Protein 2F9Y (pdb70)

GO terms:
  GO:0042802 identical protein binding (F, IPI)
  GO:0005515 protein binding (F, IPI)
  GO:0005829 cytosol (C, IDA)
  GO:0009329 acetate CoA-transferase complex (C, IDA)
  GO:0006633 fatty acid biosynthetic process (P, IMP)
  GO:0005737 cytoplasm (C, IC)
  GO:0006633 fatty acid biosynthetic process (P, IGI)
  GO:2001295 malonyl-CoA biosynthetic process (P, IDA)
  GO:0006633 fatty acid biosynthetic process (P, IDA)

B-factor: mean 82.69, std 40.37, range [11.41, 202.98]

Radius of gyration: 24.86 Å; Cα contacts (8 Å, |Δi|>4): 1208; chains: 2; bounding box: 94×62×49 Å

Nearest PDB structures (foldseek):
  2f9y-assembly1_B-2  TM=1.004E+00  e=9.241E-58  Escherichia coli
  8uz2-assembly1_D  TM=9.925E-01  e=9.168E-48  Escherichia coli
  8uz2-assembly1_H  TM=9.855E-01  e=5.551E-48  Escherichia coli
  2f9i-assembly1_D  TM=9.816E-01  e=3.489E-32  Staphylococcus aureus
  5kdr-assembly1_B-2  TM=9.500E-01  e=1.326E-30  Staphylococcus aureus RF122

Structure (mmCIF, N/CA/C/O backbone):
data_2F9Y
#
_entry.id   2F9Y
#
_cell.length_a   156.729
_cell.length_b   156.728
_cell.length_c   192.824
_cell.angle_alpha   90.00
_cell.angle_beta   90.00
_cell.angle_gamma   120.00
#
_symmetry.space_group_name_H-M   'P 65 2 2'
#
loop_
_entity.id
_entity.type
_entity.pdbx_description
1 polymer 'Acetyl-CoA carboxylase, Carboxyltransferase alpha chain'
2 polymer 'Acetyl-coenzyme A carboxylase carboxyl transferase subunit beta'
3 non-polymer 'ZINC ION'
4 water water
#
loop_
_atom_site.group_PDB
_atom_site.id
_atom_site.type_symbol
_atom_site.label_atom_id
_atom_site.label_alt_id
_atom_site.label_comp_id
_atom_site.label_asym_id
_atom_site.label_entity_id
_atom_site.label_seq_id
_atom_site.pdbx_PDB_ins_code
_atom_site.Cartn_x
_atom_site.Cartn_y
_atom_site.Cartn_z
_atom_site.occupancy
_atom_site.B_iso_or_equiv
_atom_site.auth_seq_id
_atom_site.auth_comp_id
_atom_site.auth_asym_id
_atom_site.auth_atom_id
_atom_site.pdbx_PDB_model_num
ATOM 1 N N . ASN A 1 24 ? -70.057 -58.561 -12.763 1.00 72.69 4 ASN A N 1
ATOM 2 C CA . ASN A 1 24 ? -70.388 -57.120 -12.548 1.00 72.67 4 ASN A CA 1
ATOM 3 C C . ASN A 1 24 ? -69.946 -56.680 -11.140 1.00 72.45 4 ASN A C 1
ATOM 4 O O . ASN A 1 24 ? -68.880 -57.081 -10.669 1.00 72.31 4 ASN A O 1
ATOM 9 N N . PHE A 1 25 ? -70.776 -55.870 -10.478 1.00 109.09 5 PHE A N 1
ATOM 10 C CA . PHE A 1 25 ? -70.509 -55.345 -9.131 1.00 109.07 5 PHE A CA 1
ATOM 11 C C . PHE A 1 25 ? -69.562 -56.197 -8.286 1.00 108.85 5 PHE A C 1
ATOM 12 O O . PHE A 1 25 ? -69.661 -57.422 -8.250 1.00 108.71 5 PHE A O 1
ATOM 20 N N . LEU A 1 26 ? -68.637 -55.533 -7.606 1.00 85.51 6 LEU A N 1
ATOM 21 C CA . LEU A 1 26 ? -67.672 -56.223 -6.771 1.00 84.79 6 LEU A CA 1
ATOM 22 C C . LEU A 1 26 ? -68.355 -56.760 -5.526 1.00 84.41 6 LEU A C 1
ATOM 23 O O . LEU A 1 26 ? -69.579 -56.765 -5.424 1.00 84.20 6 LEU A O 1
ATOM 28 N N . ASP A 1 27 ? -67.545 -57.196 -4.572 1.00 80.62 7 ASP A N 1
ATOM 29 C CA . ASP A 1 27 ? -68.029 -57.756 -3.315 1.00 80.49 7 ASP A CA 1
ATOM 30 C C . ASP A 1 27 ? -68.767 -56.722 -2.464 1.00 79.96 7 ASP A C 1
ATOM 31 O O . ASP A 1 27 ? -69.970 -56.519 -2.616 1.00 79.96 7 ASP A O 1
ATOM 36 N N . PHE A 1 28 ? -68.011 -56.079 -1.576 1.00 89.71 8 PHE A N 1
ATOM 37 C CA . PHE A 1 28 ? -68.494 -55.057 -0.643 1.00 89.11 8 PHE A CA 1
ATOM 38 C C . PHE A 1 28 ? -69.200 -53.852 -1.268 1.00 89.61 8 PHE A C 1
ATOM 39 O O . PHE A 1 28 ? -69.465 -52.867 -0.579 1.00 89.70 8 PHE A O 1
ATOM 47 N N . GLU A 1 29 ? -69.466 -53.902 -2.567 1.00 88.20 9 GLU A N 1
ATOM 48 C CA . GLU A 1 29 ? -70.153 -52.802 -3.232 1.00 89.18 9 GLU A CA 1
ATOM 49 C C . GLU A 1 29 ? -71.636 -53.150 -3.237 1.00 90.06 9 GLU A C 1
ATOM 50 O O . GLU A 1 29 ? -72.476 -52.386 -3.716 1.00 89.98 9 GLU A O 1
ATOM 56 N N . GLN A 1 30 ? -71.938 -54.327 -2.699 1.00 66.58 10 GLN A N 1
ATOM 57 C CA . GLN A 1 30 ? -73.293 -54.840 -2.633 1.00 67.93 10 GLN A CA 1
ATOM 58 C C . GLN A 1 30 ? -74.347 -53.773 -2.345 1.00 68.84 10 GLN A C 1
ATOM 59 O O . GLN A 1 30 ? -75.153 -53.462 -3.216 1.00 69.04 10 GLN A O 1
ATOM 65 N N . PRO A 1 31 ? -74.342 -53.178 -1.132 1.00 91.85 11 PRO A N 1
ATOM 66 C CA . PRO A 1 31 ? -75.341 -52.153 -0.799 1.00 92.39 11 PRO A CA 1
ATOM 67 C C . PRO A 1 31 ? -75.498 -51.066 -1.847 1.00 93.00 11 PRO A C 1
ATOM 68 O O . PRO A 1 31 ? -76.555 -50.440 -1.961 1.00 93.12 11 PRO A O 1
ATOM 72 N N . ILE A 1 32 ? -74.444 -50.847 -2.616 1.00 60.70 12 ILE A N 1
ATOM 73 C CA . ILE A 1 32 ? -74.488 -49.841 -3.657 1.00 61.50 12 ILE A CA 1
ATOM 74 C C . ILE A 1 32 ? -75.217 -50.475 -4.829 1.00 62.48 12 ILE A C 1
ATOM 75 O O . ILE A 1 32 ? -75.975 -49.821 -5.549 1.00 62.71 12 ILE A O 1
ATOM 80 N N . ALA A 1 33 ? -74.993 -51.768 -5.009 1.00 75.62 13 ALA A N 1
ATOM 81 C CA . ALA A 1 33 ? -75.642 -52.495 -6.084 1.00 76.42 13 ALA A CA 1
ATOM 82 C C . ALA A 1 33 ? -77.132 -52.566 -5.800 1.00 77.40 13 ALA A C 1
ATOM 83 O O . ALA A 1 33 ? -77.942 -52.322 -6.689 1.00 77.63 13 ALA A O 1
ATOM 85 N N . GLU A 1 34 ? -77.482 -52.900 -4.556 1.00 89.23 14 GLU A N 1
ATOM 86 C CA . GLU A 1 34 ? -78.879 -53.009 -4.133 1.00 90.26 14 GLU A CA 1
ATOM 87 C C . GLU A 1 34 ? -79.571 -51.663 -4.282 1.00 91.11 14 GLU A C 1
ATOM 88 O O . GLU A 1 34 ? -80.740 -51.588 -4.662 0.00 94.25 14 GLU A O 1
ATOM 94 N N . LEU A 1 35 ? -78.835 -50.600 -3.979 1.00 60.09 15 LEU A N 1
ATOM 95 C CA . LEU A 1 35 ? -79.360 -49.254 -4.090 1.00 60.99 15 LEU A CA 1
ATOM 96 C C . LEU A 1 35 ? -79.536 -48.869 -5.557 1.00 61.80 15 LEU A C 1
ATOM 97 O O . LEU A 1 35 ? -80.144 -47.848 -5.873 1.00 62.22 15 LEU A O 1
ATOM 102 N N . GLU A 1 36 ? -78.997 -49.683 -6.458 1.00 162.37 16 GLU A N 1
ATOM 103 C CA . GLU A 1 36 ? -79.131 -49.404 -7.880 1.00 162.70 16 GLU A CA 1
ATOM 104 C C . GLU A 1 36 ? -80.608 -49.504 -8.254 1.00 162.90 16 GLU A C 1
ATOM 105 O O . GLU A 1 36 ? -81.012 -49.085 -9.339 1.00 163.18 16 GLU A O 1
ATOM 107 N N . ALA A 1 37 ? -81.407 -50.066 -7.348 1.00 86.85 17 ALA A N 1
ATOM 108 C CA . ALA A 1 37 ? -82.846 -50.210 -7.558 1.00 86.60 17 ALA A CA 1
ATOM 109 C C . ALA A 1 37 ? -83.513 -48.836 -7.460 1.00 86.54 17 ALA A C 1
ATOM 110 O O . ALA A 1 37 ? -84.271 -48.558 -6.525 1.00 86.53 17 ALA A O 1
ATOM 112 N N . LYS A 1 38 ? -83.196 -47.983 -8.432 1.00 123.67 18 LYS A N 1
ATOM 113 C CA . LYS A 1 38 ? -83.729 -46.626 -8.521 1.00 123.75 18 LYS A CA 1
ATOM 114 C C . LYS A 1 38 ? -84.326 -46.452 -9.907 1.00 123.71 18 LYS A C 1
ATOM 115 O O . LYS A 1 38 ? -85.312 -45.738 -10.091 0.00 124.85 18 LYS A O 1
ATOM 117 N N . ILE A 1 39 ? -83.711 -47.112 -10.882 1.00 174.62 19 ILE A N 1
ATOM 118 C CA . ILE A 1 39 ? -84.171 -47.048 -12.260 1.00 174.57 19 ILE A CA 1
ATOM 119 C C . ILE A 1 39 ? -85.616 -47.531 -12.331 1.00 174.55 19 ILE A C 1
ATOM 120 O O . ILE A 1 39 ? -86.405 -47.050 -13.145 0.00 174.80 19 ILE A O 1
ATOM 122 N N . ASP A 1 40 ? -85.952 -48.486 -11.469 1.00 201.53 20 ASP A N 1
ATOM 123 C CA . ASP A 1 40 ? -87.299 -49.039 -11.419 1.00 201.72 20 ASP A CA 1
ATOM 124 C C . ASP A 1 40 ? -88.270 -47.954 -10.980 0.00 201.72 20 ASP A C 1
ATOM 125 O O . ASP A 1 40 ? -89.452 -47.986 -11.323 0.00 201.79 20 ASP A O 1
ATOM 127 N N . SER A 1 41 ? -87.759 -46.994 -10.217 1.00 138.02 21 SER A N 1
ATOM 128 C CA . SER A 1 41 ? -88.575 -45.893 -9.732 1.00 137.94 21 SER A CA 1
ATOM 129 C C . SER A 1 41 ? -88.712 -44.836 -10.821 1.00 137.71 21 SER A C 1
ATOM 130 O O . SER A 1 41 ? -89.816 -44.546 -11.281 0.00 137.21 21 SER A O 1
ATOM 132 N N . ASP A 1 57 ? -95.046 -39.437 -4.416 1.00 149.17 37 ASP A N 1
ATOM 133 C CA . ASP A 1 57 ? -94.487 -38.391 -5.267 1.00 147.83 37 ASP A CA 1
ATOM 134 C C . ASP A 1 57 ? -93.858 -39.000 -6.517 1.00 147.01 37 ASP A C 1
ATOM 135 O O . ASP A 1 57 ? -94.409 -39.930 -7.105 1.00 146.84 37 ASP A O 1
ATOM 137 N N . GLU A 1 58 ? -92.706 -38.467 -6.920 1.00 145.72 38 GLU A N 1
ATOM 138 C CA . GLU A 1 58 ? -91.984 -38.952 -8.095 1.00 144.66 38 GLU A CA 1
ATOM 139 C C . GLU A 1 58 ? -90.587 -38.338 -8.099 1.00 143.48 38 GLU A C 1
ATOM 140 O O . GLU A 1 58 ? -89.687 -38.793 -8.810 1.00 143.36 38 GLU A O 1
ATOM 142 N N . GLU A 1 59 ? -90.427 -37.297 -7.288 1.00 149.30 39 GLU A N 1
ATOM 143 C CA . GLU A 1 59 ? -89.167 -36.578 -7.154 1.00 147.96 39 GLU A CA 1
ATOM 144 C C . GLU A 1 59 ? -88.164 -37.314 -6.268 1.00 147.14 39 GLU A C 1
ATOM 145 O O . GLU A 1 59 ? -86.971 -37.022 -6.305 1.00 146.97 39 GLU A O 1
ATOM 151 N N . VAL A 1 60 ? -88.647 -38.272 -5.479 1.00 202.59 40 VAL A N 1
ATOM 152 C CA . VAL A 1 60 ? -87.781 -39.041 -4.582 1.00 201.53 40 VAL A CA 1
ATOM 153 C C . VAL A 1 60 ? -86.596 -39.598 -5.369 1.00 200.35 40 VAL A C 1
ATOM 154 O O . VAL A 1 60 ? -85.609 -40.047 -4.786 1.00 200.23 40 VAL A O 1
ATOM 158 N N . HIS A 1 61 ? -86.710 -39.557 -6.696 1.00 111.74 41 HIS A N 1
ATOM 159 C CA . HIS A 1 61 ? -85.673 -40.047 -7.604 1.00 110.30 41 HIS A CA 1
ATOM 160 C C . HIS A 1 61 ? -84.280 -39.560 -7.219 1.00 109.62 41 HIS A C 1
ATOM 161 O O . HIS A 1 61 ? -83.283 -40.041 -7.748 1.00 108.51 41 HIS A O 1
ATOM 163 N N . ARG A 1 62 ? -84.217 -38.599 -6.303 1.00 110.63 42 ARG A N 1
ATOM 164 C CA . ARG A 1 62 ? -82.943 -38.065 -5.846 1.00 108.58 42 ARG A CA 1
ATOM 165 C C . ARG A 1 62 ? -82.565 -38.567 -4.457 1.00 107.08 42 ARG A C 1
ATOM 166 O O . ARG A 1 62 ? -81.962 -37.841 -3.665 1.00 106.75 42 ARG A O 1
ATOM 174 N N . LEU A 1 63 ? -82.937 -39.808 -4.161 1.00 120.03 43 LEU A N 1
ATOM 175 C CA . LEU A 1 63 ? -82.593 -40.421 -2.885 1.00 118.69 43 LEU A CA 1
ATOM 176 C C . LEU A 1 63 ? -81.169 -40.912 -3.111 1.00 117.87 43 LEU A C 1
ATOM 177 O O . LEU A 1 63 ? -80.456 -41.283 -2.179 1.00 117.70 43 LEU A O 1
ATOM 182 N N . ARG A 1 64 ? -80.781 -40.906 -4.384 1.00 103.23 44 ARG A N 1
ATOM 183 C CA . ARG A 1 64 ? -79.461 -41.327 -4.820 1.00 102.17 44 ARG A CA 1
ATOM 184 C C . ARG A 1 64 ? -78.402 -40.388 -4.265 1.00 100.99 44 ARG A C 1
ATOM 185 O O . ARG A 1 64 ? -77.233 -40.451 -4.646 1.00 100.87 44 ARG A O 1
ATOM 193 N N . GLU A 1 65 ? -78.827 -39.494 -3.379 1.00 73.76 45 GLU A N 1
ATOM 194 C CA . GLU A 1 65 ? -77.901 -38.585 -2.745 1.00 72.32 45 GLU A CA 1
ATOM 195 C C . GLU A 1 65 ? -77.259 -39.495 -1.709 1.00 71.64 45 GLU A C 1
ATOM 196 O O . GLU 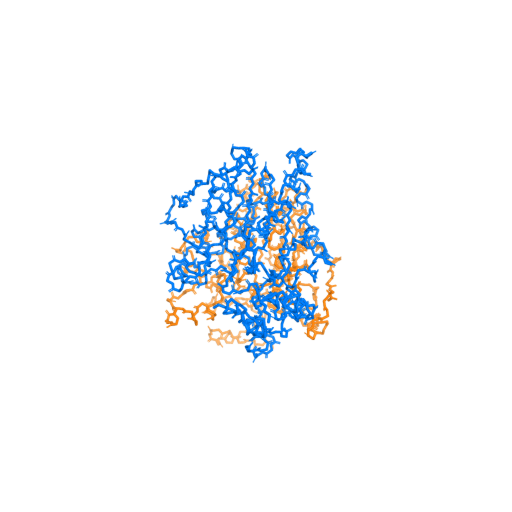A 1 65 ? -76.072 -39.381 -1.416 1.00 70.53 45 GLU A O 1
ATOM 202 N N . LYS A 1 66 ? -78.056 -40.420 -1.173 1.00 133.53 46 LYS A N 1
ATOM 203 C CA . LYS A 1 66 ? -77.571 -41.378 -0.183 1.00 134.06 46 LYS A CA 1
ATOM 204 C C . LYS A 1 66 ? -76.730 -42.425 -0.902 1.00 133.68 46 LYS A C 1
ATOM 205 O O . LYS A 1 66 ? -75.823 -43.013 -0.316 0.00 149.86 46 LYS A O 1
ATOM 207 N N . SER A 1 67 ? -77.048 -42.660 -2.173 1.00 62.17 47 SER A N 1
ATOM 208 C CA . SER A 1 67 ? -76.295 -43.612 -2.986 1.00 62.42 47 SER A CA 1
ATOM 209 C C . SER A 1 67 ? -74.893 -43.064 -3.141 1.00 61.64 47 SER A C 1
ATOM 210 O O . SER A 1 67 ? -73.913 -43.793 -3.034 0.00 77.30 47 SER A O 1
ATOM 213 N N . VAL A 1 68 ? -74.822 -41.764 -3.411 1.00 59.61 48 VAL A N 1
ATOM 214 C CA . VAL A 1 68 ? -73.554 -41.073 -3.565 1.00 60.01 48 VAL A CA 1
ATOM 215 C C . VAL A 1 68 ? -72.808 -41.153 -2.233 1.00 59.22 48 VAL A C 1
ATOM 216 O O . VAL A 1 68 ? -71.581 -41.219 -2.197 1.00 59.07 48 VAL A O 1
ATOM 220 N N . GLU A 1 69 ? -73.538 -41.120 -1.127 1.00 95.81 49 GLU A N 1
ATOM 221 C CA . GLU A 1 69 ? -72.866 -41.306 0.141 1.00 95.11 49 GLU A CA 1
ATOM 222 C C . GLU A 1 69 ? -72.922 -42.831 0.201 1.00 93.60 49 GLU A C 1
ATOM 223 O O . GLU A 1 69 ? -73.473 -43.453 -0.713 1.00 92.62 49 GLU A O 1
ATOM 229 N N . LEU A 1 70 ? -72.385 -43.447 1.245 1.00 96.51 50 LEU A N 1
ATOM 230 C CA . LEU A 1 70 ? -72.383 -44.908 1.296 1.00 97.02 50 LEU A CA 1
ATOM 231 C C . LEU A 1 70 ? -71.282 -45.307 0.319 1.00 96.83 50 LEU A C 1
ATOM 232 O O . LEU A 1 70 ? -70.213 -45.762 0.725 1.00 96.23 50 LEU A O 1
ATOM 237 N N . THR A 1 71 ? -71.543 -45.114 -0.972 1.00 86.62 51 THR A N 1
ATOM 238 C CA . THR A 1 71 ? -70.553 -45.427 -1.990 1.00 87.34 51 THR A CA 1
ATOM 239 C C . THR A 1 71 ? -69.366 -44.508 -1.702 1.00 87.59 51 THR A C 1
ATOM 240 O O . THR A 1 71 ? -68.284 -44.674 -2.256 1.00 87.69 51 THR A O 1
ATOM 244 N N . ARG A 1 72 ? -69.593 -43.549 -0.809 1.00 88.46 52 ARG A N 1
ATOM 245 C CA . ARG A 1 72 ? -68.584 -42.583 -0.393 1.00 89.53 52 ARG A CA 1
ATOM 246 C C . ARG A 1 72 ? -67.918 -43.070 0.894 1.00 89.32 52 ARG A C 1
ATOM 247 O O . ARG A 1 72 ? -66.689 -43.055 1.019 1.00 89.30 52 ARG A O 1
ATOM 255 N N . LYS A 1 73 ? -68.738 -43.502 1.850 1.00 103.27 53 LYS A N 1
ATOM 256 C CA . LYS A 1 73 ? -68.229 -43.980 3.131 1.00 102.76 53 LYS A CA 1
ATOM 257 C C . LYS A 1 73 ? -67.668 -45.392 3.026 1.00 102.03 53 LYS A C 1
ATOM 258 O O . LYS A 1 73 ? -66.743 -45.752 3.752 1.00 102.04 53 LYS A O 1
ATOM 264 N N . ILE A 1 74 ? -68.230 -46.189 2.123 1.00 91.56 54 ILE A N 1
ATOM 265 C CA . ILE A 1 74 ? -67.766 -47.556 1.927 1.00 91.54 54 ILE A CA 1
ATOM 266 C C . ILE A 1 74 ? -66.318 -47.546 1.473 1.00 91.41 54 ILE A C 1
ATOM 267 O O . ILE A 1 74 ? -65.502 -48.330 1.963 1.00 90.85 54 ILE A O 1
ATOM 272 N N . PHE A 1 75 ? -66.018 -46.654 0.527 1.00 81.87 55 PHE A N 1
ATOM 273 C CA . PHE A 1 75 ? -64.676 -46.516 -0.041 1.00 82.68 55 PHE A CA 1
ATOM 274 C C . PHE A 1 75 ? -63.685 -45.743 0.824 1.00 83.78 55 PHE A C 1
ATOM 275 O O . PHE A 1 75 ? -62.472 -45.855 0.636 1.00 84.22 55 PHE A O 1
ATOM 283 N N . ALA A 1 76 ? -64.195 -44.956 1.765 1.00 132.55 56 ALA A N 1
ATOM 284 C CA . ALA A 1 76 ? -63.333 -44.171 2.639 1.00 133.73 56 ALA A CA 1
ATOM 285 C C . ALA A 1 76 ? -62.402 -45.048 3.481 1.00 134.15 56 ALA A C 1
ATOM 286 O O . ALA A 1 76 ? -61.248 -44.689 3.717 1.00 134.71 56 ALA A O 1
ATOM 288 N N . ASP A 1 77 ? -62.904 -46.196 3.929 1.00 156.05 57 ASP A N 1
ATOM 289 C CA . ASP A 1 77 ? -62.102 -47.110 4.739 1.00 156.35 57 ASP A CA 1
ATOM 290 C C . ASP A 1 77 ? -61.938 -48.485 4.089 1.00 155.56 57 ASP A C 1
ATOM 291 O O . ASP A 1 77 ? -62.527 -49.474 4.533 1.00 154.88 57 ASP A O 1
ATOM 296 N N . LEU A 1 78 ? -61.130 -48.534 3.031 1.00 86.17 58 LEU A N 1
ATOM 297 C CA . LEU A 1 78 ? -60.861 -49.775 2.309 1.00 85.44 58 LEU A CA 1
ATOM 298 C C . LEU A 1 78 ? -59.493 -50.298 2.720 1.00 85.15 58 LEU A C 1
ATOM 299 O O . LEU A 1 78 ? -58.524 -49.543 2.791 1.00 84.94 58 LEU A O 1
ATOM 304 N N . GLY A 1 79 ? -59.412 -51.593 2.988 1.00 124.64 59 GLY A N 1
ATOM 305 C CA . GLY A 1 79 ? -58.146 -52.168 3.388 1.00 124.79 59 GLY A CA 1
ATOM 306 C C . GLY A 1 79 ? -57.291 -52.561 2.203 1.00 124.20 59 GLY A C 1
ATOM 307 O O . GLY A 1 79 ? -57.809 -52.884 1.137 1.00 123.33 59 GLY A O 1
ATOM 308 N N . ALA A 1 80 ? -55.977 -52.528 2.397 1.00 87.59 60 ALA A N 1
ATOM 309 C CA . ALA A 1 80 ? -55.024 -52.889 1.358 1.00 86.49 60 ALA A CA 1
ATOM 310 C C . ALA A 1 80 ? -55.571 -53.981 0.453 1.00 85.36 60 ALA A C 1
ATOM 311 O O . ALA A 1 80 ? -55.749 -53.767 -0.744 1.00 84.95 60 ALA A O 1
ATOM 313 N N . TRP A 1 81 ? -55.853 -55.146 1.028 1.00 88.68 61 TRP A N 1
ATOM 314 C CA . TRP A 1 81 ? -56.367 -56.263 0.245 1.00 87.55 61 TRP A CA 1
ATOM 315 C C . TRP A 1 81 ? -57.623 -55.904 -0.539 1.00 86.93 61 TRP A C 1
ATOM 316 O O . TRP A 1 81 ? -57.782 -56.308 -1.694 1.00 86.09 61 TRP A O 1
ATOM 327 N N . GLN A 1 82 ? -58.515 -55.151 0.093 1.00 93.86 62 GLN A N 1
ATOM 328 C CA . GLN A 1 82 ? -59.750 -54.738 -0.560 1.00 93.57 62 GLN A CA 1
ATOM 329 C C . GLN A 1 82 ? -59.457 -53.927 -1.819 1.00 92.82 62 GLN A C 1
ATOM 330 O O . GLN A 1 82 ? -60.154 -54.050 -2.826 1.00 91.24 62 GLN A O 1
ATOM 336 N N . ILE A 1 83 ? -58.414 -53.104 -1.755 1.00 74.98 63 ILE A N 1
ATOM 337 C CA . ILE A 1 83 ? -58.026 -52.264 -2.878 1.00 75.29 63 ILE A CA 1
ATOM 338 C C . ILE A 1 83 ? -57.609 -53.081 -4.084 1.00 74.66 63 ILE A C 1
ATOM 339 O O . ILE A 1 83 ? -58.108 -52.858 -5.185 1.00 73.37 63 ILE A O 1
ATOM 344 N N . ALA A 1 84 ? -56.700 -54.030 -3.878 1.00 69.68 64 ALA A N 1
ATOM 345 C CA . ALA A 1 84 ? -56.216 -54.869 -4.973 1.00 69.59 64 ALA A CA 1
ATOM 346 C C . ALA A 1 84 ? -57.371 -55.518 -5.719 1.00 69.50 64 ALA A C 1
ATOM 347 O O . ALA A 1 84 ? -57.253 -55.839 -6.902 1.00 68.33 64 ALA A O 1
ATOM 349 N N . GLN A 1 85 ? -58.489 -55.705 -5.024 1.00 74.53 65 GLN A N 1
ATOM 350 C CA . GLN A 1 85 ? -59.667 -56.303 -5.634 1.00 74.97 65 GLN A CA 1
ATOM 351 C C . GLN A 1 85 ? -60.287 -55.346 -6.654 1.00 73.87 65 GLN A C 1
ATOM 352 O O . GLN A 1 85 ? -60.803 -55.776 -7.681 1.00 72.72 65 GLN A O 1
ATOM 358 N N . LEU A 1 86 ? -60.233 -54.047 -6.372 1.00 59.62 66 LEU A N 1
ATOM 359 C CA . LEU A 1 86 ? -60.773 -53.046 -7.291 1.00 60.04 66 LEU A CA 1
ATOM 360 C C . LEU A 1 86 ? -59.839 -52.963 -8.472 1.00 59.96 66 LEU A C 1
ATOM 361 O O . LEU A 1 86 ? -60.261 -52.777 -9.607 1.00 59.12 66 LEU A O 1
ATOM 366 N N . ALA A 1 87 ? -58.552 -53.078 -8.191 1.00 48.14 67 ALA A N 1
ATOM 367 C CA . ALA A 1 87 ? -57.570 -53.037 -9.246 1.00 48.79 67 ALA A CA 1
ATOM 368 C C . ALA A 1 87 ? -57.884 -54.183 -10.197 1.00 48.63 67 ALA A C 1
ATOM 369 O O . ALA A 1 87 ? -57.835 -54.019 -11.412 1.00 48.64 67 ALA A O 1
ATOM 371 N N . ARG A 1 88 ? -58.222 -55.343 -9.638 1.00 68.05 68 ARG A N 1
ATOM 372 C CA . ARG A 1 88 ? -58.528 -56.519 -10.448 1.00 68.57 68 ARG A CA 1
ATOM 373 C C . ARG A 1 88 ? -59.995 -56.561 -10.816 1.00 69.05 68 ARG A C 1
ATOM 374 O O . ARG A 1 88 ? -60.467 -57.516 -11.431 1.00 68.68 68 ARG A O 1
ATOM 382 N N . HIS A 1 89 ? -60.710 -55.513 -10.438 1.00 42.02 69 HIS A N 1
ATOM 383 C CA . HIS A 1 89 ? -62.143 -55.420 -10.702 1.00 41.99 69 HIS A CA 1
ATOM 384 C C . HIS A 1 89 ? -62.542 -55.851 -12.117 1.00 42.64 69 HIS A C 1
ATOM 385 O O . HIS A 1 89 ? -61.954 -55.407 -13.105 1.00 40.88 69 HIS A O 1
ATOM 392 N N . PRO A 1 90 ? -63.572 -56.708 -12.234 1.00 53.01 70 PRO A N 1
ATOM 393 C CA . PRO A 1 90 ? -64.039 -57.197 -13.536 1.00 53.88 70 PRO A CA 1
ATOM 394 C C . PRO A 1 90 ? -64.538 -56.140 -14.509 1.00 53.61 70 PRO A C 1
ATOM 395 O O . PRO A 1 90 ? -64.572 -56.373 -15.710 1.00 52.63 70 PRO A O 1
ATOM 399 N N . GLN A 1 91 ? -64.915 -54.976 -14.000 1.00 54.69 71 GLN A N 1
ATOM 400 C CA . GLN A 1 91 ? -65.421 -53.919 -14.869 1.00 55.22 71 GLN A CA 1
ATOM 401 C C . GLN A 1 91 ? -64.438 -52.770 -15.053 1.00 53.40 71 GLN A C 1
ATOM 402 O O . GLN A 1 91 ? -64.803 -51.695 -15.560 1.00 53.43 71 GLN A O 1
ATOM 408 N N . ARG A 1 92 ? -63.190 -53.007 -14.657 1.00 58.02 72 ARG A N 1
ATOM 409 C CA . ARG A 1 92 ? -62.163 -51.982 -14.752 1.00 57.63 72 ARG A CA 1
ATOM 410 C C . ARG A 1 92 ? -61.677 -51.749 -16.170 1.00 56.84 72 ARG A C 1
ATOM 411 O O . ARG A 1 92 ? -61.438 -52.691 -16.916 1.00 55.71 72 ARG A O 1
ATOM 419 N N . PRO A 1 93 ? -61.527 -50.476 -16.560 1.00 57.74 73 PRO A N 1
ATOM 420 C CA . PRO A 1 93 ? -61.062 -50.085 -17.893 1.00 58.09 73 PRO A CA 1
ATOM 421 C C . PRO A 1 93 ? -59.676 -50.631 -18.184 1.00 56.86 73 PRO A C 1
ATOM 422 O O . PRO A 1 93 ? -58.775 -50.569 -17.337 1.00 56.57 73 PRO A O 1
ATOM 426 N N . TYR A 1 94 ? -59.511 -51.156 -19.389 1.00 42.90 74 TYR A N 1
ATOM 427 C CA . TYR A 1 94 ? -58.232 -51.695 -19.820 1.00 41.48 74 TYR A CA 1
ATOM 428 C C . TYR A 1 94 ? -57.579 -50.736 -20.816 1.00 41.50 74 TYR A C 1
ATOM 429 O O . TYR A 1 94 ? -58.152 -49.701 -21.174 1.00 40.51 74 TYR A O 1
ATOM 438 N N . THR A 1 95 ? -56.380 -51.084 -21.269 1.00 50.97 75 THR A N 1
ATOM 439 C CA . THR A 1 95 ? -55.653 -50.251 -22.215 1.00 49.99 75 THR A CA 1
ATOM 440 C C . THR A 1 95 ? -56.527 -49.666 -23.303 1.00 51.25 75 THR A C 1
ATOM 441 O O . THR A 1 95 ? -56.779 -48.464 -23.329 1.00 49.77 75 THR A O 1
ATOM 445 N N . LEU A 1 96 ? -56.996 -50.521 -24.196 1.00 43.90 76 LEU A N 1
ATOM 446 C CA . LEU A 1 96 ? -57.825 -50.066 -25.299 1.00 45.99 76 LEU A CA 1
ATOM 447 C C . LEU A 1 96 ? -58.958 -49.120 -24.918 1.00 46.02 76 LEU A C 1
ATOM 448 O O . LEU A 1 96 ? -59.346 -48.276 -25.728 1.00 45.87 76 LEU A O 1
ATOM 453 N N . ASP A 1 97 ? -59.488 -49.248 -23.702 1.00 37.21 77 ASP A N 1
ATOM 454 C CA . ASP A 1 97 ? -60.570 -48.366 -23.270 1.00 38.06 77 ASP A CA 1
ATOM 455 C C . ASP A 1 97 ? -60.101 -46.933 -23.243 1.00 38.23 77 ASP A C 1
ATOM 456 O O . ASP A 1 97 ? -60.766 -46.043 -23.767 1.00 38.97 77 ASP A O 1
ATOM 461 N N . TYR A 1 98 ? -58.948 -46.701 -22.633 1.00 46.25 78 TYR A N 1
ATOM 462 C CA . TYR A 1 98 ? -58.426 -45.353 -22.586 1.00 48.50 78 TYR A CA 1
ATOM 463 C C . TYR A 1 98 ? -57.991 -44.957 -23.987 1.00 49.36 78 TYR A C 1
ATOM 464 O O . TYR A 1 98 ? -58.095 -43.799 -24.379 1.00 48.97 78 TYR A O 1
ATOM 473 N N . VAL A 1 99 ? -57.516 -45.927 -24.754 1.00 37.22 79 VAL A N 1
ATOM 474 C CA . VAL A 1 99 ? -57.070 -45.616 -26.092 1.00 38.29 79 VAL A CA 1
ATOM 475 C C . VAL A 1 99 ? -58.251 -45.004 -26.796 1.00 38.67 79 VAL A C 1
ATOM 476 O O . VAL A 1 99 ? -58.104 -43.995 -27.463 1.00 38.32 79 VAL A O 1
ATOM 480 N N . ARG A 1 100 ? -59.434 -45.577 -26.622 1.00 61.59 80 ARG A N 1
ATOM 481 C CA . ARG A 1 100 ? -60.601 -45.028 -27.299 1.00 62.70 80 ARG A CA 1
ATOM 482 C C . ARG A 1 100 ? -61.180 -43.832 -26.552 1.00 64.09 80 ARG A C 1
ATOM 483 O O . ARG A 1 100 ? -61.778 -42.943 -27.154 1.00 63.11 80 ARG A O 1
ATOM 491 N N . LEU A 1 101 ? -60.991 -43.783 -25.245 1.00 49.60 81 LEU A N 1
ATOM 492 C CA . LEU A 1 101 ? -61.531 -42.665 -24.497 1.00 50.22 81 LEU A CA 1
ATOM 493 C C . LEU A 1 101 ? -60.715 -41.382 -24.513 1.00 50.64 81 LEU A C 1
ATOM 494 O O . LEU A 1 101 ? -61.291 -40.305 -24.467 1.00 50.05 81 LEU A O 1
ATOM 499 N N . ALA A 1 102 ? -59.390 -41.480 -24.593 1.00 59.78 82 ALA A N 1
ATOM 500 C CA . ALA A 1 102 ? -58.550 -40.280 -24.570 1.00 58.09 82 ALA A CA 1
ATOM 501 C C . ALA A 1 102 ? -57.685 -39.965 -25.786 1.00 58.81 82 ALA A C 1
ATOM 502 O O . ALA A 1 102 ? -57.178 -38.855 -25.896 1.00 58.43 82 ALA A O 1
ATOM 504 N N . PHE A 1 103 ? -57.502 -40.918 -26.691 1.00 59.46 83 PHE A N 1
ATOM 505 C CA . PHE A 1 103 ? -56.663 -40.685 -27.868 1.00 59.92 83 PHE A CA 1
ATOM 506 C C . PHE A 1 103 ? -57.445 -40.802 -29.158 1.00 60.92 83 PHE A C 1
ATOM 507 O O . PHE A 1 103 ? -58.503 -41.434 -29.196 1.00 59.90 83 PHE A O 1
ATOM 515 N N . ASP A 1 104 ? -56.931 -40.197 -30.222 1.00 50.73 84 ASP A N 1
ATOM 516 C CA . ASP A 1 104 ? -57.609 -40.292 -31.515 1.00 52.14 84 ASP A CA 1
ATOM 517 C C . ASP A 1 104 ? -56.636 -40.728 -32.611 1.00 52.30 84 ASP A C 1
ATOM 518 O O . ASP A 1 104 ? -55.415 -40.660 -32.432 1.00 51.89 84 ASP A O 1
ATOM 523 N N . GLU A 1 105 ? -57.177 -41.203 -33.729 1.00 81.09 85 GLU A N 1
ATOM 524 C CA . GLU A 1 105 ? -56.345 -41.634 -34.846 1.00 81.25 85 GLU A CA 1
ATOM 525 C C . GLU A 1 105 ? -55.373 -42.729 -34.388 1.00 80.29 85 GLU A C 1
ATOM 526 O O . GLU A 1 105 ? -54.178 -42.661 -34.689 1.00 79.30 85 GLU A O 1
ATOM 532 N N . PHE A 1 106 ? -55.887 -43.736 -33.673 1.00 59.97 86 PHE A N 1
ATOM 533 C CA . PHE A 1 106 ? -55.056 -44.835 -33.157 1.00 59.69 86 PHE A CA 1
ATOM 534 C C . PHE A 1 106 ? -54.882 -46.013 -34.086 1.00 59.39 86 PHE A C 1
ATOM 535 O O . PHE A 1 106 ? -55.810 -46.786 -34.306 1.00 58.04 86 PHE A O 1
ATOM 543 N N . ASP A 1 107 ? -53.675 -46.162 -34.609 1.00 59.83 87 ASP A N 1
ATOM 544 C CA . ASP A 1 107 ? -53.367 -47.268 -35.496 1.00 58.96 87 ASP A CA 1
ATOM 545 C C 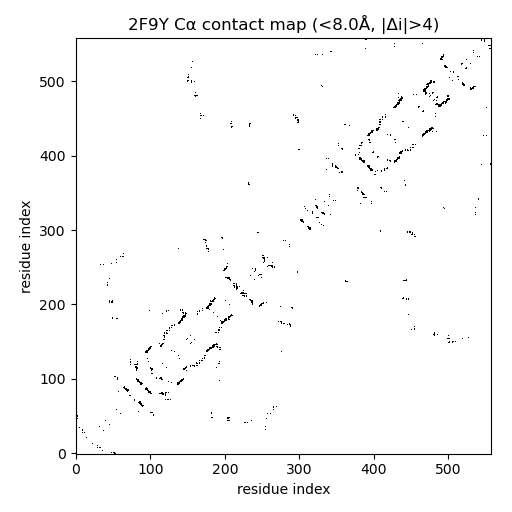. ASP A 1 107 ? -52.530 -48.287 -34.738 1.00 58.45 87 ASP A C 1
ATOM 546 O O . ASP A 1 107 ? -51.396 -48.013 -34.356 1.00 57.18 87 ASP A O 1
ATOM 551 N N . GLU A 1 108 ? -53.111 -49.459 -34.507 1.00 61.17 88 GLU A N 1
ATOM 552 C CA . GLU A 1 108 ? -52.438 -50.521 -33.777 1.00 61.03 88 GLU A CA 1
ATOM 553 C C . GLU A 1 108 ? -51.495 -51.324 -34.640 1.00 59.89 88 GLU A C 1
ATOM 554 O O . GLU A 1 108 ? -51.907 -51.930 -35.624 1.00 59.76 88 GLU A O 1
ATOM 560 N N . LEU A 1 109 ? -50.229 -51.339 -34.238 1.00 43.47 89 LEU A N 1
ATOM 561 C CA . LEU A 1 109 ? -49.172 -52.055 -34.946 1.00 42.59 89 LEU A CA 1
ATOM 562 C C . LEU A 1 109 ? -49.033 -53.471 -34.409 1.00 43.55 89 LEU A C 1
ATOM 563 O O . LEU A 1 109 ? -49.205 -53.706 -33.222 1.00 42.96 89 LEU A O 1
ATOM 568 N N . ALA A 1 110 ? -48.710 -54.417 -35.274 1.00 49.62 90 ALA A N 1
ATOM 569 C CA . ALA A 1 110 ? -48.620 -55.797 -34.829 1.00 49.94 90 ALA A CA 1
ATOM 570 C C . ALA A 1 110 ? -47.286 -56.500 -35.024 1.00 49.48 90 ALA A C 1
ATOM 571 O O . ALA A 1 110 ? -46.484 -56.121 -35.877 1.00 49.35 90 ALA A O 1
ATOM 573 N N . GLY A 1 111 ? -47.053 -57.527 -34.214 1.00 43.06 91 GLY A N 1
ATOM 574 C CA . GLY A 1 111 ? -45.842 -58.324 -34.333 1.00 42.09 91 GLY A CA 1
ATOM 575 C C . GLY A 1 111 ? -44.485 -57.801 -33.896 1.00 42.96 91 GLY A C 1
ATOM 576 O O . GLY A 1 111 ? -44.254 -56.598 -33.756 1.00 41.22 91 GLY A O 1
ATOM 577 N N . ASP A 1 112 ? -43.575 -58.752 -33.713 1.00 44.52 92 ASP A N 1
ATOM 578 C CA . ASP A 1 112 ? -42.209 -58.493 -33.281 1.00 44.41 92 ASP A CA 1
ATOM 579 C C . ASP A 1 112 ? -41.205 -58.712 -34.405 1.00 44.50 92 ASP A C 1
ATOM 580 O O . ASP A 1 112 ? -40.009 -58.590 -34.193 1.00 44.95 92 ASP A O 1
ATOM 585 N N . ARG A 1 113 ? -41.693 -59.071 -35.583 1.00 38.04 93 ARG A N 1
ATOM 586 C CA . ARG A 1 113 ? -40.839 -59.313 -36.738 1.00 38.29 93 ARG A CA 1
ATOM 587 C C . ARG A 1 113 ? -40.085 -60.643 -36.691 1.00 39.59 93 ARG A C 1
ATOM 588 O O . ARG A 1 113 ? -39.233 -60.905 -37.532 1.00 39.79 93 ARG A O 1
ATOM 596 N N . ALA A 1 114 ? -40.407 -61.514 -35.746 1.00 50.20 94 ALA A N 1
ATOM 597 C CA . ALA A 1 114 ? -39.669 -62.765 -35.701 1.00 52.50 94 ALA A CA 1
ATOM 598 C C . ALA A 1 114 ? -40.409 -64.019 -35.262 1.00 52.69 94 ALA A C 1
ATOM 599 O O . ALA A 1 114 ? -39.948 -65.135 -35.539 1.00 51.61 94 ALA A O 1
ATOM 601 N N . TYR A 1 115 ? -41.545 -63.854 -34.589 1.00 52.27 95 TYR A N 1
ATOM 602 C CA . TYR A 1 115 ? -42.276 -65.016 -34.098 1.00 51.98 95 TYR A CA 1
ATOM 603 C C . TYR A 1 115 ? -43.780 -64.939 -34.182 1.00 52.63 95 TYR A C 1
ATOM 604 O O . TYR A 1 115 ? -44.412 -65.812 -34.780 1.00 51.35 95 TYR A O 1
ATOM 613 N N . ALA A 1 116 ? -44.347 -63.902 -33.568 1.00 52.36 96 ALA A N 1
ATOM 614 C CA . ALA A 1 116 ? -45.791 -63.720 -33.554 1.00 53.75 96 ALA A CA 1
ATOM 615 C C . ALA A 1 116 ? -46.225 -62.331 -33.123 1.00 54.36 96 ALA A C 1
ATOM 616 O O . ALA A 1 116 ? -45.401 -61.420 -32.959 1.00 54.98 96 ALA A O 1
ATOM 618 N N . ASP A 1 117 ? -47.540 -62.180 -32.948 1.00 42.81 97 ASP A N 1
ATOM 619 C CA . ASP A 1 117 ? -48.117 -60.925 -32.473 1.00 43.29 97 ASP A CA 1
ATOM 620 C C . ASP A 1 117 ? -48.818 -61.193 -31.154 1.00 43.23 97 ASP A C 1
ATOM 621 O O . ASP A 1 117 ? -49.972 -61.592 -31.132 1.00 40.92 97 ASP A O 1
ATOM 626 N N . ASP A 1 118 ? -48.116 -60.978 -30.051 1.00 33.43 98 ASP A N 1
ATOM 627 C CA . ASP A 1 118 ? -48.705 -61.225 -28.749 1.00 34.04 98 ASP A CA 1
ATOM 628 C C . ASP A 1 118 ? -49.963 -60.392 -28.528 1.00 35.01 98 ASP A C 1
ATOM 629 O O . ASP A 1 118 ? -49.950 -59.164 -28.668 1.00 35.08 98 ASP A O 1
ATOM 634 N N . LYS A 1 119 ? -51.048 -61.072 -28.170 1.00 40.71 99 LYS A N 1
ATOM 635 C CA . LYS A 1 119 ? -52.324 -60.412 -27.939 1.00 40.05 99 LYS A CA 1
ATOM 636 C C . LYS A 1 119 ? -52.456 -59.875 -26.522 1.00 38.78 99 LYS A C 1
ATOM 637 O O . LYS A 1 119 ? -53.435 -59.215 -26.184 1.00 40.62 99 LYS A O 1
ATOM 643 N N . ALA A 1 120 ? -51.472 -60.155 -25.686 1.00 28.50 100 ALA A N 1
ATOM 644 C CA . ALA A 1 120 ? -51.520 -59.638 -24.333 1.00 28.88 100 ALA A CA 1
ATOM 645 C C . ALA A 1 120 ? -50.898 -58.226 -24.321 1.00 28.59 100 ALA A C 1
ATOM 646 O O . ALA A 1 120 ? -50.868 -57.547 -23.298 1.00 27.94 100 ALA A O 1
ATOM 648 N N . ILE A 1 121 ? -50.407 -57.781 -25.470 1.00 41.42 101 ILE A N 1
ATOM 649 C CA . ILE A 1 121 ? -49.813 -56.459 -25.564 1.00 40.90 101 ILE A CA 1
ATOM 650 C C . ILE A 1 121 ? -50.417 -55.666 -26.707 1.00 41.42 101 ILE A C 1
ATOM 651 O O . ILE A 1 121 ? -50.418 -56.098 -27.859 1.00 40.24 101 ILE A O 1
ATOM 656 N N . VAL A 1 122 ? -50.941 -54.498 -26.378 1.00 35.34 102 VAL A N 1
ATOM 657 C CA . VAL A 1 122 ? -51.517 -53.636 -27.383 1.00 36.36 102 VAL A CA 1
ATOM 658 C C . VAL A 1 122 ? -50.601 -52.433 -27.559 1.00 36.76 102 VAL A C 1
ATOM 659 O O . VAL A 1 122 ? -50.099 -51.868 -26.576 1.00 34.51 102 VAL A O 1
ATOM 663 N N . GLY A 1 123 ? -50.370 -52.052 -28.812 1.00 39.03 103 GLY A N 1
ATOM 664 C CA . GLY A 1 123 ? -49.510 -50.913 -29.063 1.00 38.63 103 GLY A CA 1
ATOM 665 C C . GLY A 1 123 ? -49.737 -50.288 -30.415 1.00 38.13 103 GLY A C 1
ATOM 666 O O . GLY A 1 123 ? -50.081 -50.973 -31.364 1.00 37.39 103 GLY A O 1
ATOM 667 N N . GLY A 1 124 ? -49.544 -48.979 -30.508 1.00 53.33 104 GLY A N 1
ATOM 668 C CA . GLY A 1 124 ? -49.742 -48.315 -31.781 1.00 52.34 104 GLY A CA 1
ATOM 669 C C . GLY A 1 124 ? -49.607 -46.808 -31.722 1.00 53.70 104 GLY A C 1
ATOM 670 O O . GLY A 1 124 ? -49.524 -46.218 -30.637 1.00 52.10 104 GLY A O 1
ATOM 671 N N . ILE A 1 125 ? -49.605 -46.197 -32.907 1.00 55.60 105 ILE A N 1
ATOM 672 C CA . ILE A 1 125 ? -49.469 -44.750 -33.057 1.00 56.13 105 ILE A CA 1
ATOM 673 C C . ILE A 1 125 ? -50.798 -44.001 -33.104 1.00 57.62 105 ILE A C 1
ATOM 674 O O . ILE A 1 125 ? -51.657 -44.284 -33.942 1.00 55.93 105 ILE A O 1
ATOM 679 N N . ALA A 1 126 ? -50.944 -43.028 -32.211 1.00 60.32 106 ALA A N 1
ATOM 680 C CA . ALA A 1 126 ? -52.153 -42.219 -32.141 1.00 61.37 106 ALA A CA 1
ATOM 681 C C . ALA A 1 126 ? -51.757 -40.795 -31.799 1.00 62.61 106 ALA A C 1
ATOM 682 O O . ALA A 1 126 ? -50.579 -40.523 -31.572 1.00 61.71 106 ALA A O 1
ATOM 684 N N . ARG A 1 127 ? -52.742 -39.894 -31.771 1.00 49.04 107 ARG A N 1
ATOM 685 C CA . ARG A 1 127 ? -52.509 -38.495 -31.423 1.00 50.03 107 ARG A CA 1
ATOM 686 C C . ARG A 1 127 ? -53.091 -38.236 -30.041 1.00 50.64 107 ARG A C 1
ATOM 687 O O . ARG A 1 127 ? -54.029 -38.908 -29.624 1.00 49.90 107 ARG A O 1
ATOM 695 N N . LEU A 1 128 ? -52.519 -37.273 -29.331 1.00 68.35 108 LEU A N 1
ATOM 696 C CA . LEU A 1 128 ? -52.995 -36.885 -28.007 1.00 69.78 108 LEU A CA 1
ATOM 697 C C . LEU A 1 128 ? -53.144 -35.370 -28.085 1.00 69.61 108 LEU A C 1
ATOM 698 O O . LEU A 1 128 ? -52.255 -34.618 -27.670 1.00 68.74 108 LEU A O 1
ATOM 703 N N . ASP A 1 129 ? -54.279 -34.928 -28.619 1.00 85.77 109 ASP A N 1
ATOM 704 C CA . ASP A 1 129 ? -54.542 -33.506 -28.815 1.00 85.93 109 ASP A CA 1
ATOM 705 C C . ASP A 1 129 ? -53.608 -33.054 -29.916 1.00 86.38 109 ASP A C 1
ATOM 706 O O . ASP A 1 129 ? -52.857 -32.086 -29.763 1.00 85.79 109 ASP A O 1
ATOM 711 N N . GLY A 1 130 ? -53.654 -33.793 -31.020 1.00 57.92 110 GLY A N 1
ATOM 712 C CA . GLY A 1 130 ? -52.823 -33.485 -32.170 1.00 57.35 110 GLY A CA 1
ATOM 713 C C . GLY A 1 130 ? -51.451 -34.137 -32.174 1.00 57.97 110 GLY A C 1
ATOM 714 O O . GLY A 1 130 ? -50.995 -34.635 -33.214 1.00 57.97 110 GLY A O 1
ATOM 715 N N . ARG A 1 131 ? -50.806 -34.128 -31.006 1.00 50.81 111 ARG A N 1
ATOM 716 C CA . ARG A 1 131 ? -49.469 -34.690 -30.807 1.00 50.17 111 ARG A CA 1
ATOM 717 C C . ARG A 1 131 ? -49.432 -36.191 -30.977 1.00 49.37 111 ARG A C 1
ATOM 718 O O . ARG A 1 131 ? -50.068 -36.916 -30.211 1.00 47.21 111 ARG A O 1
ATOM 726 N N . PRO A 1 132 ? -48.686 -36.687 -31.983 1.00 57.14 112 PRO A N 1
ATOM 727 C CA . PRO A 1 132 ? -48.647 -38.135 -32.141 1.00 57.68 112 PRO A CA 1
ATOM 728 C C . PRO A 1 132 ? -47.890 -38.734 -30.964 1.00 56.49 112 PRO A C 1
ATOM 729 O O . PRO A 1 132 ? -46.967 -38.123 -30.424 1.00 55.32 112 PRO A O 1
ATOM 733 N N . VAL A 1 133 ? -48.316 -39.921 -30.560 1.00 56.30 113 VAL A N 1
ATOM 734 C CA . VAL A 1 133 ? -47.707 -40.621 -29.452 1.00 55.79 113 VAL A CA 1
ATOM 735 C C . VAL A 1 133 ? -47.686 -42.111 -29.751 1.00 55.61 113 VAL A C 1
ATOM 736 O O . VAL A 1 133 ? -48.453 -42.596 -30.595 1.00 54.33 113 VAL A O 1
ATOM 740 N N . MET A 1 134 ? -46.791 -42.823 -29.065 1.00 53.07 114 MET A N 1
ATOM 741 C CA . MET A 1 134 ? -46.671 -44.269 -29.192 1.00 53.35 114 MET A CA 1
ATOM 742 C C . MET A 1 134 ? -47.270 -44.814 -27.901 1.00 53.45 114 MET A C 1
ATOM 743 O O . MET A 1 134 ? -46.767 -44.532 -26.810 1.00 52.51 114 MET A O 1
ATOM 748 N N . ILE A 1 135 ? -48.363 -45.566 -28.035 1.00 41.48 115 ILE A N 1
ATOM 749 C CA . ILE A 1 135 ? -49.063 -46.154 -26.894 1.00 42.62 115 ILE A CA 1
ATOM 750 C C . ILE A 1 135 ? -48.837 -47.649 -26.827 1.00 43.82 115 ILE A C 1
ATOM 751 O O . ILE A 1 135 ? -49.022 -48.350 -27.818 1.00 43.11 115 ILE A O 1
ATOM 756 N N . ILE A 1 136 ? -48.450 -48.125 -25.648 1.00 34.93 116 ILE A N 1
ATOM 757 C CA . ILE A 1 136 ? -48.185 -49.547 -25.417 1.00 34.93 116 ILE A CA 1
ATOM 758 C C . ILE A 1 136 ? -48.787 -50.002 -24.085 1.00 35.27 116 ILE A C 1
ATOM 759 O O . ILE A 1 136 ? -48.594 -49.346 -23.069 1.00 34.34 116 ILE A O 1
ATOM 764 N N . GLY A 1 137 ? -49.513 -51.114 -24.073 1.00 57.75 117 GLY A N 1
ATOM 765 C CA . GLY A 1 137 ? -50.087 -51.557 -22.812 1.00 57.24 117 GLY A CA 1
ATOM 766 C C . GLY A 1 137 ? -50.606 -52.981 -22.732 1.00 56.83 117 GLY A C 1
ATOM 767 O O . GLY A 1 137 ? -50.772 -53.657 -23.745 1.00 54.62 117 GLY A O 1
ATOM 768 N N . HIS A 1 138 ? -50.859 -53.438 -21.509 1.00 64.92 118 HIS A N 1
ATOM 769 C CA . HIS A 1 138 ? -51.381 -54.782 -21.285 1.00 66.00 118 HIS A CA 1
ATOM 770 C C . HIS A 1 138 ? -52.882 -54.785 -21.577 1.00 66.36 118 HIS A C 1
ATOM 771 O O . HIS A 1 138 ? -53.641 -53.986 -21.013 1.00 66.15 118 HIS A O 1
ATOM 778 N N . GLN A 1 139 ? -53.323 -55.682 -22.447 1.00 55.80 119 GLN A N 1
ATOM 779 C CA . GLN A 1 139 ? -54.740 -55.751 -22.756 1.00 55.97 119 GLN A CA 1
ATOM 780 C C . GLN A 1 139 ? -55.301 -57.053 -22.257 1.00 57.05 119 GLN A C 1
ATOM 781 O O . GLN A 1 139 ? -55.055 -58.094 -22.862 1.00 55.45 119 GLN A O 1
ATOM 787 N N . LYS A 1 140 ? -56.049 -56.998 -21.156 1.00 47.39 120 LYS A N 1
ATOM 788 C CA . LYS A 1 140 ? -56.656 -58.195 -20.592 1.00 49.50 120 LYS A CA 1
ATOM 789 C C . LYS A 1 140 ? -57.859 -58.608 -21.419 1.00 52.00 120 LYS A C 1
ATOM 790 O O . LYS A 1 140 ? -57.772 -59.469 -22.283 1.00 55.15 120 LYS A O 1
ATOM 796 N N . GLY A 1 141 ? -58.990 -57.985 -21.157 1.00 56.66 121 GLY A N 1
ATOM 797 C CA . GLY A 1 141 ? -60.179 -58.333 -21.900 1.00 60.78 121 GLY A CA 1
ATOM 798 C C . GLY A 1 141 ? -61.335 -58.582 -20.954 1.00 63.06 121 GLY A C 1
ATOM 799 O O . GLY A 1 141 ? -61.219 -59.369 -20.006 1.00 61.93 121 GLY A O 1
ATOM 800 N N . ARG A 1 142 ? -62.447 -57.899 -21.214 1.00 88.13 122 ARG A N 1
ATOM 801 C CA . ARG A 1 142 ? -63.642 -58.027 -20.401 1.00 90.87 122 ARG A CA 1
ATOM 802 C C . ARG A 1 142 ? -64.043 -59.476 -20.232 1.00 92.02 122 ARG A C 1
ATOM 803 O O . ARG A 1 142 ? -63.886 -60.057 -19.155 1.00 93.46 122 ARG A O 1
ATOM 811 N N . GLU A 1 143 ? -64.536 -60.058 -21.321 1.00 55.16 123 GLU A N 1
ATOM 812 C CA . GLU A 1 143 ? -65.032 -61.422 -21.302 1.00 55.88 123 GLU A CA 1
ATOM 813 C C . GLU A 1 143 ? -64.082 -62.613 -21.357 1.00 55.95 123 GLU A C 1
ATOM 814 O O . GLU A 1 143 ? -62.999 -62.567 -21.942 0.00 60.84 123 GLU A O 1
ATOM 820 N N . THR A 1 144 ? -64.546 -63.680 -20.714 1.00 111.46 124 THR A N 1
ATOM 821 C CA . THR A 1 144 ? -63.848 -64.947 -20.631 1.00 111.32 124 THR A CA 1
ATOM 822 C C . THR A 1 144 ? -63.962 -65.556 -21.999 1.00 110.23 124 THR A C 1
ATOM 823 O O . THR A 1 144 ? -64.899 -66.294 -22.282 1.00 111.07 124 THR A O 1
ATOM 827 N N . LYS A 1 145 ? -63.005 -65.230 -22.847 1.00 77.15 125 LYS A N 1
ATOM 828 C CA . LYS A 1 145 ? -62.970 -65.713 -24.220 1.00 74.75 125 LYS A CA 1
ATOM 829 C C . LYS A 1 145 ? -61.953 -64.806 -24.869 1.00 73.66 125 LYS A C 1
ATOM 830 O O . LYS A 1 145 ? -61.139 -65.238 -25.682 1.00 73.23 125 LYS A O 1
ATOM 836 N N . GLU A 1 146 ? -62.028 -63.534 -24.481 1.00 75.26 126 GLU A N 1
ATOM 837 C CA . GLU A 1 146 ? -61.124 -62.503 -24.950 1.00 74.42 126 GLU A CA 1
ATOM 838 C C . GLU A 1 146 ? -59.951 -62.714 -24.017 1.00 72.29 126 GLU A C 1
ATOM 839 O O . GLU A 1 146 ? -58.796 -62.727 -24.434 1.00 71.40 126 GLU A O 1
ATOM 845 N N . LYS A 1 147 ? -60.268 -62.916 -22.742 1.00 87.64 127 LYS A N 1
ATOM 846 C CA . LYS A 1 147 ? -59.243 -63.151 -21.742 1.00 86.33 127 LYS A CA 1
ATOM 847 C C . LYS A 1 147 ? -58.356 -64.307 -22.192 1.00 85.33 127 LYS A C 1
ATOM 848 O O . LYS A 1 147 ? -57.142 -64.298 -21.993 1.00 83.37 127 LYS A O 1
ATOM 854 N N . ILE A 1 148 ? -58.975 -65.299 -22.815 1.00 76.93 128 ILE A N 1
ATOM 855 C CA . ILE A 1 148 ? -58.258 -66.470 -23.292 1.00 76.91 128 ILE A CA 1
ATOM 856 C C . ILE A 1 148 ? -57.418 -66.133 -24.513 1.00 75.36 128 ILE A C 1
ATOM 857 O O . ILE A 1 148 ? -56.268 -66.557 -24.635 1.00 74.03 128 ILE A O 1
ATOM 862 N N . ARG A 1 149 ? -58.010 -65.359 -25.410 1.00 66.93 129 ARG A N 1
ATOM 863 C CA . ARG A 1 149 ? -57.353 -64.952 -26.636 1.00 65.61 129 ARG A CA 1
ATOM 864 C C . ARG A 1 149 ? -56.145 -64.073 -26.354 1.00 65.25 129 ARG A C 1
ATOM 865 O O . ARG A 1 149 ? -55.272 -63.933 -27.208 1.00 61.80 129 ARG A O 1
ATOM 873 N N . ARG A 1 150 ? -56.093 -63.507 -25.147 1.00 56.33 130 ARG A N 1
ATOM 874 C CA . ARG A 1 150 ? -55.009 -62.614 -24.734 1.00 56.16 130 ARG A CA 1
ATOM 875 C C . ARG A 1 150 ? -54.366 -63.009 -23.417 1.00 56.04 130 ARG A C 1
ATOM 876 O O . ARG A 1 150 ? -54.018 -62.131 -22.635 1.00 55.79 130 ARG A O 1
ATOM 884 N N . ASN A 1 151 ? -54.197 -64.298 -23.161 1.00 43.96 131 ASN A N 1
ATOM 885 C CA . ASN A 1 151 ? -53.619 -64.752 -21.891 1.00 45.09 131 ASN A CA 1
ATOM 886 C C . ASN A 1 151 ? -53.836 -63.860 -20.653 1.00 44.32 131 ASN A C 1
ATOM 887 O O . ASN A 1 151 ? -52.935 -63.693 -19.822 1.00 42.25 131 ASN A O 1
ATOM 892 N N . PHE A 1 152 ? -55.036 -63.307 -20.522 1.00 60.08 132 PHE A N 1
ATOM 893 C CA . PHE A 1 152 ? -55.342 -62.472 -19.376 1.00 60.93 132 PHE A CA 1
ATOM 894 C C . PHE A 1 152 ? -54.256 -61.427 -19.221 1.00 60.53 132 PHE A C 1
ATOM 895 O O . PHE A 1 152 ? -53.824 -61.122 -18.109 1.00 61.91 132 PHE A O 1
ATOM 903 N N . GLY A 1 153 ? -53.804 -60.903 -20.354 1.00 56.99 133 GLY A N 1
ATOM 904 C CA . GLY A 1 153 ? -52.779 -59.879 -20.355 1.00 56.42 133 GLY A CA 1
ATOM 905 C C . GLY A 1 153 ? -51.402 -60.274 -19.862 1.00 56.04 133 GLY A C 1
ATOM 906 O O . GLY A 1 153 ? -50.618 -59.417 -19.463 1.00 56.17 133 GLY A O 1
ATOM 907 N N . MET A 1 154 ? -51.094 -61.557 -19.863 1.00 40.10 134 MET A N 1
ATOM 908 C CA . MET A 1 154 ? -49.774 -61.969 -19.424 1.00 40.90 134 MET A CA 1
ATOM 909 C C . MET A 1 154 ? -49.044 -62.167 -20.717 1.00 39.99 134 MET A C 1
ATOM 910 O O . MET A 1 154 ? -49.416 -63.027 -21.506 1.00 38.88 134 MET A O 1
ATOM 915 N N . PRO A 1 155 ? -47.994 -61.374 -20.969 1.00 30.35 135 PRO A N 1
ATOM 916 C CA . PRO A 1 155 ? -47.337 -61.611 -22.260 1.00 28.90 135 PRO A CA 1
ATOM 917 C C . PRO A 1 155 ? -46.221 -62.631 -22.312 1.00 28.79 135 PRO A C 1
ATOM 918 O O . PRO A 1 155 ? -45.623 -62.975 -21.300 1.00 27.75 135 PRO A O 1
ATOM 922 N N . ALA A 1 156 ? -45.976 -63.129 -23.518 1.00 37.36 136 ALA A N 1
ATOM 923 C CA . ALA A 1 156 ? -44.912 -64.089 -23.791 1.00 38.21 136 ALA A CA 1
ATOM 924 C C . ALA A 1 156 ? -43.709 -63.277 -24.229 1.00 38.62 136 ALA A C 1
ATOM 925 O O . ALA A 1 156 ? -43.844 -62.129 -24.643 1.00 37.50 136 ALA A O 1
ATOM 927 N N . PRO A 1 157 ? -42.507 -63.859 -24.158 1.00 27.29 137 PRO A N 1
ATOM 928 C CA . PRO A 1 157 ? -41.368 -63.044 -24.585 1.00 26.90 137 PRO A CA 1
ATOM 929 C C . PRO A 1 157 ? -41.596 -62.319 -25.903 1.00 26.46 137 PRO A C 1
ATOM 930 O O . PRO A 1 157 ? -41.121 -61.216 -26.084 1.00 25.45 137 PRO A O 1
ATOM 934 N N . GLU A 1 158 ? -42.341 -62.922 -26.817 1.00 42.61 138 GLU A N 1
ATOM 935 C CA . GLU A 1 158 ? -42.579 -62.264 -28.093 1.00 42.42 138 GLU A CA 1
ATOM 936 C C . GLU A 1 158 ? -43.425 -60.984 -27.963 1.00 42.87 138 GLU A C 1
ATOM 937 O O . GLU A 1 158 ? -43.561 -60.210 -28.915 1.00 42.72 138 GLU A O 1
ATOM 943 N N . GLY A 1 159 ? -43.983 -60.761 -26.778 1.00 36.18 139 GLY A N 1
ATOM 944 C CA . GLY A 1 159 ? -44.796 -59.582 -26.557 1.00 34.62 139 GLY A CA 1
ATOM 945 C C . GLY A 1 159 ? -43.947 -58.394 -26.147 1.00 37.77 139 GLY A C 1
ATOM 946 O O . GLY A 1 159 ? -44.213 -57.255 -26.512 1.00 35.79 139 GLY A O 1
ATOM 947 N N . TYR A 1 160 ? -42.914 -58.651 -25.366 1.00 39.59 140 TYR A N 1
ATOM 948 C CA . TYR A 1 160 ? -42.034 -57.586 -24.939 1.00 39.29 140 TYR A CA 1
ATOM 949 C C . TYR A 1 160 ? -41.167 -57.202 -26.124 1.00 39.35 140 TYR A C 1
ATOM 950 O O . TYR A 1 160 ? -40.801 -56.045 -26.296 1.00 40.31 140 TYR A O 1
ATOM 959 N N . ARG A 1 161 ? -40.862 -58.182 -26.961 1.00 44.89 141 ARG A N 1
ATOM 960 C CA . ARG A 1 161 ? -40.054 -57.915 -28.126 1.00 46.51 141 ARG A CA 1
ATOM 961 C C . ARG A 1 161 ? -40.834 -56.981 -29.031 1.00 46.34 141 ARG A C 1
ATOM 962 O O . ARG A 1 161 ? -40.245 -56.135 -29.700 1.00 46.15 141 ARG A O 1
ATOM 970 N N . LYS A 1 162 ? -42.159 -57.120 -29.042 1.00 36.55 142 LYS A N 1
ATOM 971 C CA . LYS A 1 162 ? -42.996 -56.234 -29.852 1.00 36.98 142 LYS A CA 1
ATOM 972 C C . LYS A 1 162 ? -43.081 -54.892 -29.160 1.00 38.07 142 LYS A C 1
ATOM 973 O O . LYS A 1 162 ? -42.945 -53.846 -29.793 1.00 37.87 142 LYS A O 1
ATOM 979 N N . ALA A 1 163 ? -43.301 -54.937 -27.852 1.00 42.54 143 ALA A N 1
ATOM 980 C CA . ALA A 1 163 ? -43.400 -53.727 -27.057 1.00 43.16 143 ALA A CA 1
ATOM 981 C C . ALA A 1 163 ? -42.187 -52.845 -27.292 1.00 43.78 143 ALA A C 1
ATOM 982 O O . ALA A 1 163 ? -42.321 -51.635 -27.483 1.00 43.79 143 ALA A O 1
ATOM 984 N N . LEU A 1 164 ? -41.003 -53.447 -27.289 1.00 25.75 144 LEU A N 1
ATOM 985 C CA . LEU A 1 164 ? -39.779 -52.681 -27.496 1.00 27.97 144 LEU A CA 1
ATOM 986 C C . LEU A 1 164 ? -39.652 -52.201 -28.921 1.00 27.71 144 LEU A C 1
ATOM 987 O O . LEU A 1 164 ? -39.239 -51.069 -29.153 1.00 27.25 144 LEU A O 1
ATOM 992 N N . ARG A 1 165 ? -40.021 -53.041 -29.883 1.00 42.00 145 ARG A N 1
ATOM 993 C CA . ARG A 1 165 ? -39.905 -52.612 -31.263 1.00 42.93 145 ARG A CA 1
ATOM 994 C C . ARG A 1 165 ? -40.641 -51.316 -31.444 1.00 43.32 145 ARG A C 1
ATOM 995 O O . ARG A 1 165 ? -40.187 -50.441 -32.173 1.00 42.01 145 ARG A O 1
ATOM 1003 N N . LEU A 1 166 ? -41.782 -51.192 -30.777 1.00 38.51 146 LEU A N 1
ATOM 1004 C CA . LEU A 1 166 ? -42.574 -49.979 -30.886 1.00 40.33 146 LEU A CA 1
ATOM 1005 C C . LEU A 1 166 ? -41.967 -48.784 -30.154 1.00 39.46 146 LEU A C 1
ATOM 1006 O O . LEU A 1 166 ? -42.013 -47.670 -30.670 1.00 39.98 146 LEU A O 1
ATOM 1011 N N . MET A 1 167 ? -41.410 -48.995 -28.962 1.00 45.06 147 MET A N 1
ATOM 1012 C CA . MET A 1 167 ? -40.793 -47.887 -28.234 1.00 46.91 147 MET A CA 1
ATOM 1013 C C . MET A 1 167 ? -39.637 -47.375 -29.092 1.00 47.14 147 MET A C 1
ATOM 1014 O O . MET A 1 167 ? -39.291 -46.187 -29.082 1.00 47.71 147 MET A O 1
ATOM 1019 N N . GLN A 1 168 ? -39.048 -48.297 -29.843 1.00 56.15 148 GLN A N 1
ATOM 1020 C CA . GLN A 1 168 ? -37.931 -47.982 -30.706 1.00 57.21 148 GLN A CA 1
ATOM 1021 C C . GLN A 1 168 ? -38.349 -47.161 -31.919 1.00 56.80 148 GLN A C 1
ATOM 1022 O O . GLN A 1 168 ? -37.614 -46.275 -32.361 1.00 56.53 148 GLN A O 1
ATOM 1028 N N . MET A 1 169 ? -39.529 -47.466 -32.457 1.00 40.96 149 MET A N 1
ATOM 1029 C CA . MET A 1 169 ? -40.070 -46.758 -33.615 1.00 41.41 149 MET A CA 1
ATOM 1030 C C . MET A 1 169 ? -40.462 -45.357 -33.157 1.00 43.01 149 MET A C 1
ATOM 1031 O O . MET A 1 169 ? -40.401 -44.393 -33.913 1.00 42.17 149 MET A O 1
ATOM 1036 N N . ALA A 1 170 ? -40.873 -45.263 -31.901 1.00 44.64 150 ALA A N 1
ATOM 1037 C CA . ALA A 1 170 ? -41.249 -43.990 -31.317 1.00 46.31 150 ALA A CA 1
ATOM 1038 C C . ALA A 1 170 ? -40.014 -43.110 -31.396 1.00 47.40 150 ALA A C 1
ATOM 1039 O O . ALA A 1 170 ? -39.986 -42.112 -32.111 1.00 46.79 150 ALA A O 1
ATOM 1041 N N . GLU A 1 171 ? -38.987 -43.505 -30.656 1.00 47.53 151 GLU A N 1
ATOM 1042 C CA . GLU A 1 171 ? -37.733 -42.776 -30.634 1.00 48.40 151 GLU A CA 1
ATOM 1043 C C . GLU A 1 171 ? -37.330 -42.376 -32.054 1.00 49.29 151 GLU A C 1
ATOM 1044 O O . GLU A 1 171 ? -37.142 -41.196 -32.343 1.00 47.41 151 GLU A O 1
ATOM 1050 N N . ARG A 1 172 ? -37.220 -43.357 -32.947 1.00 77.18 152 ARG A N 1
ATOM 1051 C CA . ARG A 1 172 ? -36.826 -43.083 -34.328 1.00 77.92 152 ARG A CA 1
ATOM 1052 C C . ARG A 1 172 ? -37.517 -41.859 -34.900 1.00 78.29 152 ARG A C 1
ATOM 1053 O O . ARG A 1 172 ? -36.913 -41.072 -35.628 1.00 78.68 152 ARG A O 1
ATOM 1061 N N . PHE A 1 173 ? -38.787 -41.696 -34.568 1.00 51.46 153 PHE A N 1
ATOM 1062 C CA . PHE A 1 173 ? -39.536 -40.565 -35.076 1.00 52.55 153 PHE A CA 1
ATOM 1063 C C . PHE A 1 173 ? -39.862 -39.561 -33.967 1.00 53.07 153 PHE A C 1
ATOM 1064 O O . PHE A 1 173 ? -41.013 -39.183 -33.766 1.00 52.32 153 PHE A O 1
ATOM 1072 N N . LYS A 1 174 ? -38.812 -39.136 -33.264 1.00 81.67 154 LYS A N 1
ATOM 1073 C CA . LYS A 1 174 ? -38.893 -38.165 -32.172 1.00 84.90 154 LYS A CA 1
ATOM 1074 C C . LYS A 1 174 ? -40.298 -38.125 -31.590 1.00 84.36 154 LYS A C 1
ATOM 1075 O O . LYS A 1 174 ? -40.920 -37.067 -31.506 1.00 83.16 154 LYS A O 1
ATOM 1081 N N . MET A 1 175 ? -40.783 -39.290 -31.175 1.00 68.95 155 MET A N 1
ATOM 1082 C CA . MET A 1 175 ? -42.133 -39.432 -30.640 1.00 67.45 155 MET A CA 1
ATOM 1083 C C . MET A 1 175 ? -42.161 -39.848 -29.182 1.00 68.04 155 MET A C 1
ATOM 1084 O O . MET A 1 175 ? -41.269 -40.559 -28.721 1.00 67.70 155 MET A O 1
ATOM 1089 N N . PRO A 1 176 ? -43.182 -39.400 -28.431 1.00 53.33 156 PRO A N 1
ATOM 1090 C CA . PRO A 1 176 ? -43.304 -39.747 -27.007 1.00 54.45 156 PRO A CA 1
ATOM 1091 C C . PRO A 1 176 ? -43.883 -41.151 -26.855 1.00 53.61 156 PRO A C 1
ATOM 1092 O O . PRO A 1 176 ? -44.595 -41.647 -27.737 1.00 52.42 156 PRO A O 1
ATOM 1096 N N . ILE A 1 177 ? -43.575 -41.791 -25.736 1.00 35.33 157 ILE A N 1
ATOM 1097 C CA . ILE A 1 177 ? -44.062 -43.135 -25.488 1.00 34.69 157 ILE A CA 1
ATOM 1098 C C . ILE A 1 177 ? -44.900 -43.132 -24.229 1.00 35.27 157 ILE A C 1
ATOM 1099 O O . ILE A 1 177 ? -44.448 -42.699 -23.165 1.00 33.60 157 ILE A O 1
ATOM 1104 N N . ILE A 1 178 ? -46.135 -43.600 -24.360 1.00 55.33 158 ILE A N 1
ATOM 1105 C CA . ILE A 1 178 ? -47.049 -43.668 -23.234 1.00 56.14 158 ILE A CA 1
ATOM 1106 C C . ILE A 1 178 ? -47.490 -45.111 -23.054 1.00 56.55 158 ILE A C 1
ATOM 1107 O O . ILE A 1 178 ? -48.105 -45.694 -23.953 1.00 55.79 158 ILE A O 1
ATOM 1112 N N . THR A 1 179 ? -47.162 -45.685 -21.899 1.00 42.74 159 THR A N 1
ATOM 1113 C CA . THR A 1 179 ? -47.522 -47.064 -21.600 1.00 43.57 159 THR A CA 1
ATOM 1114 C C . THR A 1 179 ? -48.545 -47.160 -20.472 1.00 44.06 159 THR A C 1
ATOM 1115 O O . THR A 1 179 ? -48.572 -46.312 -19.576 1.00 43.73 159 THR A O 1
ATOM 1119 N N . PHE A 1 180 ? -49.390 -48.192 -20.540 1.00 45.84 160 PHE A N 1
ATOM 1120 C CA . PHE A 1 180 ? -50.427 -48.468 -19.536 1.00 45.80 160 PHE A CA 1
ATOM 1121 C C . PHE A 1 180 ? -50.183 -49.854 -18.966 1.00 44.97 160 PHE A C 1
ATOM 1122 O O . PHE A 1 180 ? -50.381 -50.858 -19.648 1.00 44.92 160 PHE A O 1
ATOM 1130 N N . ILE A 1 181 ? -49.756 -49.896 -17.711 1.00 44.70 161 ILE A N 1
ATOM 1131 C CA . ILE A 1 181 ? -49.458 -51.145 -17.033 1.00 44.13 161 ILE A CA 1
ATOM 1132 C C . ILE A 1 181 ? -50.654 -51.743 -16.309 1.00 46.02 161 ILE A C 1
ATOM 1133 O O . ILE A 1 181 ? -51.305 -51.078 -15.507 1.00 44.62 161 ILE A O 1
ATOM 1138 N N . ASP A 1 182 ? -50.925 -53.011 -16.602 1.00 38.98 162 ASP A N 1
ATOM 1139 C CA . ASP A 1 182 ? -52.038 -53.731 -16.009 1.00 39.34 162 ASP A CA 1
ATOM 1140 C C . ASP A 1 182 ? -51.929 -55.213 -16.370 1.00 39.55 162 ASP A C 1
ATOM 1141 O O . ASP A 1 182 ? -52.565 -55.698 -17.303 1.00 38.33 162 ASP A O 1
ATOM 1146 N N . THR A 1 183 ? -51.102 -55.936 -15.629 1.00 51.67 163 THR A N 1
ATOM 1147 C CA . THR A 1 183 ? -50.920 -57.354 -15.892 1.00 52.21 163 THR A CA 1
ATOM 1148 C C . THR A 1 183 ? -50.580 -58.172 -14.654 1.00 53.01 163 THR A C 1
ATOM 1149 O O . THR A 1 183 ? -49.830 -57.732 -13.775 1.00 51.61 163 THR A O 1
ATOM 1153 N N . PRO A 1 184 ? -51.131 -59.388 -14.575 1.00 43.39 164 PRO A N 1
ATOM 1154 C CA . PRO A 1 184 ? -50.868 -60.260 -13.435 1.00 45.31 164 PRO A CA 1
ATOM 1155 C C . PRO A 1 184 ? -49.395 -60.615 -13.416 1.00 44.54 164 PRO A C 1
ATOM 1156 O O . PRO A 1 184 ? -48.881 -61.101 -12.417 1.00 44.08 164 PRO A O 1
ATOM 1160 N N . GLY A 1 185 ? -48.722 -60.356 -14.532 1.00 53.08 165 GLY A N 1
ATOM 1161 C CA . GLY A 1 185 ? -47.303 -60.636 -14.630 1.00 51.26 165 GLY A CA 1
ATOM 1162 C C . GLY A 1 185 ? -46.960 -61.311 -15.940 1.00 50.38 165 GLY A C 1
ATOM 1163 O O . GLY A 1 185 ? -47.858 -61.632 -16.719 1.00 52.07 165 GLY A O 1
ATOM 1164 N N . ALA A 1 186 ? -45.667 -61.524 -16.181 1.00 43.92 166 ALA A N 1
ATOM 1165 C CA . ALA A 1 186 ? -45.193 -62.171 -17.404 1.00 43.29 166 ALA A CA 1
ATOM 1166 C C . ALA A 1 186 ? -45.630 -63.634 -17.460 1.00 43.61 166 ALA A C 1
ATOM 1167 O O . ALA A 1 186 ? -45.415 -64.385 -16.517 1.00 42.30 166 ALA A O 1
ATOM 1169 N N . TYR A 1 187 ? -46.229 -64.044 -18.572 1.00 53.36 167 TYR A N 1
ATOM 1170 C CA . TYR A 1 187 ? -46.701 -65.419 -18.714 1.00 57.07 167 TYR A CA 1
ATOM 1171 C C . TYR A 1 187 ? -45.622 -66.437 -18.410 1.00 57.28 167 TYR A C 1
ATOM 1172 O O . TYR A 1 187 ? -44.584 -66.478 -19.063 1.00 55.72 167 TYR A O 1
ATOM 1181 N N . PRO A 1 188 ? -45.856 -67.281 -17.406 1.00 50.21 168 PRO A N 1
ATOM 1182 C CA . PRO A 1 188 ? -44.911 -68.321 -17.002 1.00 51.57 168 PRO A CA 1
ATOM 1183 C C . PRO A 1 188 ? -45.283 -69.571 -17.776 1.00 53.37 168 PRO A C 1
ATOM 1184 O O . PRO A 1 188 ? -46.400 -70.062 -17.653 1.00 54.64 168 PRO A O 1
ATOM 1188 N N . GLY A 1 189 ? -44.376 -70.079 -18.595 1.00 87.30 169 GLY A N 1
ATOM 1189 C CA . GLY A 1 189 ? -44.715 -71.263 -19.359 1.00 87.41 169 GLY A CA 1
ATOM 1190 C C . GLY A 1 189 ? -43.492 -71.947 -19.902 1.00 87.22 169 GLY A C 1
ATOM 1191 O O . GLY A 1 189 ? -42.376 -71.595 -19.538 1.00 85.44 169 GLY A O 1
ATOM 1192 N N . VAL A 1 190 ? -43.694 -72.929 -20.767 1.00 64.39 170 VAL A N 1
ATOM 1193 C CA . VAL A 1 190 ? -42.572 -73.645 -21.348 1.00 64.43 170 VAL A CA 1
ATOM 1194 C C . VAL A 1 190 ? -42.041 -72.875 -22.543 1.00 63.55 170 VAL A C 1
ATOM 1195 O O . VAL A 1 190 ? -40.848 -72.584 -22.625 1.00 63.07 170 VAL A O 1
ATOM 1199 N N . GLY A 1 191 ? -42.937 -72.541 -23.466 1.00 66.28 171 GLY A N 1
ATOM 1200 C CA . GLY A 1 191 ? -42.532 -71.804 -24.650 1.00 65.72 171 GLY A CA 1
ATOM 1201 C C . GLY A 1 191 ? -41.979 -70.453 -24.262 1.00 66.40 171 GLY A C 1
ATOM 1202 O O . GLY A 1 191 ? -41.069 -69.928 -24.900 1.00 65.81 171 GLY A O 1
ATOM 1203 N N . ALA A 1 192 ? -42.546 -69.894 -23.199 1.00 48.73 172 ALA A N 1
ATOM 1204 C CA . ALA A 1 192 ? -42.122 -68.603 -22.693 1.00 51.09 172 ALA A CA 1
ATOM 1205 C C . ALA A 1 192 ? -40.647 -68.699 -22.323 1.00 51.30 172 ALA A C 1
ATOM 1206 O O . ALA A 1 192 ? -39.830 -67.877 -22.746 1.00 50.86 172 ALA A O 1
ATOM 1208 N N . GLU A 1 193 ? -40.312 -69.713 -21.533 1.00 44.19 173 GLU A N 1
ATOM 1209 C CA . GLU A 1 193 ? -38.940 -69.918 -21.126 1.00 44.36 173 GLU A CA 1
ATOM 1210 C C . GLU A 1 193 ? -38.131 -70.295 -22.357 1.00 44.98 173 GLU A C 1
ATOM 1211 O O . GLU A 1 193 ? -37.149 -69.630 -22.681 1.00 45.25 173 GLU A O 1
ATOM 1217 N N . GLU A 1 194 ? -38.550 -71.355 -23.048 1.00 45.66 174 GLU A N 1
ATOM 1218 C CA . GLU A 1 194 ? -37.851 -71.815 -24.247 1.00 46.31 174 GLU A CA 1
ATOM 1219 C C . GLU A 1 194 ? -37.633 -70.681 -25.233 1.00 44.92 174 GLU A C 1
ATOM 1220 O O . GLU A 1 194 ? -36.769 -70.769 -26.113 1.00 45.31 174 GLU A O 1
ATOM 1226 N N . ARG A 1 195 ? -38.430 -69.624 -25.100 1.00 39.41 175 ARG A N 1
ATOM 1227 C CA . ARG A 1 195 ? -38.312 -68.492 -26.000 1.00 40.04 175 ARG A CA 1
ATOM 1228 C C . ARG A 1 195 ? -37.699 -67.247 -25.390 1.00 38.47 175 ARG A C 1
ATOM 1229 O O . ARG A 1 195 ? -37.746 -66.178 -25.988 1.00 38.20 175 ARG A O 1
ATOM 1237 N N . GLY A 1 196 ? -37.134 -67.380 -24.198 1.00 46.73 176 GLY A N 1
ATOM 1238 C CA . GLY A 1 196 ? -36.461 -66.254 -23.570 1.00 46.12 176 GLY A CA 1
ATOM 1239 C C . GLY A 1 196 ? -37.240 -65.231 -22.769 1.00 46.47 176 GLY A C 1
ATOM 1240 O O . GLY A 1 196 ? -36.928 -64.039 -22.834 1.00 46.80 176 GLY A O 1
ATOM 1241 N N . GLN A 1 197 ? -38.227 -65.678 -21.998 1.00 50.05 177 GLN A N 1
ATOM 1242 C CA . GLN A 1 197 ? -39.018 -64.759 -21.194 1.00 50.17 177 GLN A CA 1
ATOM 1243 C C . GLN A 1 197 ? -38.092 -63.902 -20.334 1.00 49.79 177 GLN A C 1
ATOM 1244 O O . GLN A 1 197 ? -38.359 -62.724 -20.105 1.00 50.26 177 GLN A O 1
ATOM 1250 N N . SER A 1 198 ? -36.992 -64.482 -19.869 1.00 35.32 178 SER A N 1
ATOM 1251 C CA . SER A 1 198 ? -36.053 -63.710 -19.061 1.00 36.72 178 SER A CA 1
ATOM 1252 C C . SER A 1 198 ? -35.379 -62.638 -19.912 1.00 36.05 178 SER A C 1
ATOM 1253 O O . SER A 1 198 ? -35.596 -61.442 -19.698 1.00 35.34 178 SER A O 1
ATOM 1256 N N . GLU A 1 199 ? -34.571 -63.069 -20.882 1.00 32.60 179 GLU A N 1
ATOM 1257 C CA . GLU A 1 199 ? -33.857 -62.134 -21.749 1.00 32.75 179 GLU A CA 1
ATOM 1258 C C . GLU A 1 199 ? -34.754 -61.058 -22.303 1.00 32.12 179 GLU A C 1
ATOM 1259 O O . GLU A 1 199 ? -34.363 -59.899 -22.334 1.00 31.12 179 GLU A O 1
ATOM 1265 N N . ALA A 1 200 ? -35.952 -61.444 -22.739 1.00 40.31 180 ALA A N 1
ATOM 1266 C CA . ALA A 1 200 ? -36.919 -60.506 -23.317 1.00 41.40 180 ALA A CA 1
ATOM 1267 C C . ALA A 1 200 ? -37.198 -59.331 -22.389 1.00 42.88 180 ALA A C 1
ATOM 1268 O O . ALA A 1 200 ? -37.130 -58.169 -22.802 1.00 43.16 180 ALA A O 1
ATOM 1270 N N . ILE A 1 201 ? -37.518 -59.657 -21.138 1.00 41.25 181 ILE A N 1
ATOM 1271 C CA . ILE A 1 201 ? -37.804 -58.674 -20.107 1.00 40.48 181 ILE A CA 1
ATOM 1272 C C . ILE A 1 201 ? -36.587 -57.831 -19.825 1.00 41.61 181 ILE A C 1
ATOM 1273 O O . ILE A 1 201 ? -36.654 -56.609 -19.854 1.00 40.11 181 ILE A O 1
ATOM 1278 N N . ALA A 1 202 ? -35.475 -58.494 -19.529 1.00 39.70 182 ALA A N 1
ATOM 1279 C CA . ALA A 1 202 ? -34.221 -57.806 -19.245 1.00 39.76 182 ALA A CA 1
ATOM 1280 C C . ALA A 1 202 ? -33.860 -56.834 -20.366 1.00 39.73 182 ALA A C 1
ATOM 1281 O O . ALA A 1 202 ? -33.673 -55.647 -20.133 1.00 39.36 182 ALA A O 1
ATOM 1283 N N . ARG A 1 203 ? -33.772 -57.344 -21.589 1.00 46.09 183 ARG A N 1
ATOM 1284 C CA . ARG A 1 203 ? -33.408 -56.506 -22.720 1.00 46.44 183 ARG A CA 1
ATOM 1285 C C . ARG A 1 203 ? -34.259 -55.251 -22.797 1.00 46.16 183 ARG A C 1
ATOM 1286 O O . ARG A 1 203 ? -33.826 -54.233 -23.331 1.00 47.04 183 ARG A O 1
ATOM 1294 N N . ASN A 1 204 ? -35.466 -55.307 -22.259 1.00 38.45 184 ASN A N 1
ATOM 1295 C CA . ASN A 1 204 ? -36.323 -54.133 -22.297 1.00 39.06 184 ASN A CA 1
ATOM 1296 C C . ASN A 1 204 ? -35.913 -53.139 -21.210 1.00 39.45 184 ASN A C 1
ATOM 1297 O O . ASN A 1 204 ? -35.795 -51.937 -21.467 1.00 39.67 184 ASN A O 1
ATOM 1302 N N . LEU A 1 205 ? -35.682 -53.638 -19.998 1.00 55.21 185 LEU A N 1
ATOM 1303 C CA . LEU A 1 205 ? -35.259 -52.776 -18.903 1.00 55.67 185 LEU A CA 1
ATOM 1304 C C . LEU A 1 205 ? -34.012 -52.017 -19.321 1.00 55.43 185 LEU A C 1
ATOM 1305 O O . LEU A 1 205 ? -33.825 -50.866 -18.949 1.00 53.19 185 LEU A O 1
ATOM 1310 N N . ARG A 1 206 ? -33.148 -52.662 -20.093 1.00 47.82 186 ARG A N 1
ATOM 1311 C CA . ARG A 1 206 ? -31.936 -52.001 -20.533 1.00 48.84 186 ARG A CA 1
ATOM 1312 C C . ARG A 1 206 ? -32.276 -50.967 -21.593 1.00 48.47 186 ARG A C 1
ATOM 1313 O O . ARG A 1 206 ? -32.081 -49.777 -21.392 1.00 47.73 186 ARG A O 1
ATOM 1321 N N . GLU A 1 207 ? -32.800 -51.420 -22.721 1.00 29.40 187 GLU A N 1
ATOM 1322 C CA . GLU A 1 207 ? -33.153 -50.520 -23.799 1.00 30.37 187 GLU A CA 1
ATOM 1323 C C . GLU A 1 207 ? -34.090 -49.362 -23.446 1.00 31.07 187 GLU A C 1
ATOM 1324 O O . GLU A 1 207 ? -33.965 -48.269 -24.003 1.00 31.23 187 GLU A O 1
ATOM 1330 N N . MET A 1 208 ? -35.029 -49.585 -22.534 1.00 53.31 188 MET A N 1
ATOM 1331 C CA . MET A 1 208 ? -35.957 -48.528 -22.171 1.00 53.44 188 MET A CA 1
ATOM 1332 C C . MET A 1 208 ? -35.259 -47.361 -21.481 1.00 55.66 188 MET A C 1
ATOM 1333 O O . MET A 1 208 ? -35.565 -46.198 -21.750 1.00 54.82 188 MET A O 1
ATOM 1338 N N . SER A 1 209 ? -34.311 -47.662 -20.603 1.00 59.59 189 SER A N 1
ATOM 1339 C CA . SER A 1 209 ? -33.591 -46.610 -19.901 1.00 61.01 189 SER A CA 1
ATOM 1340 C C . SER A 1 209 ? -32.851 -45.683 -20.876 1.00 61.54 189 SER A C 1
ATOM 1341 O O . SER A 1 209 ? -32.776 -44.476 -20.665 1.00 60.20 189 SER A O 1
ATOM 1344 N N . ARG A 1 210 ? -32.313 -46.245 -21.948 1.00 54.15 190 ARG A N 1
ATOM 1345 C CA . ARG A 1 210 ? -31.581 -45.452 -22.924 1.00 54.11 190 ARG A CA 1
ATOM 1346 C C . ARG A 1 210 ? -32.494 -44.741 -23.931 1.00 53.84 190 ARG A C 1
ATOM 1347 O O . ARG A 1 210 ? -32.021 -44.032 -24.831 1.00 53.49 190 ARG A O 1
ATOM 1355 N N . LEU A 1 211 ? -33.802 -44.918 -23.789 1.00 55.40 191 LEU A N 1
ATOM 1356 C CA . LEU A 1 211 ? -34.717 -44.303 -24.740 1.00 57.76 191 LEU A CA 1
ATOM 1357 C C . LEU A 1 211 ? -34.547 -42.794 -24.780 1.00 58.41 191 LEU A C 1
ATOM 1358 O O . LEU A 1 211 ? -34.501 -42.130 -23.748 1.00 57.80 191 LEU A O 1
ATOM 1363 N N . GLY A 1 212 ? -34.452 -42.264 -25.993 1.00 50.45 192 GLY A N 1
ATOM 1364 C CA . GLY A 1 212 ? -34.254 -40.836 -26.171 1.00 52.68 192 GLY A CA 1
ATOM 1365 C C . GLY A 1 212 ? -35.450 -39.926 -26.375 1.00 53.31 192 GLY A C 1
ATOM 1366 O O . GLY A 1 212 ? -35.369 -38.968 -27.142 1.00 54.20 192 GLY A O 1
ATOM 1367 N N . VAL A 1 213 ? -36.560 -40.2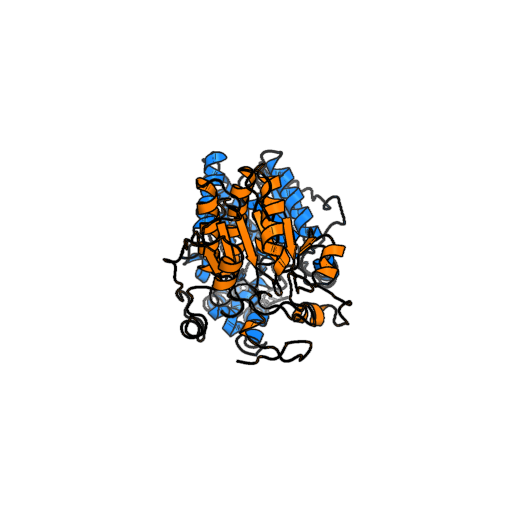34 -25.713 1.00 38.46 193 VAL A N 1
ATOM 1368 C CA . VAL A 1 213 ? -37.765 -39.407 -25.782 1.00 37.95 193 VAL A CA 1
ATOM 1369 C C . VAL A 1 213 ? -38.419 -39.531 -24.424 1.00 38.33 193 VAL A C 1
ATOM 1370 O O . VAL A 1 213 ? -37.967 -40.320 -23.580 1.00 37.51 193 VAL A O 1
ATOM 1374 N N . PRO A 1 214 ? -39.485 -38.755 -24.184 1.00 53.95 194 PRO A N 1
ATOM 1375 C CA . PRO A 1 214 ? -40.147 -38.835 -22.882 1.00 53.54 194 PRO A CA 1
ATOM 1376 C C . PRO A 1 214 ? -40.994 -40.101 -22.799 1.00 53.62 194 PRO A C 1
ATOM 1377 O O . PRO A 1 214 ? -41.602 -40.535 -23.790 1.00 52.64 194 PRO A O 1
ATOM 1381 N N . VAL A 1 215 ? -41.032 -40.685 -21.611 1.00 40.06 195 VAL A N 1
ATOM 1382 C CA . VAL A 1 215 ? -41.786 -41.907 -21.387 1.00 39.19 195 VAL A CA 1
ATOM 1383 C C . VAL A 1 215 ? -42.611 -41.819 -20.104 1.00 38.92 195 VAL A C 1
ATOM 1384 O O . VAL A 1 215 ? -42.067 -41.837 -18.998 1.00 39.50 195 VAL A O 1
ATOM 1388 N N . VAL A 1 216 ? -43.927 -41.718 -20.258 1.00 40.78 196 VAL A N 1
ATOM 1389 C CA . VAL A 1 216 ? -44.808 -41.625 -19.103 1.00 41.72 196 VAL A CA 1
ATOM 1390 C C . VAL A 1 216 ? -45.460 -42.986 -18.887 1.00 41.64 196 VAL A C 1
ATOM 1391 O O . VAL A 1 216 ? -46.104 -43.521 -19.789 1.00 41.35 196 VAL A O 1
ATOM 1395 N N . CYS A 1 217 ? -45.285 -43.548 -17.693 1.00 58.27 197 CYS A N 1
ATOM 1396 C CA . CYS A 1 217 ? -45.846 -44.859 -17.379 1.00 59.12 197 CYS A CA 1
ATOM 1397 C C . CYS A 1 217 ? -46.914 -44.793 -16.312 1.00 59.73 197 CYS A C 1
ATOM 1398 O O . CYS A 1 217 ? -46.679 -44.285 -15.214 1.00 59.98 197 CYS A O 1
ATOM 1401 N N . THR A 1 218 ? -48.079 -45.348 -16.623 1.00 59.62 198 THR A N 1
ATOM 1402 C CA . THR A 1 218 ? -49.189 -45.329 -15.688 1.00 60.27 198 THR A CA 1
ATOM 1403 C C . THR A 1 218 ? -49.722 -46.721 -15.397 1.00 59.75 198 THR A C 1
ATOM 1404 O O . THR A 1 218 ? -50.033 -47.480 -16.313 1.00 59.25 198 THR A O 1
ATOM 1408 N N . VAL A 1 219 ? -49.818 -47.064 -14.121 1.00 39.39 199 VAL A N 1
ATOM 1409 C CA . VAL A 1 219 ? -50.361 -48.363 -13.758 1.00 40.09 199 VAL A CA 1
ATOM 1410 C C . VAL A 1 219 ? -51.872 -48.187 -13.642 1.00 40.32 199 VAL A C 1
ATOM 1411 O O . VAL A 1 219 ? -52.381 -47.737 -12.620 1.00 39.96 199 VAL A O 1
ATOM 1415 N N . ILE A 1 220 ? -52.589 -48.539 -14.700 1.00 40.12 200 ILE A N 1
ATOM 1416 C CA . ILE A 1 220 ? -54.025 -48.394 -14.706 1.00 40.63 200 ILE A CA 1
ATOM 1417 C C . ILE A 1 220 ? -54.733 -49.549 -14.032 1.00 41.88 200 ILE A C 1
ATOM 1418 O O . ILE A 1 220 ? -55.929 -49.482 -13.773 1.00 41.69 200 ILE A O 1
ATOM 1423 N N . GLY A 1 221 ? -54.009 -50.616 -13.744 1.00 53.66 201 GLY A N 1
ATOM 1424 C CA . GLY A 1 221 ? -54.652 -51.742 -13.104 1.00 53.79 201 GLY A CA 1
ATOM 1425 C C . GLY A 1 221 ? -53.778 -52.447 -12.093 1.00 54.52 201 GLY A C 1
ATOM 1426 O O . GLY A 1 221 ? -53.526 -51.941 -11.001 1.00 53.59 201 GLY A O 1
ATOM 1427 N N . GLU A 1 222 ? -53.299 -53.621 -12.489 1.00 47.53 202 GLU A N 1
ATOM 1428 C CA . GLU A 1 222 ? -52.469 -54.486 -11.658 1.00 47.70 202 GLU A CA 1
ATOM 1429 C C . GLU A 1 222 ? -51.019 -54.403 -12.106 1.00 48.05 202 GLU A C 1
ATOM 1430 O O . GLU A 1 222 ? -50.684 -54.893 -13.173 1.00 46.87 202 GLU A O 1
ATOM 1436 N N . GLY A 1 223 ? -50.153 -53.785 -11.312 1.00 55.06 203 GLY A N 1
ATOM 1437 C CA . GLY A 1 223 ? -48.757 -53.707 -11.716 1.00 55.59 203 GLY A CA 1
ATOM 1438 C C . GLY A 1 223 ? -48.035 -54.964 -11.276 1.00 54.13 203 GLY A C 1
ATOM 1439 O O . GLY A 1 223 ? -47.451 -54.975 -10.199 1.00 53.23 203 GLY A O 1
ATOM 1440 N N . GLY A 1 224 ? -48.052 -56.010 -12.104 1.00 57.06 204 GLY A N 1
ATOM 1441 C CA . GLY A 1 224 ? -47.432 -57.273 -11.721 1.00 56.74 204 GLY A CA 1
ATOM 1442 C C . GLY A 1 224 ? -45.991 -57.607 -12.078 1.00 56.43 204 GLY A C 1
ATOM 1443 O O . GLY A 1 224 ? -45.626 -57.654 -13.247 1.00 56.17 204 GLY A O 1
ATOM 1444 N N . SER A 1 225 ? -45.172 -57.861 -11.061 1.00 59.86 205 SER A N 1
ATOM 1445 C CA . SER A 1 225 ? -43.773 -58.221 -11.261 1.00 59.60 205 SER A CA 1
ATOM 1446 C C . SER A 1 225 ? -43.035 -57.415 -12.348 1.00 58.23 205 SER A C 1
ATOM 1447 O O . SER A 1 225 ? -43.418 -56.290 -12.702 1.00 57.57 205 SER A O 1
ATOM 1450 N N . GLY A 1 226 ? -41.965 -58.019 -12.869 1.00 58.86 206 GLY A N 1
ATOM 1451 C CA . GLY A 1 226 ? -41.154 -57.394 -13.899 1.00 57.35 206 GLY A CA 1
ATOM 1452 C C . GLY A 1 226 ? -41.772 -57.531 -15.265 1.00 57.30 206 GLY A C 1
ATOM 1453 O O . GLY A 1 226 ? -41.263 -56.979 -16.235 1.00 57.12 206 GLY A O 1
ATOM 1454 N N . GLY A 1 227 ? -42.858 -58.296 -15.338 1.00 35.91 207 GLY A N 1
ATOM 1455 C CA . GLY A 1 227 ? -43.568 -58.473 -16.591 1.00 36.41 207 GLY A CA 1
ATOM 1456 C C . GLY A 1 227 ? -44.333 -57.188 -16.861 1.00 37.06 207 GLY A C 1
ATOM 1457 O O . GLY A 1 227 ? -44.774 -56.919 -17.980 1.00 37.81 207 GLY A O 1
ATOM 1458 N N . ALA A 1 228 ? -44.488 -56.395 -15.801 1.00 47.29 208 ALA A N 1
ATOM 1459 C CA . ALA A 1 228 ? -45.169 -55.110 -15.858 1.00 47.36 208 ALA A CA 1
ATOM 1460 C C . ALA A 1 228 ? -44.050 -54.088 -15.922 1.00 47.14 208 ALA A C 1
ATOM 1461 O O . ALA A 1 228 ? -44.136 -53.075 -16.621 1.00 47.28 208 ALA A O 1
ATOM 1463 N N . LEU A 1 229 ? -42.983 -54.382 -15.189 1.00 45.57 209 LEU A N 1
ATOM 1464 C CA . LEU A 1 229 ? -41.819 -53.513 -15.166 1.00 46.15 209 LEU A CA 1
ATOM 1465 C C . LEU A 1 229 ? -41.140 -53.447 -16.544 1.00 46.00 209 LEU A C 1
ATOM 1466 O O . LEU A 1 229 ? -40.426 -52.487 -16.839 1.00 45.31 209 LEU A O 1
ATOM 1471 N N . ALA A 1 230 ? -41.376 -54.471 -17.371 1.00 38.14 210 ALA A N 1
ATOM 1472 C CA . ALA A 1 230 ? -40.809 -54.579 -18.716 1.00 37.96 210 ALA A CA 1
ATOM 1473 C C . ALA A 1 230 ? -41.230 -53.433 -19.636 1.00 38.74 210 ALA A C 1
ATOM 1474 O O . ALA A 1 230 ? -40.728 -53.297 -20.754 1.00 38.29 210 ALA A O 1
ATOM 1476 N N . ILE A 1 231 ? -42.163 -52.618 -19.162 1.00 42.75 211 ILE A N 1
ATOM 1477 C CA . ILE A 1 231 ? -42.634 -51.470 -19.918 1.00 42.14 211 ILE A CA 1
ATOM 1478 C C . ILE A 1 231 ? -43.025 -50.369 -18.948 1.00 41.78 211 ILE A C 1
ATOM 1479 O O . ILE A 1 231 ? -43.874 -49.531 -19.257 1.00 41.99 211 ILE A O 1
ATOM 1484 N N . GLY A 1 232 ? -42.394 -50.384 -17.775 1.00 55.24 212 GLY A N 1
ATOM 1485 C CA . GLY A 1 232 ? -42.675 -49.388 -16.761 1.00 56.35 212 GLY A CA 1
ATOM 1486 C C . GLY A 1 232 ? -41.504 -48.480 -16.417 1.00 57.23 212 GLY A C 1
ATOM 1487 O O . GLY A 1 232 ? -41.608 -47.666 -15.496 1.00 57.42 212 GLY A O 1
ATOM 1488 N N . VAL A 1 233 ? -40.392 -48.608 -17.142 1.00 35.46 213 VAL A N 1
ATOM 1489 C CA . VAL A 1 233 ? -39.216 -47.780 -16.881 1.00 36.79 213 VAL A CA 1
ATOM 1490 C C . VAL A 1 233 ? -39.444 -46.454 -17.562 1.00 36.80 213 VAL A C 1
ATOM 1491 O O . VAL A 1 233 ? -39.035 -46.254 -18.703 1.00 37.09 213 VAL A O 1
ATOM 1495 N N . GLY A 1 234 ? -40.105 -45.535 -16.873 1.00 82.93 214 GLY A N 1
ATOM 1496 C CA . GLY A 1 234 ? -40.371 -44.257 -17.497 1.00 83.79 214 GLY A CA 1
ATOM 1497 C C . GLY A 1 234 ? -39.827 -43.059 -16.760 1.00 84.86 214 GLY A C 1
ATOM 1498 O O . GLY A 1 234 ? -39.259 -43.181 -15.670 1.00 84.07 214 GLY A O 1
ATOM 1499 N N . ASP A 1 235 ? -39.993 -41.895 -17.379 1.00 46.44 215 ASP A N 1
ATOM 1500 C CA . ASP A 1 235 ? -39.556 -40.646 -16.797 1.00 49.24 215 ASP A CA 1
ATOM 1501 C C . ASP A 1 235 ? -40.570 -40.320 -15.718 1.00 4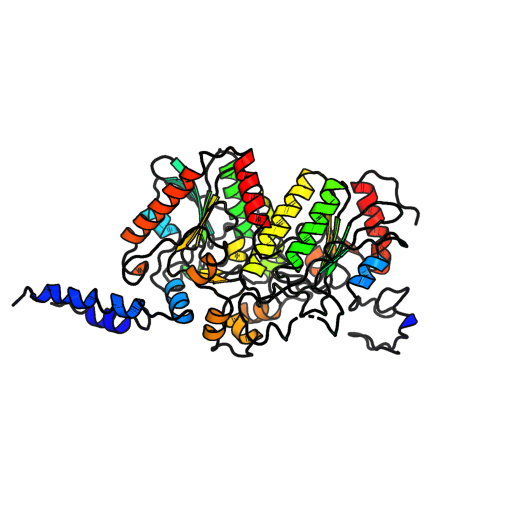9.13 215 ASP A C 1
ATOM 1502 O O . ASP A 1 235 ? -40.215 -40.104 -14.561 1.00 50.37 215 ASP A O 1
ATOM 1507 N N . LYS A 1 236 ? -41.843 -40.321 -16.088 1.00 54.84 216 LYS A N 1
ATOM 1508 C CA . LYS A 1 236 ? -42.906 -40.072 -15.119 1.00 55.13 216 LYS A CA 1
ATOM 1509 C C . LYS A 1 236 ? -43.620 -41.393 -14.901 1.00 55.68 216 LYS A C 1
ATOM 1510 O O . LYS A 1 236 ? -43.959 -42.085 -15.862 1.00 52.74 216 LYS A O 1
ATOM 1516 N N . VAL A 1 237 ? -43.837 -41.754 -13.643 1.00 50.60 217 VAL A N 1
ATOM 1517 C CA . VAL A 1 237 ? -44.527 -43.001 -13.351 1.00 51.31 217 VAL A CA 1
ATOM 1518 C C . VAL A 1 237 ? -45.698 -42.834 -12.399 1.00 51.58 217 VAL A C 1
ATOM 1519 O O . VAL A 1 237 ? -45.568 -43.022 -11.183 1.00 51.58 217 VAL A O 1
ATOM 1523 N N . ASN A 1 238 ? -46.845 -42.494 -12.977 1.00 51.24 218 ASN A N 1
ATOM 1524 C CA . ASN A 1 238 ? -48.072 -42.294 -12.240 1.00 51.37 218 ASN A CA 1
ATOM 1525 C C . ASN A 1 238 ? -48.743 -43.633 -11.974 1.00 52.15 218 ASN A C 1
ATOM 1526 O O . ASN A 1 238 ? -48.459 -44.650 -12.629 1.00 50.63 218 ASN A O 1
ATOM 1531 N N . MET A 1 239 ? -49.641 -43.618 -11.000 1.00 63.04 219 MET A N 1
ATOM 1532 C CA . MET A 1 239 ? -50.374 -44.803 -10.624 1.00 64.42 219 MET A CA 1
ATOM 1533 C C . MET A 1 239 ? -51.790 -44.410 -10.186 1.00 65.76 219 MET A C 1
ATOM 1534 O O . MET A 1 239 ? -51.955 -43.606 -9.280 1.00 65.13 219 MET A O 1
ATOM 1539 N N . LEU A 1 240 ? -52.807 -44.961 -10.843 1.00 41.24 220 LEU A N 1
ATOM 1540 C CA . LEU A 1 240 ? -54.185 -44.665 -10.483 1.00 41.44 220 LEU A CA 1
ATOM 1541 C C . LEU A 1 240 ? -54.454 -45.012 -9.024 1.00 42.74 220 LEU A C 1
ATOM 1542 O O . LEU A 1 240 ? -53.836 -45.919 -8.456 1.00 40.93 220 LEU A O 1
ATOM 1547 N N . GLN A 1 241 ? -55.405 -44.288 -8.442 1.00 61.48 221 GLN A N 1
ATOM 1548 C CA . GLN A 1 241 ? -55.793 -44.422 -7.046 1.00 62.14 221 GLN A CA 1
ATOM 1549 C C . GLN A 1 241 ? -56.005 -45.835 -6.501 1.00 61.20 221 GLN A C 1
ATOM 1550 O O . GLN A 1 241 ? -55.635 -46.114 -5.367 1.00 63.04 221 GLN A O 1
ATOM 1556 N N . TYR A 1 242 ? -56.592 -46.724 -7.291 1.00 59.18 222 TYR A N 1
ATOM 1557 C CA . TYR A 1 242 ? -56.865 -48.081 -6.828 1.00 59.47 222 TYR A CA 1
ATOM 1558 C C . TYR A 1 242 ? -56.026 -49.189 -7.453 1.00 59.87 222 TYR A C 1
ATOM 1559 O O . TYR A 1 242 ? -56.239 -50.377 -7.193 1.00 59.86 222 TYR A O 1
ATOM 1568 N N . SER A 1 243 ? -55.069 -48.805 -8.280 1.00 66.25 223 SER A N 1
ATOM 1569 C CA . SER A 1 243 ? -54.214 -49.784 -8.915 1.00 66.04 223 SER A CA 1
ATOM 1570 C C . SER A 1 243 ? -53.167 -50.179 -7.886 1.00 66.65 223 SER A C 1
ATOM 1571 O O . SER A 1 243 ? -53.001 -49.491 -6.880 1.00 66.26 223 SER A O 1
ATOM 1574 N N . THR A 1 244 ? -52.480 -51.291 -8.131 1.00 57.35 224 THR A N 1
ATOM 1575 C CA . THR A 1 244 ? -51.441 -51.769 -7.229 1.00 59.71 224 THR A CA 1
ATOM 1576 C C . THR A 1 244 ? -50.136 -51.978 -7.986 1.00 59.38 224 THR A C 1
ATOM 1577 O O . THR A 1 244 ? -50.043 -51.657 -9.170 1.00 58.31 224 THR A O 1
ATOM 1581 N N . TYR A 1 245 ? -49.135 -52.535 -7.310 1.00 68.79 225 TYR A N 1
ATOM 1582 C CA . TYR A 1 245 ? -47.825 -52.747 -7.926 1.00 69.06 225 TYR A CA 1
ATOM 1583 C C . TYR A 1 245 ? -46.969 -53.570 -6.962 1.00 68.52 225 TYR A C 1
ATOM 1584 O O . TYR A 1 245 ? -46.837 -53.212 -5.795 1.00 68.17 225 TYR A O 1
ATOM 1593 N N . SER A 1 246 ? -46.386 -54.667 -7.432 1.00 85.73 226 SER A N 1
ATOM 1594 C CA . SER A 1 246 ? -45.561 -55.486 -6.549 1.00 84.73 226 SER A CA 1
ATOM 1595 C C . SER A 1 246 ? -44.526 -56.369 -7.245 1.00 83.61 226 SER A C 1
ATOM 1596 O O . SER A 1 246 ? -44.665 -56.723 -8.418 1.00 80.25 226 SER A O 1
ATOM 1599 N N . VAL A 1 247 ? -43.489 -56.727 -6.494 1.00 71.96 227 VAL A N 1
ATOM 1600 C CA . VAL A 1 247 ? -42.404 -57.560 -6.995 1.00 73.11 227 VAL A CA 1
ATOM 1601 C C . VAL A 1 247 ? -42.834 -59.031 -7.064 1.00 74.28 227 VAL A C 1
ATOM 1602 O O . VAL A 1 247 ? -42.061 -59.896 -7.458 1.00 74.10 227 VAL A O 1
ATOM 1606 N N . ILE A 1 248 ? -44.076 -59.296 -6.676 1.00 50.31 228 ILE A N 1
ATOM 1607 C CA . ILE A 1 248 ? -44.649 -60.639 -6.690 1.00 50.50 228 ILE A CA 1
ATOM 1608 C C . ILE A 1 248 ? -46.108 -60.539 -6.243 1.00 50.99 228 ILE A C 1
ATOM 1609 O O . ILE A 1 248 ? -46.455 -59.682 -5.428 1.00 49.40 228 ILE A O 1
ATOM 1614 N N . SER A 1 249 ? -46.965 -61.408 -6.769 1.00 59.08 229 SER A N 1
ATOM 1615 C CA . SER A 1 249 ? -48.373 -61.353 -6.407 1.00 61.24 229 SER A CA 1
ATOM 1616 C C . SER A 1 249 ? -48.536 -61.725 -4.950 1.00 62.60 229 SER A C 1
ATOM 1617 O O . SER A 1 249 ? -47.767 -62.524 -4.424 1.00 62.41 229 SER A O 1
ATOM 1620 N N . PRO A 1 250 ? -49.539 -61.143 -4.272 1.00 73.54 230 PRO A N 1
ATOM 1621 C CA . PRO A 1 250 ? -49.837 -61.392 -2.858 1.00 74.38 230 PRO A CA 1
ATOM 1622 C C . PRO A 1 250 ? -50.025 -62.868 -2.538 1.00 74.73 230 PRO A C 1
ATOM 1623 O O . PRO A 1 250 ? -49.418 -63.386 -1.599 1.00 74.21 230 PRO A O 1
ATOM 1627 N N . GLU A 1 251 ? -50.871 -63.534 -3.320 1.00 73.92 231 GLU A N 1
ATOM 1628 C CA . GLU A 1 251 ? -51.144 -64.950 -3.130 1.00 75.76 231 GLU A CA 1
ATOM 1629 C C . GLU A 1 251 ? -49.836 -65.724 -3.044 1.00 76.52 231 GLU A C 1
ATOM 1630 O O . GLU A 1 251 ? -49.615 -66.495 -2.107 1.00 76.77 231 GLU A O 1
ATOM 1636 N N . GLY A 1 252 ? -48.965 -65.515 -4.023 1.00 75.29 232 GLY A N 1
ATOM 1637 C CA . GLY A 1 252 ? -47.682 -66.191 -4.016 1.00 74.90 232 GLY A CA 1
ATOM 1638 C C . GLY A 1 252 ? -46.961 -65.845 -2.733 1.00 74.59 232 GLY A C 1
ATOM 1639 O O . GLY A 1 252 ? -46.898 -66.663 -1.820 1.00 74.11 232 GLY A O 1
ATOM 1640 N N . CYS A 1 253 ? -46.431 -64.628 -2.665 1.00 66.84 233 CYS A N 1
ATOM 1641 C CA . CYS A 1 253 ? -45.723 -64.150 -1.483 1.00 67.32 233 CYS A CA 1
ATOM 1642 C C . CYS A 1 253 ? -46.374 -64.711 -0.224 1.00 68.40 233 CYS A C 1
ATOM 1643 O O . CYS A 1 253 ? -45.694 -65.073 0.737 1.00 66.85 233 CYS A O 1
ATOM 1646 N N . ALA A 1 254 ? -47.702 -64.785 -0.235 1.00 75.28 234 ALA A N 1
ATOM 1647 C CA . ALA A 1 254 ? -48.442 -65.319 0.897 1.00 77.50 234 ALA A CA 1
ATOM 1648 C C . ALA A 1 254 ? -48.018 -66.757 1.139 1.00 78.79 234 ALA A C 1
ATOM 1649 O O . ALA A 1 254 ? -47.372 -67.062 2.140 1.00 78.69 234 ALA A O 1
ATOM 1651 N N . SER A 1 255 ? -48.371 -67.634 0.205 1.00 90.58 235 SER A N 1
ATOM 1652 C CA . SER A 1 255 ? -48.047 -69.054 0.314 1.00 92.37 235 SER A CA 1
ATOM 1653 C C . SER A 1 255 ? -46.553 -69.395 0.296 1.00 94.45 235 SER A C 1
ATOM 1654 O O . SER A 1 255 ? -46.180 -70.557 0.144 1.00 94.72 235 SER A O 1
ATOM 1657 N N . ILE A 1 256 ? -45.700 -68.390 0.453 1.00 105.21 236 ILE A N 1
ATOM 1658 C CA . ILE A 1 256 ? -44.261 -68.625 0.472 1.00 107.14 236 ILE A CA 1
ATOM 1659 C C . ILE A 1 256 ? -43.691 -68.212 1.825 1.00 109.37 236 ILE A C 1
ATOM 1660 O O . ILE A 1 256 ? -42.826 -68.891 2.378 1.00 109.96 236 ILE A O 1
ATOM 1665 N N . LEU A 1 257 ? -44.189 -67.102 2.360 1.00 97.98 237 LEU A N 1
ATOM 1666 C CA . LEU A 1 257 ? -43.716 -66.610 3.646 1.00 100.23 237 LEU A CA 1
ATOM 1667 C C . LEU A 1 257 ? -44.790 -66.688 4.718 1.00 101.72 237 LEU A C 1
ATOM 1668 O O . LEU A 1 257 ? -44.711 -66.009 5.744 1.00 102.05 237 LEU A O 1
ATOM 1673 N N . TRP A 1 258 ? -45.791 -67.526 4.470 1.00 98.58 238 TRP A N 1
ATOM 1674 C CA . TRP A 1 258 ? -46.890 -67.732 5.402 1.00 100.11 238 TRP A CA 1
ATOM 1675 C C . TRP A 1 258 ? -47.491 -69.102 5.158 1.00 100.61 238 TRP A C 1
ATOM 1676 O O . TRP A 1 258 ? -48.537 -69.432 5.712 1.00 101.18 238 TRP A O 1
ATOM 1687 N N . LYS A 1 259 ? -46.821 -69.896 4.327 1.00 111.44 239 LYS A N 1
ATOM 1688 C CA . LYS A 1 259 ? -47.287 -71.239 3.993 1.00 111.57 239 LYS A CA 1
ATOM 1689 C C . LYS A 1 259 ? -48.810 -71.273 3.892 1.00 111.68 239 LYS A C 1
ATOM 1690 O O . LYS A 1 259 ? -49.446 -72.271 4.227 1.00 111.69 239 LYS A O 1
ATOM 1696 N N . SER A 1 260 ? -49.386 -70.169 3.431 1.00 120.30 240 SER A N 1
ATOM 1697 C CA . SER A 1 260 ? -50.829 -70.063 3.290 1.00 119.85 240 SER A CA 1
ATOM 1698 C C . SER A 1 260 ? -51.211 -69.210 2.084 1.00 119.52 240 SER A C 1
ATOM 1699 O O . SER A 1 260 ? -50.716 -68.094 1.902 1.00 118.43 240 SER A O 1
ATOM 1702 N N . ALA A 1 261 ? -52.099 -69.749 1.260 1.00 128.28 241 ALA A N 1
ATOM 1703 C CA . ALA A 1 261 ? -52.554 -69.047 0.076 1.00 128.10 241 ALA A CA 1
ATOM 1704 C C . ALA A 1 261 ? -53.479 -67.913 0.486 1.00 127.15 241 ALA A C 1
ATOM 1705 O O . ALA A 1 261 ? -53.131 -66.741 0.359 1.00 126.82 241 ALA A O 1
ATOM 1707 N N . ASP A 1 262 ? -54.652 -68.276 0.995 1.00 145.51 242 ASP A N 1
ATOM 1708 C CA . ASP A 1 262 ? -55.658 -67.307 1.413 1.00 143.51 242 ASP A CA 1
ATOM 1709 C C . ASP A 1 262 ? -55.151 -66.126 2.238 1.00 141.15 242 ASP A C 1
ATOM 1710 O O . ASP A 1 262 ? -55.741 -65.046 2.195 1.00 140.70 242 ASP A O 1
ATOM 1715 N N . LYS A 1 263 ? -54.071 -66.314 2.987 1.00 89.25 243 LYS A N 1
ATOM 1716 C CA . LYS A 1 263 ? -53.544 -65.221 3.797 1.00 86.91 243 LYS A CA 1
ATOM 1717 C C . LYS A 1 263 ? -52.764 -64.199 2.970 1.00 84.99 243 LYS A C 1
ATOM 1718 O O . LYS A 1 263 ? -51.844 -63.543 3.463 1.00 83.33 243 LYS A O 1
ATOM 1724 N N . ALA A 1 264 ? -53.154 -64.063 1.706 1.00 92.53 244 ALA A N 1
ATOM 1725 C CA . ALA A 1 264 ? -52.521 -63.120 0.791 1.00 92.00 244 ALA A CA 1
ATOM 1726 C C . ALA A 1 264 ? -52.722 -61.678 1.253 1.00 91.08 244 ALA A C 1
ATOM 1727 O O . ALA A 1 264 ? -51.791 -60.871 1.224 1.00 89.03 244 ALA A O 1
ATOM 1729 N N . PRO A 1 265 ? -53.949 -61.332 1.678 1.00 81.95 245 PRO A N 1
ATOM 1730 C CA . PRO A 1 265 ? -54.215 -59.968 2.139 1.00 81.66 245 PRO A CA 1
ATOM 1731 C C . PRO A 1 265 ? -53.167 -59.519 3.136 1.00 80.65 245 PRO A C 1
ATOM 1732 O O . PRO A 1 265 ? -52.783 -58.349 3.166 1.00 80.11 245 PRO A O 1
ATOM 1736 N N . LEU A 1 266 ? -52.701 -60.460 3.948 1.00 75.17 246 LEU A N 1
ATOM 1737 C CA . LEU A 1 266 ? -51.683 -60.158 4.939 1.00 74.47 246 LEU A CA 1
ATOM 1738 C C . LEU A 1 266 ? -50.422 -59.691 4.220 1.00 73.57 246 LEU A C 1
ATOM 1739 O O . LEU A 1 266 ? -49.788 -58.706 4.617 1.00 71.78 246 LEU A O 1
ATOM 1744 N N . ALA A 1 267 ? -50.069 -60.396 3.147 1.00 81.62 247 ALA A N 1
ATOM 1745 C CA . ALA A 1 267 ? -48.885 -60.054 2.366 1.00 81.92 247 ALA A CA 1
ATOM 1746 C C . ALA A 1 267 ? -49.058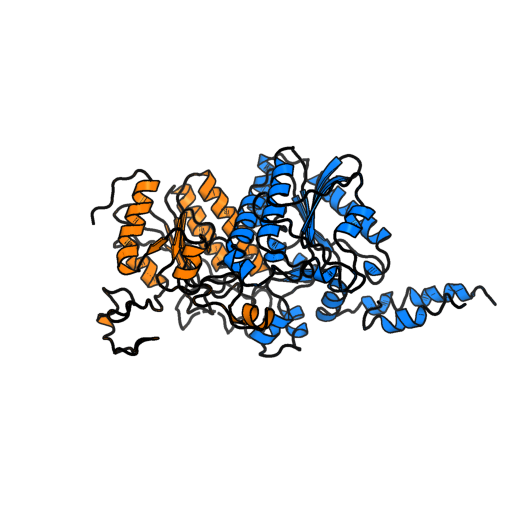 -58.682 1.737 1.00 80.34 247 ALA A C 1
ATOM 1747 O O . ALA A 1 267 ? -48.149 -57.853 1.774 1.00 79.33 247 ALA A O 1
ATOM 1749 N N . ALA A 1 268 ? -50.239 -58.454 1.173 1.00 84.69 248 ALA A N 1
ATOM 1750 C CA . ALA A 1 268 ? -50.562 -57.197 0.512 1.00 84.98 248 ALA A CA 1
ATOM 1751 C C . ALA A 1 268 ? -50.258 -55.979 1.369 1.00 85.60 248 ALA A C 1
ATOM 1752 O O . ALA A 1 268 ? -49.716 -54.988 0.874 1.00 84.29 248 ALA A O 1
ATOM 1754 N N . GLU A 1 269 ? -50.607 -56.056 2.651 1.00 92.86 249 GLU A N 1
ATOM 1755 C CA . GLU A 1 269 ? -50.387 -54.951 3.587 1.00 93.69 249 GLU A CA 1
ATOM 1756 C C . GLU A 1 269 ? -48.938 -54.916 4.077 1.00 92.52 249 GLU A C 1
ATOM 1757 O O . GLU A 1 269 ? -48.430 -53.876 4.512 1.00 92.04 249 GLU A O 1
ATOM 1763 N N . ALA A 1 270 ? -48.278 -56.066 3.989 1.00 94.93 250 ALA A N 1
ATOM 1764 C CA . ALA A 1 270 ? -46.895 -56.202 4.417 1.00 94.63 250 ALA A CA 1
ATOM 1765 C C . ALA A 1 270 ? -45.931 -55.529 3.448 1.00 94.47 250 ALA A C 1
ATOM 1766 O O . ALA A 1 270 ? -45.136 -54.668 3.841 1.00 93.01 250 ALA A O 1
ATOM 1768 N N . MET A 1 271 ? -46.017 -55.930 2.181 1.00 77.89 251 MET A N 1
ATOM 1769 C CA . MET A 1 271 ? -45.155 -55.412 1.120 1.00 78.38 251 MET A CA 1
ATOM 1770 C C . MET A 1 271 ? -45.343 -53.939 0.788 1.00 78.23 251 MET A C 1
ATOM 1771 O O . MET A 1 271 ? -44.365 -53.214 0.594 1.00 78.84 251 MET A O 1
ATOM 1776 N N . GLY A 1 272 ? -46.597 -53.505 0.703 1.00 95.82 252 GLY A N 1
ATOM 1777 C CA . GLY A 1 272 ? -46.872 -52.122 0.358 1.00 95.59 252 GLY A CA 1
ATOM 1778 C C . GLY A 1 272 ? -47.134 -52.053 -1.134 1.00 94.70 252 GLY A C 1
ATOM 1779 O O . GLY A 1 272 ? -46.348 -51.495 -1.905 1.00 92.76 252 GLY A O 1
ATOM 1780 N N . ILE A 1 273 ? -48.260 -52.630 -1.531 1.00 68.81 253 ILE A N 1
ATOM 1781 C CA . ILE A 1 273 ? -48.652 -52.690 -2.929 1.00 69.18 253 ILE A CA 1
ATOM 1782 C C . ILE A 1 273 ? -49.625 -51.586 -3.330 1.00 69.66 253 ILE A C 1
ATOM 1783 O O . ILE A 1 273 ? -49.974 -51.457 -4.503 1.00 67.56 253 ILE A O 1
ATOM 1788 N N . ILE A 1 274 ? -50.047 -50.789 -2.353 1.00 63.20 254 ILE A N 1
ATOM 1789 C CA . ILE A 1 274 ? -51.013 -49.712 -2.569 1.00 63.32 254 ILE A CA 1
ATOM 1790 C C . ILE A 1 274 ? -50.397 -48.417 -3.107 1.00 63.32 254 ILE A C 1
ATOM 1791 O O . ILE A 1 274 ? -49.209 -48.169 -2.944 1.00 62.97 254 ILE A O 1
ATOM 1796 N N . ARG A 1 275 ? -51.222 -47.597 -3.749 1.00 62.03 255 ARG A N 1
ATOM 1797 C CA . ARG A 1 275 ? -50.768 -46.341 -4.340 1.00 63.00 255 ARG A CA 1
ATOM 1798 C C . ARG A 1 275 ? -49.929 -45.440 -3.439 1.00 63.59 255 ARG A C 1
ATOM 1799 O O . ARG A 1 275 ? -48.763 -45.200 -3.728 1.00 63.95 255 ARG A O 1
ATOM 1801 N N . PRO A 1 276 ? -50.501 -44.926 -2.337 1.00 85.46 256 PRO A N 1
ATOM 1802 C CA . PRO A 1 276 ? -49.710 -44.055 -1.468 1.00 86.89 256 PRO A CA 1
ATOM 1803 C C . PRO A 1 276 ? -48.524 -44.775 -0.844 1.00 86.02 256 PRO A C 1
ATOM 1804 O O . PRO A 1 276 ? -47.390 -44.299 -0.933 1.00 84.84 256 PRO A O 1
ATOM 1808 N N . ARG A 1 277 ? -48.795 -45.918 -0.213 1.00 85.53 257 ARG A N 1
ATOM 1809 C CA . ARG A 1 277 ? -47.757 -46.717 0.432 1.00 86.13 257 ARG A CA 1
ATOM 1810 C C . ARG A 1 277 ? -46.461 -46.634 -0.356 1.00 86.14 257 ARG A C 1
ATOM 1811 O O . ARG A 1 277 ? -45.379 -46.685 0.223 1.00 85.08 257 ARG A O 1
ATOM 1819 N N . LEU A 1 278 ? -46.583 -46.498 -1.678 1.00 79.59 258 LEU A N 1
ATOM 1820 C CA . LEU A 1 278 ? -45.431 -46.389 -2.563 1.00 79.39 258 LEU A CA 1
ATOM 1821 C C . LEU A 1 278 ? -44.951 -44.952 -2.642 1.00 79.53 258 LEU A C 1
ATOM 1822 O O . LEU A 1 278 ? -43.793 -44.670 -2.368 1.00 78.14 258 LEU A O 1
ATOM 1827 N N . LYS A 1 279 ? -45.840 -44.040 -3.010 1.00 93.47 259 LYS A N 1
ATOM 1828 C CA . LYS A 1 279 ? -45.467 -42.636 -3.121 1.00 94.73 259 LYS A CA 1
ATOM 1829 C C . LYS A 1 279 ? -44.631 -42.138 -1.940 1.00 94.57 259 LYS A C 1
ATOM 1830 O O . LYS A 1 279 ? -43.745 -41.298 -2.110 1.00 93.19 259 LYS A O 1
ATOM 1836 N N . GLU A 1 280 ? -44.915 -42.658 -0.747 1.00 113.03 260 GLU A N 1
ATOM 1837 C CA . GLU A 1 280 ? -44.192 -42.268 0.460 1.00 114.09 260 GLU A CA 1
ATOM 1838 C C . GLU A 1 280 ? -42.731 -42.710 0.383 1.00 114.54 260 GLU A C 1
ATOM 1839 O O . GLU A 1 280 ? -41.990 -42.614 1.357 1.00 114.52 260 GLU A O 1
ATOM 1845 N N . LEU A 1 281 ? -42.318 -43.196 -0.783 1.00 81.69 261 LEU A N 1
ATOM 1846 C CA . LEU A 1 281 ? -40.951 -43.662 -0.973 1.00 81.06 261 LEU A CA 1
ATOM 1847 C C . LEU A 1 281 ? -40.354 -43.256 -2.313 1.00 81.00 261 LEU A C 1
ATOM 1848 O O . LEU A 1 281 ? -39.631 -44.047 -2.913 1.00 82.07 261 LEU A O 1
ATOM 1853 N N . LYS A 1 282 ? -40.649 -42.054 -2.797 1.00 96.47 262 LYS A N 1
ATOM 1854 C CA . LYS A 1 282 ? -40.106 -41.609 -4.082 1.00 96.19 262 LYS A CA 1
ATOM 1855 C C . LYS A 1 282 ? -40.261 -42.656 -5.210 1.00 95.47 262 LYS A C 1
ATOM 1856 O O . LYS A 1 282 ? -39.688 -42.488 -6.295 1.00 94.43 262 LYS A O 1
ATOM 1862 N N . LEU A 1 283 ? -41.033 -43.718 -4.966 1.00 76.35 263 LEU A N 1
ATOM 1863 C CA . LEU A 1 283 ? -41.220 -44.780 -5.957 1.00 76.36 263 LEU A CA 1
ATOM 1864 C C . LEU A 1 283 ? -42.067 -44.403 -7.157 1.00 76.87 263 LEU A C 1
ATOM 1865 O O . LEU A 1 283 ? -41.758 -44.797 -8.283 1.00 76.67 263 LEU A O 1
ATOM 1870 N N . ILE A 1 284 ? -43.143 -43.659 -6.924 1.00 88.48 264 ILE A N 1
ATOM 1871 C CA . ILE A 1 284 ? -43.993 -43.220 -8.024 1.00 89.22 264 ILE A CA 1
ATOM 1872 C C . ILE A 1 284 ? -44.049 -41.708 -8.006 1.00 90.32 264 ILE A C 1
ATOM 1873 O O . ILE A 1 284 ? -43.950 -41.097 -6.949 1.00 88.53 264 ILE A O 1
ATOM 1878 N N . ASP A 1 285 ? -44.206 -41.107 -9.175 1.00 88.36 265 ASP A N 1
ATOM 1879 C CA . ASP A 1 285 ? -44.258 -39.657 -9.271 1.00 89.84 265 ASP A CA 1
ATOM 1880 C C . ASP A 1 285 ? -45.579 -39.052 -8.796 1.00 90.52 265 ASP A C 1
ATOM 1881 O O . ASP A 1 285 ? -45.586 -38.177 -7.924 1.00 89.48 265 ASP A O 1
ATOM 1886 N N . SER A 1 286 ? -46.691 -39.511 -9.365 1.00 81.63 266 SER A N 1
ATOM 1887 C CA . SER A 1 286 ? -48.000 -38.988 -8.988 1.00 82.49 266 SER A CA 1
ATOM 1888 C C . SER A 1 286 ? -49.112 -40.033 -8.977 1.00 81.10 266 SER A C 1
ATOM 1889 O O . SER A 1 286 ? -49.060 -41.015 -9.714 1.00 79.93 266 SER A O 1
ATOM 1892 N N . ILE A 1 287 ? -50.115 -39.803 -8.129 1.00 56.58 267 ILE A N 1
ATOM 1893 C CA . ILE A 1 287 ? -51.268 -40.693 -7.990 1.00 56.32 267 ILE A CA 1
ATOM 1894 C C . ILE A 1 287 ? -52.525 -40.116 -8.639 1.00 57.91 267 ILE A C 1
ATOM 1895 O O . ILE A 1 287 ? -53.189 -39.260 -8.059 1.00 58.39 267 ILE A O 1
ATOM 1900 N N . ILE A 1 288 ? -52.857 -40.586 -9.835 1.00 52.79 268 ILE A N 1
ATOM 1901 C CA . ILE A 1 288 ? -54.044 -40.104 -10.517 1.00 52.50 268 ILE A CA 1
ATOM 1902 C C . ILE A 1 288 ? -55.266 -40.681 -9.816 1.00 52.36 268 ILE A C 1
ATOM 1903 O O . ILE A 1 288 ? -55.342 -41.885 -9.580 1.00 51.01 268 ILE A O 1
ATOM 1908 N N . PRO A 1 289 ? -56.242 -39.828 -9.471 1.00 86.16 269 PRO A N 1
ATOM 1909 C CA . PRO A 1 289 ? -57.464 -40.259 -8.788 1.00 86.77 269 PRO A CA 1
ATOM 1910 C C . PRO A 1 289 ? -58.580 -40.773 -9.696 1.00 85.96 269 PRO A C 1
ATOM 1911 O O . PRO A 1 289 ? -58.731 -40.338 -10.839 1.00 86.00 269 PRO A O 1
ATOM 1915 N N . GLU A 1 290 ? -59.376 -41.690 -9.160 1.00 72.41 270 GLU A N 1
ATOM 1916 C CA . GLU A 1 290 ? -60.478 -42.282 -9.900 1.00 73.41 270 GLU A CA 1
ATOM 1917 C C . GLU A 1 290 ? -61.817 -41.677 -9.483 1.00 75.17 270 GLU A C 1
ATOM 1918 O O . GLU A 1 290 ? -61.912 -40.990 -8.462 1.00 74.55 270 GLU A O 1
ATOM 1924 N N . PRO A 1 291 ? -62.870 -41.917 -10.281 1.00 46.58 271 PRO A N 1
ATOM 1925 C CA . PRO A 1 291 ? -64.208 -41.401 -9.994 1.00 47.16 271 PRO A CA 1
ATOM 1926 C C . PRO A 1 291 ? -64.666 -41.825 -8.608 1.00 47.73 271 PRO A C 1
ATOM 1927 O O . PRO A 1 291 ? -63.924 -42.484 -7.879 1.00 46.42 271 PRO A O 1
ATOM 1931 N N . LEU A 1 292 ? -65.885 -41.442 -8.237 1.00 55.37 272 LEU A N 1
ATOM 1932 C CA . LEU A 1 292 ? -66.423 -41.799 -6.924 1.00 55.01 272 LEU A CA 1
ATOM 1933 C C . LEU A 1 292 ? -66.725 -43.288 -6.894 1.00 54.10 272 LEU A C 1
ATOM 1934 O O . LEU A 1 292 ? -67.559 -43.774 -7.652 1.00 54.54 272 LEU A O 1
ATOM 1939 N N . GLY A 1 293 ? -66.022 -44.012 -6.032 1.00 54.77 273 GLY A N 1
ATOM 1940 C CA . GLY A 1 293 ? -66.251 -45.440 -5.924 1.00 54.55 273 GLY A CA 1
ATOM 1941 C C . GLY A 1 293 ? -65.599 -46.327 -6.974 1.00 55.66 273 GLY A C 1
ATOM 1942 O O . GLY A 1 293 ? -66.059 -47.453 -7.205 1.00 55.16 273 GLY A O 1
ATOM 1943 N N . GLY A 1 294 ? -64.545 -45.824 -7.618 1.00 51.81 274 GLY A N 1
ATOM 1944 C CA . GLY A 1 294 ? -63.837 -46.611 -8.613 1.00 51.31 274 GLY A CA 1
ATOM 1945 C C . GLY A 1 294 ? -63.907 -46.180 -10.067 1.00 51.26 274 GLY A C 1
ATOM 1946 O O . GLY A 1 294 ? -64.906 -45.629 -10.524 1.00 50.58 274 GLY A O 1
ATOM 1947 N N . ALA A 1 295 ? -62.838 -46.464 -10.805 1.00 34.91 275 ALA A N 1
ATOM 1948 C CA . ALA A 1 295 ? -62.757 -46.117 -12.219 1.00 34.24 275 ALA A CA 1
ATOM 1949 C C . ALA A 1 295 ? -63.841 -46.793 -13.045 1.00 33.85 275 ALA A C 1
ATOM 1950 O O . ALA A 1 295 ? -64.251 -46.280 -14.085 1.00 33.59 275 ALA A O 1
ATOM 1952 N N . HIS A 1 296 ? -64.297 -47.953 -12.594 1.00 50.65 276 HIS A N 1
ATOM 1953 C CA . HIS A 1 296 ? -65.334 -48.655 -13.327 1.00 53.20 276 HIS A CA 1
ATOM 1954 C C . HIS A 1 296 ? -66.651 -47.902 -13.237 1.00 54.99 276 HIS A C 1
ATOM 1955 O O . HIS A 1 296 ? -67.450 -47.926 -14.173 1.00 55.21 276 HIS A O 1
ATOM 1962 N N . ARG A 1 297 ? -66.865 -47.215 -12.121 1.00 64.91 277 ARG A N 1
ATOM 1963 C CA . ARG A 1 297 ? -68.094 -46.465 -11.913 1.00 66.53 277 ARG A CA 1
ATOM 1964 C C . ARG A 1 297 ? -68.295 -45.332 -12.939 1.00 67.14 277 ARG A C 1
ATOM 1965 O O . ARG A 1 297 ? -69.409 -44.827 -13.098 1.00 67.73 277 ARG A O 1
ATOM 1973 N N . ASN A 1 298 ? -67.227 -44.951 -13.644 1.00 42.50 278 ASN A N 1
ATOM 1974 C CA . ASN A 1 298 ? -67.286 -43.871 -14.644 1.00 42.33 278 ASN A CA 1
ATOM 1975 C C . ASN A 1 298 ? -65.997 -43.709 -15.465 1.00 40.66 278 ASN A C 1
ATOM 1976 O O . ASN A 1 298 ? -65.184 -42.807 -15.233 1.00 39.43 278 ASN A O 1
ATOM 1981 N N . PRO A 1 299 ? -65.802 -44.583 -16.450 1.00 44.45 279 PRO A N 1
ATOM 1982 C CA . PRO A 1 299 ? -64.606 -44.489 -17.279 1.00 43.88 279 PRO A CA 1
ATOM 1983 C C . PRO A 1 299 ? -64.429 -43.176 -18.038 1.00 44.18 279 PRO A C 1
ATOM 1984 O O . PRO A 1 299 ? -63.308 -42.802 -18.335 1.00 42.25 279 PRO A O 1
ATOM 1988 N N . GLU A 1 300 ? -65.506 -42.465 -18.354 1.00 55.16 280 GLU A N 1
ATOM 1989 C CA . GLU A 1 300 ? -65.334 -41.222 -19.101 1.00 56.13 280 GLU A CA 1
ATOM 1990 C C . GLU A 1 300 ? -64.666 -40.134 -18.262 1.00 55.86 280 GLU A C 1
ATOM 1991 O O . GLU A 1 300 ? -63.927 -39.296 -18.785 1.00 55.21 280 GLU A O 1
ATOM 1997 N N . ALA A 1 301 ? -64.923 -40.154 -16.961 1.00 50.71 281 ALA A N 1
ATOM 1998 C CA . ALA A 1 301 ? -64.324 -39.182 -16.063 1.00 51.51 281 ALA A CA 1
ATOM 1999 C C . ALA A 1 301 ? -62.877 -39.572 -15.786 1.00 49.51 281 ALA A C 1
ATOM 2000 O O . ALA A 1 301 ? -62.007 -38.703 -15.746 1.00 48.57 281 ALA A O 1
ATOM 2002 N N . MET A 1 302 ? -62.633 -40.876 -15.590 1.00 37.42 282 MET A N 1
ATOM 2003 C CA . MET A 1 302 ? -61.292 -41.418 -15.336 1.00 36.10 282 MET A CA 1
ATOM 2004 C C . MET A 1 302 ? -60.396 -41.039 -16.492 1.00 35.35 282 MET A C 1
ATOM 2005 O O . MET A 1 302 ? -59.263 -40.622 -16.300 1.00 33.98 282 MET A O 1
ATOM 2010 N N . ALA A 1 303 ? -60.906 -41.202 -17.703 1.00 48.52 283 ALA A N 1
ATOM 2011 C CA . ALA A 1 303 ? -60.147 -40.834 -18.882 1.00 48.66 283 ALA A CA 1
ATOM 2012 C C . ALA A 1 303 ? -59.755 -39.363 -18.706 1.00 49.30 283 ALA A C 1
ATOM 2013 O O . ALA A 1 303 ? -58.584 -39.004 -18.789 1.00 48.64 283 ALA A O 1
ATOM 2015 N N . ALA A 1 304 ? -60.741 -38.514 -18.448 1.00 52.42 284 ALA A N 1
ATOM 2016 C CA . ALA A 1 304 ? -60.474 -37.104 -18.240 1.00 51.96 284 ALA A CA 1
ATOM 2017 C C . ALA A 1 304 ? -59.280 -36.929 -17.300 1.00 49.85 284 ALA A C 1
ATOM 2018 O O . ALA A 1 304 ? -58.246 -36.403 -17.699 1.00 48.22 284 ALA A O 1
ATOM 2020 N N . SER A 1 305 ? -59.425 -37.371 -16.054 1.00 53.36 285 SER A N 1
ATOM 2021 C CA . SER A 1 305 ? -58.356 -37.255 -15.068 1.00 53.32 285 SER A CA 1
ATOM 2022 C C . SER A 1 305 ? -57.006 -37.711 -15.624 1.00 52.37 285 SER A C 1
ATOM 2023 O O . SER A 1 305 ? -56.015 -36.971 -15.572 1.00 52.09 285 SER A O 1
ATOM 2026 N N . LEU A 1 306 ? -56.971 -38.936 -16.140 1.00 52.64 286 LEU A N 1
ATOM 2027 C CA . LEU A 1 306 ? -55.746 -39.509 -16.685 1.00 51.28 286 LEU A CA 1
ATOM 2028 C C . LEU A 1 306 ? -55.201 -38.706 -17.851 1.00 52.09 286 LEU A C 1
ATOM 2029 O O . LEU A 1 306 ? -54.060 -38.245 -17.820 1.00 49.49 286 LEU A O 1
ATOM 2034 N N . LYS A 1 307 ? -56.021 -38.563 -18.886 1.00 53.35 287 LYS A N 1
ATOM 2035 C CA . LYS A 1 307 ? -55.641 -37.822 -20.077 1.00 55.64 287 LYS A CA 1
ATOM 2036 C C . LYS A 1 307 ? -55.032 -36.500 -19.684 1.00 56.29 287 LYS A C 1
ATOM 2037 O O . LYS A 1 307 ? -54.123 -36.011 -20.338 1.00 57.03 287 LYS A O 1
ATOM 2043 N N . ALA A 1 308 ? -55.543 -35.921 -18.608 1.00 46.63 288 ALA A N 1
ATOM 2044 C CA . ALA A 1 308 ? -55.028 -34.657 -18.100 1.00 48.36 288 ALA A CA 1
ATOM 2045 C C . ALA A 1 308 ? -53.616 -34.874 -17.580 1.00 47.91 288 ALA A C 1
ATOM 2046 O O . ALA A 1 308 ? -52.656 -34.322 -18.105 1.00 46.26 288 ALA A O 1
ATOM 2048 N N . GLN A 1 309 ? -53.513 -35.685 -16.536 1.00 56.74 289 GLN A N 1
ATOM 2049 C CA . GLN A 1 309 ? -52.237 -36.013 -15.917 1.00 56.66 289 GLN A CA 1
ATOM 2050 C C . GLN A 1 309 ? -51.124 -36.270 -16.931 1.00 56.01 289 GLN A C 1
ATOM 2051 O O . GLN A 1 309 ? -50.014 -35.768 -16.776 1.00 54.39 289 GLN A O 1
ATOM 2057 N N . LEU A 1 310 ? -51.413 -37.067 -17.956 1.00 57.41 290 LEU A N 1
ATOM 2058 C CA . LEU A 1 310 ? -50.419 -37.360 -18.988 1.00 56.42 290 LEU A CA 1
ATOM 2059 C C . LEU A 1 310 ? -49.908 -36.061 -19.577 1.00 56.62 290 LEU A C 1
ATOM 2060 O O . LEU A 1 310 ? -48.703 -35.821 -19.608 1.00 55.78 290 LEU A O 1
ATOM 2065 N N . LEU A 1 311 ? -50.856 -35.247 -20.052 1.00 58.33 291 LEU A N 1
ATOM 2066 C CA . LEU A 1 311 ? -50.614 -33.932 -20.646 1.00 59.22 291 LEU A CA 1
ATOM 2067 C C . LEU A 1 311 ? -49.713 -33.094 -19.775 1.00 58.85 291 LEU A C 1
ATOM 2068 O O . LEU A 1 311 ? -48.850 -32.380 -20.278 1.00 59.20 291 LEU A O 1
ATOM 2073 N N . ALA A 1 312 ? -49.944 -33.172 -18.469 1.00 44.94 292 ALA A N 1
ATOM 2074 C CA . ALA A 1 312 ? -49.152 -32.444 -17.502 1.00 46.47 292 ALA A CA 1
ATOM 2075 C C . ALA A 1 312 ? -47.713 -32.897 -17.645 1.00 47.60 292 ALA A C 1
ATOM 2076 O O . ALA A 1 312 ? -46.873 -32.150 -18.148 1.00 47.55 292 ALA A O 1
ATOM 2078 N N . ASP A 1 313 ? -47.435 -34.127 -17.208 1.00 58.53 293 ASP A N 1
ATOM 2079 C CA . ASP A 1 313 ? -46.092 -34.707 -17.282 1.00 57.81 293 ASP A CA 1
ATOM 2080 C C . ASP A 1 313 ? -45.491 -34.579 -18.676 1.00 57.32 293 ASP A C 1
ATOM 2081 O O . ASP A 1 313 ? -44.414 -34.019 -18.857 1.00 57.42 293 ASP A O 1
ATOM 2086 N N . LEU A 1 314 ? -46.200 -35.104 -19.665 1.00 66.74 294 LEU A N 1
ATOM 2087 C CA . LEU A 1 314 ? -45.736 -35.059 -21.040 1.00 67.39 294 LEU A CA 1
ATOM 2088 C C . LEU A 1 314 ? -45.491 -33.645 -21.566 1.00 68.41 294 LEU A C 1
ATOM 2089 O O . LEU A 1 314 ? -45.346 -33.447 -22.769 1.00 67.07 294 LEU A O 1
ATOM 2094 N N . ALA A 1 315 ? -45.454 -32.658 -20.682 1.00 79.15 295 ALA A N 1
ATOM 2095 C CA . ALA A 1 315 ? -45.217 -31.288 -21.117 1.00 81.96 295 ALA A CA 1
ATOM 2096 C C . ALA A 1 315 ? -44.220 -30.602 -20.208 1.00 81.81 295 ALA A C 1
ATOM 2097 O O . ALA A 1 315 ? -43.440 -29.779 -20.667 1.00 81.14 295 ALA A O 1
ATOM 2099 N N . ASP A 1 316 ? -44.243 -30.916 -18.917 1.00 56.46 296 ASP A N 1
ATOM 2100 C CA . ASP A 1 316 ? -43.268 -30.310 -18.029 1.00 57.01 296 ASP A CA 1
ATOM 2101 C C . ASP A 1 316 ? -42.010 -31.174 -18.154 1.00 57.52 296 ASP A C 1
ATOM 2102 O O . ASP A 1 316 ? -41.148 -31.207 -17.262 1.00 58.80 296 ASP A O 1
ATOM 2107 N N . LEU A 1 317 ? -41.926 -31.872 -19.289 1.00 73.44 297 LEU A N 1
ATOM 2108 C CA . LEU A 1 317 ? -40.805 -32.751 -19.609 1.00 74.33 297 LEU A CA 1
ATOM 2109 C C . LEU A 1 317 ? -40.155 -32.306 -20.904 1.00 75.00 297 LEU A C 1
ATOM 2110 O O . LEU A 1 317 ? -39.058 -32.747 -21.228 1.00 74.28 297 LEU A O 1
ATOM 2115 N N . ASP A 1 318 ? -40.835 -31.443 -21.651 1.00 92.11 298 ASP A N 1
ATOM 2116 C CA . ASP A 1 318 ? -40.296 -30.959 -22.918 1.00 93.13 298 ASP A CA 1
ATOM 2117 C C . ASP A 1 318 ? -39.422 -29.724 -22.716 1.00 93.50 298 ASP A C 1
ATOM 2118 O O . ASP A 1 318 ? -38.886 -29.164 -23.675 1.00 94.43 298 ASP A O 1
ATOM 2123 N N . VAL A 1 319 ? -39.289 -29.295 -21.466 1.00 122.43 299 VAL A N 1
ATOM 2124 C CA . VAL A 1 319 ? -38.450 -28.149 -21.155 1.00 122.84 299 VAL A CA 1
ATOM 2125 C C . VAL A 1 319 ? -37.060 -28.739 -20.962 1.00 121.93 299 VAL A C 1
ATOM 2126 O O . VAL A 1 319 ? -36.096 -28.041 -20.640 1.00 122.88 299 VAL A O 1
ATOM 2130 N N . LEU A 1 320 ? -36.978 -30.049 -21.167 1.00 71.36 300 LEU A N 1
ATOM 2131 C CA . LEU A 1 320 ? -35.730 -30.779 -21.029 1.00 69.22 300 LEU A CA 1
ATOM 2132 C C . LEU A 1 320 ? -35.098 -31.164 -22.357 1.00 68.34 300 LEU A C 1
ATOM 2133 O O . LEU A 1 320 ? -35.786 -31.478 -23.335 1.00 68.20 300 LEU A O 1
ATOM 2138 N N . SER A 1 321 ? -33.768 -31.134 -22.374 1.00 120.30 301 SER A N 1
ATOM 2139 C CA . SER A 1 321 ? -32.994 -31.491 -23.551 1.00 120.23 301 SER A CA 1
ATOM 2140 C C . SER A 1 321 ? -32.774 -32.987 -23.464 1.00 119.89 301 SER A C 1
ATOM 2141 O O . SER A 1 321 ? -32.608 -33.532 -22.369 1.00 118.77 301 SER A O 1
ATOM 2144 N N . THR A 1 322 ? -32.776 -33.647 -24.615 1.00 59.07 302 THR A N 1
ATOM 2145 C CA . THR A 1 322 ? -32.581 -35.085 -24.660 1.00 59.52 302 THR A CA 1
ATOM 2146 C C . THR A 1 322 ? -31.508 -35.502 -23.679 1.00 59.62 302 THR A C 1
ATOM 2147 O O . THR A 1 322 ? -31.710 -36.407 -22.867 1.00 58.11 302 THR A O 1
ATOM 2151 N N . GLU A 1 323 ? -30.365 -34.825 -23.777 1.00 74.06 303 GLU A N 1
ATOM 2152 C CA . GLU A 1 323 ? -29.212 -35.064 -22.914 1.00 74.42 303 GLU A CA 1
ATOM 2153 C C . GLU A 1 323 ? -29.653 -35.040 -21.451 1.00 73.03 303 GLU A C 1
ATOM 2154 O O . GLU A 1 323 ? -29.401 -35.984 -20.700 1.00 72.25 303 GLU A O 1
ATOM 2160 N N . ASP A 1 324 ? -30.325 -33.956 -21.064 1.00 89.00 304 ASP A N 1
ATOM 2161 C CA . ASP A 1 324 ? -30.810 -33.791 -19.696 1.00 87.75 304 ASP A CA 1
ATOM 2162 C C . ASP A 1 324 ? -31.852 -34.842 -19.341 1.00 85.71 304 ASP A C 1
ATOM 2163 O O . ASP A 1 324 ? -31.775 -35.481 -18.283 1.00 83.52 304 ASP A O 1
ATOM 2168 N N . LEU A 1 325 ? -32.821 -35.009 -20.239 1.00 60.41 305 LEU A N 1
ATOM 2169 C CA . LEU A 1 325 ? -33.900 -35.967 -20.045 1.00 61.12 305 LEU A CA 1
ATOM 2170 C C . LEU A 1 325 ? -33.363 -37.306 -19.564 1.00 58.87 305 LEU A C 1
ATOM 2171 O O . LEU A 1 325 ? -33.719 -37.783 -18.478 1.00 60.62 305 LEU A O 1
ATOM 2176 N N . LYS A 1 326 ? -32.504 -37.901 -20.392 1.00 57.49 306 LYS A N 1
ATOM 2177 C CA . LYS A 1 326 ? -31.910 -39.198 -20.103 1.00 57.65 306 LYS A CA 1
ATOM 2178 C C . LYS A 1 326 ? -31.123 -39.185 -18.812 1.00 58.13 306 LYS A C 1
ATOM 2179 O O . LYS A 1 326 ? -31.181 -40.141 -18.029 1.00 57.94 306 LYS A O 1
ATOM 2185 N N . ASN A 1 327 ? -30.390 -38.097 -18.591 1.00 81.55 307 ASN A N 1
ATOM 2186 C CA . ASN A 1 327 ? -29.593 -37.968 -17.384 1.00 82.34 307 ASN A CA 1
ATOM 2187 C C . ASN A 1 327 ? -30.525 -37.962 -16.194 1.00 81.38 307 ASN A C 1
ATOM 2188 O O . ASN A 1 327 ? -30.260 -38.634 -15.189 1.00 81.23 307 ASN A O 1
ATOM 2193 N N . ARG A 1 328 ? -31.625 -37.216 -16.328 1.00 62.19 308 ARG A N 1
ATOM 2194 C CA . ARG A 1 328 ? -32.642 -37.116 -15.274 1.00 61.71 308 ARG A CA 1
ATOM 2195 C C . ARG A 1 328 ? -33.129 -38.511 -14.911 1.00 61.86 308 ARG A C 1
ATOM 2196 O O . ARG A 1 328 ? -33.175 -38.896 -13.736 1.00 59.85 308 ARG A O 1
ATOM 2204 N N . ARG A 1 329 ? -33.480 -39.254 -15.959 1.00 55.66 309 ARG A N 1
ATOM 2205 C CA . ARG A 1 329 ? -33.979 -40.618 -15.853 1.00 55.45 309 ARG A CA 1
ATOM 2206 C C . ARG A 1 329 ? -32.961 -41.552 -15.186 1.00 55.19 309 ARG A C 1
ATOM 2207 O O . ARG A 1 329 ? -33.266 -42.237 -14.202 1.00 54.37 309 ARG A O 1
ATOM 2215 N N . TYR A 1 330 ? -31.752 -41.576 -15.738 1.00 54.59 310 TYR A N 1
ATOM 2216 C CA . TYR A 1 330 ? -30.695 -42.423 -15.207 1.00 57.01 310 TYR A CA 1
ATOM 2217 C C . TYR A 1 330 ? -30.543 -42.119 -13.724 1.00 58.42 310 TYR A C 1
ATOM 2218 O O . TYR A 1 330 ? -30.410 -43.028 -12.897 1.00 57.76 310 TYR A O 1
ATOM 2227 N N . GLN A 1 331 ? -30.577 -40.828 -13.402 1.00 61.27 311 GLN A N 1
ATOM 2228 C CA . GLN A 1 331 ? -30.436 -40.381 -12.027 1.00 61.75 311 GLN A CA 1
ATOM 2229 C C . GLN A 1 331 ? -31.571 -40.886 -11.156 1.00 61.41 311 GLN A C 1
ATOM 2230 O O . GLN A 1 331 ? -31.344 -41.436 -10.064 1.00 61.01 311 GLN A O 1
ATOM 2236 N N . ARG A 1 332 ? -32.795 -40.692 -11.644 1.00 67.63 312 ARG A N 1
ATOM 2237 C CA . ARG A 1 332 ? -33.975 -41.126 -10.917 1.00 68.27 312 ARG A CA 1
ATOM 2238 C C . ARG A 1 332 ? -33.921 -42.636 -10.778 1.00 67.74 312 ARG A C 1
ATOM 2239 O O . ARG A 1 332 ? -34.443 -43.203 -9.823 1.00 68.13 312 ARG A O 1
ATOM 2247 N N . LEU A 1 333 ? -33.255 -43.281 -11.730 1.00 73.30 313 LEU A N 1
ATOM 2248 C CA . LEU A 1 333 ? -33.127 -44.731 -11.727 1.00 72.82 313 LEU A CA 1
ATOM 2249 C C . LEU A 1 333 ? -32.165 -45.280 -10.688 1.00 72.68 313 LEU A C 1
ATOM 2250 O O . LEU A 1 333 ? -32.437 -46.311 -10.083 1.00 71.60 313 LEU A O 1
ATOM 2255 N N . MET A 1 334 ? -31.046 -44.594 -10.476 1.00 79.89 314 MET A N 1
ATOM 2256 C CA . MET A 1 334 ? -30.050 -45.041 -9.502 1.00 82.02 314 MET A CA 1
ATOM 2257 C C . MET A 1 334 ? -30.540 -44.805 -8.077 1.00 83.14 314 MET A C 1
ATOM 2258 O O . MET A 1 334 ? -30.163 -45.525 -7.148 1.00 83.75 314 MET A O 1
ATOM 2263 N N . SER A 1 335 ? -31.384 -43.790 -7.919 1.00 89.51 315 SER A N 1
ATOM 2264 C CA . SER A 1 335 ? -31.926 -43.433 -6.616 1.00 90.76 315 SER A CA 1
ATOM 2265 C C . SER A 1 335 ? -32.912 -44.461 -6.062 1.00 90.99 315 SER A C 1
ATOM 2266 O O . SER A 1 335 ? -33.034 -44.611 -4.846 1.00 92.01 315 SER A O 1
ATOM 2269 N N . TYR A 1 336 ? -33.622 -45.165 -6.937 1.00 66.94 316 TYR A N 1
ATOM 2270 C CA . TYR A 1 336 ? -34.575 -46.165 -6.467 1.00 65.46 316 TYR A CA 1
ATOM 2271 C C . TYR A 1 336 ? -33.941 -47.013 -5.384 1.00 66.43 316 TYR A C 1
ATOM 2272 O O . TYR A 1 336 ? -32.892 -47.617 -5.593 1.00 64.62 316 TYR A O 1
ATOM 2281 N N . GLY A 1 337 ? -34.587 -47.044 -4.224 1.00 145.00 317 GLY A N 1
ATOM 2282 C CA . GLY A 1 337 ? -34.080 -47.814 -3.107 1.00 145.74 317 GLY A CA 1
ATOM 2283 C C . GLY A 1 337 ? -33.545 -46.907 -2.017 1.00 147.60 317 GLY A C 1
ATOM 2284 O O . GLY A 1 337 ? -33.934 -45.737 -1.915 1.00 148.11 317 GLY A O 1
ATOM 2285 N N . TYR A 1 338 ? -32.649 -47.449 -1.198 1.00 130.01 318 TYR A N 1
ATOM 2286 C CA . TYR A 1 338 ? -32.049 -46.684 -0.114 1.00 132.71 318 TYR A CA 1
ATOM 2287 C C . TYR A 1 338 ? -30.532 -46.838 -0.051 1.00 132.71 318 TYR A C 1
ATOM 2288 O O . TYR A 1 338 ? -29.935 -46.750 1.020 1.00 132.88 318 TYR A O 1
ATOM 2297 N N . ALA A 1 339 ? -29.912 -47.068 -1.202 1.00 202.23 319 ALA A N 1
ATOM 2298 C CA . ALA A 1 339 ? -28.466 -47.229 -1.260 1.00 202.48 319 ALA A CA 1
ATOM 2299 C C . ALA A 1 339 ? -27.945 -46.951 -2.676 1.00 202.86 319 ALA A C 1
ATOM 2300 O O . ALA A 1 339 ? -28.688 -47.244 -3.640 1.00 202.19 319 ALA A O 1
ATOM 2303 N N . VAL B 2 23 ? -14.632 -83.502 8.708 1.00 126.94 23 VAL B N 1
ATOM 2304 C CA . VAL B 2 23 ? -14.292 -82.710 7.489 1.00 136.75 23 VAL B CA 1
ATOM 2305 C C . VAL B 2 23 ? -14.433 -83.519 6.199 1.00 134.80 23 VAL B C 1
ATOM 2306 O O . VAL B 2 23 ? -13.947 -83.111 5.144 1.00 134.73 23 VAL B O 1
ATOM 2310 N N . TRP B 2 24 ? -15.097 -84.667 6.286 1.00 181.92 24 TRP B N 1
ATOM 2311 C CA . TRP B 2 24 ? -15.315 -85.505 5.113 1.00 180.64 24 TRP B CA 1
ATOM 2312 C C . TRP B 2 24 ? -16.765 -85.378 4.661 1.00 179.59 24 TRP B C 1
ATOM 2313 O O . TRP B 2 24 ? -17.649 -86.076 5.161 1.00 180.34 24 TRP B O 1
ATOM 2324 N N . THR B 2 25 ? -16.994 -84.474 3.710 1.00 108.23 25 THR B N 1
ATOM 2325 C CA . THR B 2 25 ? -18.332 -84.209 3.189 1.00 107.32 25 THR B CA 1
ATOM 2326 C C . THR B 2 25 ? -18.791 -85.204 2.133 1.00 107.07 25 THR B C 1
ATOM 2327 O O . THR B 2 25 ? -17.983 -85.876 1.491 1.00 106.96 25 THR B O 1
ATOM 2331 N N . LYS B 2 26 ? -20.106 -85.287 1.969 1.00 153.32 26 LYS B N 1
ATOM 2332 C CA . LYS B 2 26 ? -20.718 -86.182 1.001 1.00 154.04 26 LYS B CA 1
ATOM 2333 C C . LYS B 2 26 ? -21.221 -85.335 -0.169 1.00 154.07 26 LYS B C 1
ATOM 2334 O O . LYS B 2 26 ? -21.497 -84.144 -0.008 1.00 155.14 26 LYS B O 1
ATOM 2340 N N . CYS B 2 27 ? -21.340 -85.946 -1.344 1.00 168.75 27 CYS B N 1
ATOM 2341 C CA . CYS B 2 27 ? -21.791 -85.234 -2.536 1.00 169.53 27 CYS B CA 1
ATOM 2342 C C . CYS B 2 27 ? -23.306 -85.186 -2.696 1.00 169.77 27 CYS B C 1
ATOM 2343 O O . CYS B 2 27 ? -24.004 -86.159 -2.416 1.00 169.00 27 CYS B O 1
ATOM 2346 N N . ASP B 2 28 ? -23.801 -84.043 -3.163 1.00 142.88 28 ASP B N 1
ATOM 2347 C CA . ASP B 2 28 ? -25.230 -83.838 -3.377 1.00 143.93 28 ASP B CA 1
ATOM 2348 C C . ASP B 2 28 ? -25.837 -85.011 -4.144 1.00 145.04 28 ASP B C 1
ATOM 2349 O O . ASP B 2 28 ? -26.479 -85.882 -3.554 1.00 146.02 28 ASP B O 1
ATOM 2354 N N . SER B 2 29 ? -25.622 -85.031 -5.458 1.00 202.77 29 SER B N 1
ATOM 2355 C CA . SER B 2 29 ? -26.153 -86.088 -6.315 1.00 202.98 29 SER B CA 1
ATOM 2356 C C . SER B 2 29 ? -25.088 -87.074 -6.775 1.00 202.90 29 SER B C 1
ATOM 2357 O O . SER B 2 29 ? -24.646 -87.035 -7.924 1.00 202.98 29 SER B O 1
ATOM 2360 N N . CYS B 2 30 ? -24.685 -87.962 -5.873 1.00 133.18 30 CYS B N 1
ATOM 2361 C CA . CYS B 2 30 ? -23.681 -88.967 -6.187 1.00 132.20 30 CYS B CA 1
ATOM 2362 C C . CYS B 2 30 ? -23.297 -89.754 -4.932 1.00 131.31 30 CYS B C 1
ATOM 2363 O O . CYS B 2 30 ? -23.150 -90.977 -4.977 1.00 131.38 30 CYS B O 1
ATOM 2366 N N . GLY B 2 31 ? -23.130 -89.047 -3.817 1.00 160.19 31 GLY B N 1
ATOM 2367 C CA . GLY B 2 31 ? -22.792 -89.702 -2.564 1.00 160.79 31 GLY B CA 1
ATOM 2368 C C . GLY B 2 31 ? -21.326 -90.018 -2.332 1.00 160.25 31 GLY B C 1
ATOM 2369 O O . GLY B 2 31 ? -20.922 -90.311 -1.207 1.00 160.58 31 GLY B O 1
ATOM 2370 N N . GLN B 2 32 ? -20.528 -89.965 -3.391 1.00 127.46 32 GLN B N 1
ATOM 2371 C CA . GLN B 2 32 ? -19.098 -90.250 -3.297 1.00 125.83 32 GLN B CA 1
ATOM 2372 C C . GLN B 2 32 ? -18.427 -89.419 -2.199 1.00 125.15 32 GLN B C 1
ATOM 2373 O O . GLN B 2 32 ? -18.193 -88.226 -2.377 1.00 124.18 32 GLN B O 1
ATOM 2379 N N . VAL B 2 33 ? -18.118 -90.048 -1.067 1.00 104.33 33 VAL B N 1
ATOM 2380 C CA . VAL B 2 33 ? -17.472 -89.346 0.041 1.00 104.06 33 VAL B CA 1
ATOM 2381 C C . VAL B 2 33 ? -16.235 -88.609 -0.468 1.00 103.53 33 VAL B C 1
ATOM 2382 O O . VAL B 2 33 ? -15.530 -89.107 -1.346 1.00 104.40 33 VAL B O 1
ATOM 2386 N N . LEU B 2 34 ? -15.967 -87.429 0.084 1.00 72.55 34 LEU B N 1
ATOM 2387 C CA . LEU B 2 34 ? -14.819 -86.633 -0.358 1.00 72.15 34 LEU B CA 1
ATOM 2388 C C . LEU B 2 34 ? -14.137 -85.826 0.741 1.00 71.45 34 LEU B C 1
ATOM 2389 O O . LEU B 2 34 ? -14.798 -85.219 1.591 1.00 72.30 34 LEU B O 1
ATOM 2394 N N . TYR B 2 35 ? -12.809 -85.802 0.695 1.00 106.32 35 TYR B N 1
ATOM 2395 C CA . TYR B 2 35 ? -12.022 -85.061 1.671 1.00 106.61 35 TYR B CA 1
ATOM 2396 C C . TYR B 2 35 ? -12.132 -83.575 1.342 1.00 107.00 35 TYR B C 1
ATOM 2397 O O . TYR B 2 35 ? -11.884 -83.166 0.211 1.00 106.72 35 TYR B O 1
ATOM 2406 N N . ARG B 2 36 ? -12.514 -82.772 2.330 1.00 76.34 36 ARG B N 1
ATOM 2407 C CA . ARG B 2 36 ? -12.680 -81.341 2.121 1.00 76.88 36 ARG B CA 1
ATOM 2408 C C . ARG B 2 36 ? -11.495 -80.706 1.403 1.00 76.50 36 ARG B C 1
ATOM 2409 O O . ARG B 2 36 ? -11.666 -80.010 0.406 1.00 77.64 36 ARG B O 1
ATOM 2417 N N . ALA B 2 37 ? -10.292 -80.940 1.907 1.00 118.63 37 ALA B N 1
ATOM 2418 C CA . ALA B 2 37 ? -9.107 -80.367 1.286 1.00 117.97 37 ALA B CA 1
ATOM 2419 C C . ALA B 2 37 ? -9.070 -80.670 -0.204 1.00 118.41 37 ALA B C 1
ATOM 2420 O O . ALA B 2 37 ? -8.439 -79.943 -0.967 1.00 118.02 37 ALA B O 1
ATOM 2422 N N . GLU B 2 38 ? -9.745 -81.742 -0.613 1.00 106.77 38 GLU B N 1
ATOM 2423 C CA . GLU B 2 38 ? -9.786 -82.129 -2.022 1.00 106.80 38 GLU B CA 1
ATOM 2424 C C . GLU B 2 38 ? -10.631 -81.150 -2.837 1.00 105.92 38 GLU B C 1
ATOM 2425 O O . GLU B 2 38 ? -10.178 -80.635 -3.862 1.00 106.20 38 GLU B O 1
ATOM 2431 N N . LEU B 2 39 ? -11.863 -80.909 -2.396 1.00 91.37 39 LEU B N 1
ATOM 2432 C CA . LEU B 2 39 ? -12.725 -79.955 -3.081 1.00 91.33 39 LEU B CA 1
ATOM 2433 C C . LEU B 2 39 ? -12.115 -78.578 -2.846 1.00 91.02 39 LEU B C 1
ATOM 2434 O O . LEU B 2 39 ? -12.740 -77.698 -2.260 1.00 91.85 39 LEU B O 1
ATOM 2439 N N . GLU B 2 40 ? -10.874 -78.409 -3.281 1.00 110.61 40 GLU B N 1
ATOM 2440 C CA . GLU B 2 40 ? -10.181 -77.147 -3.127 1.00 111.17 40 GLU B CA 1
ATOM 2441 C C . GLU B 2 40 ? -9.567 -76.835 -4.476 1.00 112.04 40 GLU B C 1
ATOM 2442 O O . GLU B 2 40 ? -10.007 -75.918 -5.165 1.00 112.30 40 GLU B O 1
ATOM 2448 N N . ARG B 2 41 ? -8.554 -77.601 -4.863 1.00 175.97 41 ARG B N 1
ATOM 2449 C CA . ARG B 2 41 ? -7.925 -77.383 -6.157 1.00 175.77 41 ARG B CA 1
ATOM 2450 C C . ARG B 2 41 ? -8.894 -77.862 -7.234 1.00 174.85 41 ARG B C 1
ATOM 2451 O O . ARG B 2 41 ? -8.610 -77.785 -8.432 1.00 174.66 41 ARG B O 1
ATOM 2459 N N . ASN B 2 42 ? -10.049 -78.348 -6.785 1.00 154.43 42 ASN B N 1
ATOM 2460 C CA . ASN B 2 42 ? -11.092 -78.837 -7.678 1.00 155.03 42 ASN B CA 1
ATOM 2461 C C . ASN B 2 42 ? -12.301 -77.909 -7.568 1.00 154.63 42 ASN B C 1
ATOM 2462 O O . ASN B 2 42 ? -13.393 -78.232 -8.034 1.00 154.53 42 ASN B O 1
ATOM 2467 N N . LEU B 2 43 ? -12.086 -76.759 -6.935 1.00 89.48 43 LEU B N 1
ATOM 2468 C CA . LEU B 2 43 ? -13.117 -75.742 -6.739 1.00 89.81 43 LEU B CA 1
ATOM 2469 C C . LEU B 2 43 ? -14.501 -76.328 -6.494 1.00 90.31 43 LEU B C 1
ATOM 2470 O O . LEU B 2 43 ? -15.258 -76.568 -7.424 1.00 90.92 43 LEU B O 1
ATOM 2475 N N . GLU B 2 44 ? -14.816 -76.548 -5.225 1.00 92.08 44 GLU B N 1
ATOM 2476 C CA . GLU B 2 44 ? -16.094 -77.108 -4.814 1.00 92.21 44 GLU B CA 1
ATOM 2477 C C . GLU B 2 44 ? -16.778 -77.938 -5.890 1.00 91.72 44 GLU B C 1
ATOM 2478 O O . GLU B 2 44 ? -17.977 -77.817 -6.095 1.00 92.49 44 GLU B O 1
ATOM 2484 N N . VAL B 2 45 ? -16.019 -78.780 -6.580 1.00 97.59 45 VAL B N 1
ATOM 2485 C CA . VAL B 2 45 ? -16.601 -79.624 -7.618 1.00 97.77 45 VAL B CA 1
ATOM 2486 C C . VAL B 2 45 ? -16.297 -81.101 -7.406 1.00 97.87 45 VAL B C 1
ATOM 2487 O O . VAL B 2 45 ? -15.176 -81.488 -7.070 1.00 96.89 45 VAL B O 1
ATOM 2491 N N . CYS B 2 46 ? -17.324 -81.915 -7.607 1.00 85.67 46 CYS B N 1
ATOM 2492 C CA . CYS B 2 46 ? -17.242 -83.362 -7.473 1.00 86.90 46 CYS B CA 1
ATOM 2493 C C . CYS B 2 46 ? -16.253 -83.888 -8.498 1.00 87.20 46 CYS B C 1
ATOM 2494 O O . CYS B 2 46 ? -16.425 -83.690 -9.698 1.00 87.90 46 CYS B O 1
ATOM 2497 N N . PRO B 2 47 ? -15.199 -84.569 -8.041 1.00 111.21 47 PRO B N 1
ATOM 2498 C CA . PRO B 2 47 ? -14.215 -85.097 -8.989 1.00 111.90 47 PRO B CA 1
ATOM 2499 C C . PRO B 2 47 ? -14.677 -86.379 -9.676 1.00 112.03 47 PRO B C 1
ATOM 2500 O O . PRO B 2 47 ? -14.132 -86.769 -10.713 1.00 113.42 47 PRO B O 1
ATOM 2504 N N . LYS B 2 48 ? -15.686 -87.027 -9.099 1.00 88.42 48 LYS B N 1
ATOM 2505 C CA . LYS B 2 48 ? -16.198 -88.268 -9.663 1.00 88.94 48 LYS B CA 1
ATOM 2506 C C . LYS B 2 48 ? -17.485 -88.064 -10.433 1.00 89.09 48 LYS B C 1
ATOM 2507 O O . LYS B 2 48 ? -17.875 -88.913 -11.235 1.00 90.26 48 LYS B O 1
ATOM 2513 N N . CYS B 2 49 ? -18.159 -86.950 -10.188 0.00 95.34 49 CYS B N 1
ATOM 2514 C CA . CYS B 2 49 ? -19.386 -86.690 -10.909 1.00 86.42 49 CYS B CA 1
ATOM 2515 C C . CYS B 2 49 ? -19.360 -85.381 -11.662 1.00 85.34 49 CYS B C 1
ATOM 2516 O O . CYS B 2 49 ? -20.260 -85.084 -12.446 1.00 85.84 49 CYS B O 1
ATOM 2519 N N . ASP B 2 50 ? -18.290 -84.625 -11.437 1.00 81.74 50 ASP B N 1
ATOM 2520 C CA . ASP B 2 50 ? -18.067 -83.325 -12.059 1.00 81.18 50 ASP B CA 1
ATOM 2521 C C . ASP B 2 50 ? -19.150 -82.343 -11.632 1.00 80.68 50 ASP B C 1
ATOM 2522 O O . ASP B 2 50 ? -19.113 -81.167 -11.996 1.00 80.72 50 ASP B O 1
ATOM 2527 N N . HIS B 2 51 ? -20.106 -82.831 -10.843 1.00 70.50 51 HIS B N 1
ATOM 2528 C CA . HIS B 2 51 ? -21.197 -81.999 -10.351 1.00 69.38 51 HIS B CA 1
ATOM 2529 C C . HIS B 2 51 ? -20.681 -80.794 -9.569 1.00 69.41 51 HIS B C 1
ATOM 2530 O O . HIS B 2 51 ? -19.976 -80.939 -8.564 1.00 68.07 51 HIS B O 1
ATOM 2537 N N . HIS B 2 52 ? -21.039 -79.603 -10.039 1.00 92.23 52 HIS B N 1
ATOM 2538 C CA . HIS B 2 52 ? -20.632 -78.369 -9.382 1.00 91.53 52 HIS B CA 1
ATOM 2539 C C . HIS B 2 52 ? -21.488 -78.161 -8.149 1.00 92.36 52 HIS B C 1
ATOM 2540 O O . HIS B 2 52 ? -22.689 -78.392 -8.179 1.00 93.06 52 HIS B O 1
ATOM 2547 N N . MET B 2 53 ? -20.872 -77.719 -7.062 1.00 85.09 53 MET B N 1
ATOM 2548 C CA . MET B 2 53 ? -21.610 -77.527 -5.823 1.00 84.51 53 MET B CA 1
ATOM 2549 C C . MET B 2 53 ? -21.522 -76.111 -5.260 1.00 84.05 53 MET B C 1
ATOM 2550 O O . MET B 2 53 ? -20.831 -75.247 -5.805 1.00 84.32 53 MET B O 1
ATOM 2555 N N . ARG B 2 54 ? -22.237 -75.889 -4.161 1.00 95.33 54 ARG B N 1
ATOM 2556 C CA . ARG B 2 54 ? -22.269 -74.589 -3.505 1.00 95.85 54 ARG B CA 1
ATOM 2557 C C . ARG B 2 54 ? -20.853 -74.052 -3.322 1.00 97.19 54 ARG B C 1
ATOM 2558 O O . ARG B 2 54 ? -20.018 -74.685 -2.681 1.00 97.46 54 ARG B O 1
ATOM 2566 N N . MET B 2 55 ? -20.587 -72.882 -3.892 1.00 63.90 55 MET B N 1
ATOM 2567 C CA . MET B 2 55 ? -19.266 -72.281 -3.796 1.00 64.52 55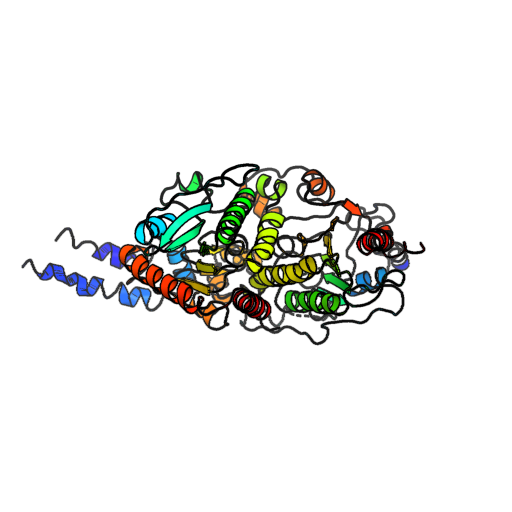 MET B CA 1
ATOM 2568 C C . MET B 2 55 ? -19.366 -70.837 -3.309 1.00 64.64 55 MET B C 1
ATOM 2569 O O . MET B 2 55 ? -19.802 -69.950 -4.045 1.00 64.86 55 MET B O 1
ATOM 2574 N N . THR B 2 56 ? -18.953 -70.620 -2.060 1.00 101.63 56 THR B N 1
ATOM 2575 C CA . THR B 2 56 ? -18.980 -69.307 -1.405 1.00 101.98 56 THR B CA 1
ATOM 2576 C C . THR B 2 56 ? -18.694 -68.106 -2.295 1.00 101.25 56 THR B C 1
ATOM 2577 O O . THR B 2 56 ? -17.829 -68.150 -3.169 1.00 101.28 56 THR B O 1
ATOM 2581 N N . ALA B 2 57 ? -19.421 -67.025 -2.037 1.00 72.91 57 ALA B N 1
ATOM 2582 C CA . ALA B 2 57 ? -19.294 -65.784 -2.795 1.00 73.04 57 ALA B CA 1
ATOM 2583 C C . ALA B 2 57 ? -17.919 -65.129 -2.670 1.00 72.95 57 ALA B C 1
ATOM 2584 O O . ALA B 2 57 ? -17.356 -64.636 -3.655 1.00 72.50 57 ALA B O 1
ATOM 2586 N N . ARG B 2 58 ? -17.381 -65.112 -1.456 1.00 187.54 58 ARG B N 1
ATOM 2587 C CA . ARG B 2 58 ? -16.080 -64.504 -1.235 1.00 187.99 58 ARG B CA 1
ATOM 2588 C C . ARG B 2 58 ? -14.981 -65.408 -1.786 1.00 187.96 58 ARG B C 1
ATOM 2589 O O . ARG B 2 58 ? -13.975 -64.922 -2.301 1.00 188.62 58 ARG B O 1
ATOM 2597 N N . ASN B 2 59 ? -15.181 -66.720 -1.690 1.00 136.05 59 ASN B N 1
ATOM 2598 C CA . ASN B 2 59 ? -14.201 -67.681 -2.197 1.00 136.27 59 ASN B CA 1
ATOM 2599 C C . ASN B 2 59 ? -14.098 -67.607 -3.713 1.00 136.35 59 ASN B C 1
ATOM 2600 O O . ASN B 2 59 ? -12.999 -67.520 -4.265 1.00 136.12 59 ASN B O 1
ATOM 2605 N N . ARG B 2 60 ? -15.247 -67.658 -4.383 1.00 117.59 60 ARG B N 1
ATOM 2606 C CA . ARG B 2 60 ? -15.280 -67.580 -5.834 1.00 117.24 60 ARG B CA 1
ATOM 2607 C C . ARG B 2 60 ? -14.383 -66.431 -6.252 1.00 117.13 60 ARG B C 1
ATOM 2608 O O . ARG B 2 60 ? -13.358 -66.633 -6.898 1.00 117.25 60 ARG B O 1
ATOM 2616 N N . LEU B 2 61 ? -14.767 -65.223 -5.863 1.00 78.05 61 LEU B N 1
ATOM 2617 C CA . LEU B 2 61 ? -13.989 -64.043 -6.201 1.00 79.14 61 LEU B CA 1
ATOM 2618 C C . LEU B 2 61 ? -12.482 -64.285 -6.068 1.00 81.10 61 LEU B C 1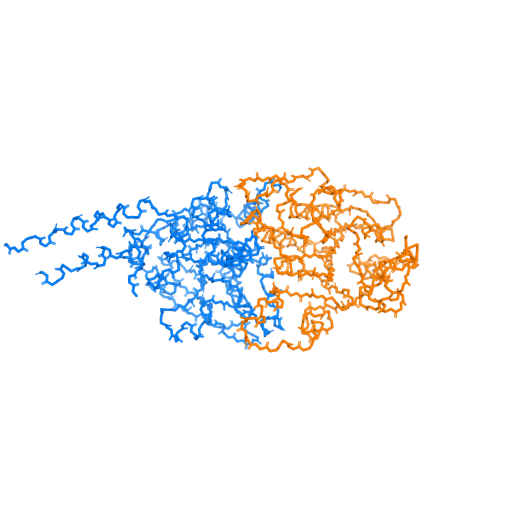
ATOM 2619 O O . LEU B 2 61 ? -11.687 -63.748 -6.846 1.00 81.87 61 LEU B O 1
ATOM 2624 N N . HIS B 2 62 ? -12.089 -65.093 -5.087 1.00 156.09 62 HIS B N 1
ATOM 2625 C CA . HIS B 2 62 ? -10.676 -65.406 -4.895 1.00 156.23 62 HIS B CA 1
ATOM 2626 C C . HIS B 2 62 ? -10.207 -66.298 -6.035 1.00 156.12 62 HIS B C 1
ATOM 2627 O O . HIS B 2 62 ? -9.264 -65.966 -6.758 1.00 155.89 62 HIS B O 1
ATOM 2634 N N . SER B 2 63 ? -10.880 -67.436 -6.184 1.00 122.64 63 SER B N 1
ATOM 2635 C CA . SER B 2 63 ? -10.552 -68.404 -7.222 1.00 122.64 63 SER B CA 1
ATOM 2636 C C . SER B 2 63 ? -10.525 -67.806 -8.622 1.00 122.37 63 SER B C 1
ATOM 2637 O O . SER B 2 63 ? -10.125 -68.471 -9.576 1.00 121.84 63 SER B O 1
ATOM 2640 N N . LEU B 2 64 ? -10.958 -66.557 -8.748 1.00 86.66 64 LEU B N 1
ATOM 2641 C CA . LEU B 2 64 ? -10.932 -65.895 -10.042 1.00 86.70 64 LEU B CA 1
ATOM 2642 C C . LEU B 2 64 ? -9.799 -64.893 -10.043 1.00 87.29 64 LEU B C 1
ATOM 2643 O O . LEU B 2 64 ? -8.763 -65.121 -10.658 1.00 86.87 64 LEU B O 1
ATOM 2648 N N . LEU B 2 65 ? -10.002 -63.779 -9.352 1.00 146.26 65 LEU B N 1
ATOM 2649 C CA . LEU B 2 65 ? -8.988 -62.742 -9.285 1.00 147.47 65 LEU B CA 1
ATOM 2650 C C . LEU B 2 65 ? -7.642 -63.357 -8.934 1.00 147.12 65 LEU B C 1
ATOM 2651 O O . LEU B 2 65 ? -7.576 -64.384 -8.254 1.00 146.28 65 LEU B O 1
ATOM 2656 N N . ASP B 2 66 ? -6.575 -62.728 -9.413 1.00 125.40 66 ASP B N 1
ATOM 2657 C CA . ASP B 2 66 ? -5.223 -63.214 -9.176 1.00 126.08 66 ASP B CA 1
ATOM 2658 C C . ASP B 2 66 ? -4.893 -63.360 -7.689 1.00 126.84 66 ASP B C 1
ATOM 2659 O O . ASP B 2 66 ? -5.754 -63.724 -6.886 1.00 126.31 66 ASP B O 1
ATOM 2664 N N . GLU B 2 67 ? -3.641 -63.087 -7.331 1.00 147.00 67 GLU B N 1
ATOM 2665 C CA . GLU B 2 67 ? -3.199 -63.194 -5.943 1.00 148.57 67 GLU B CA 1
ATOM 2666 C C . GLU B 2 67 ? -2.949 -61.829 -5.312 1.00 148.50 67 GLU B C 1
ATOM 2667 O O . GLU B 2 67 ? -2.206 -61.005 -5.849 1.00 147.92 67 GLU B O 1
ATOM 2673 N N . GLY B 2 68 ? -3.582 -61.599 -4.167 1.00 104.96 68 GLY B N 1
ATOM 2674 C CA . GLY B 2 68 ? -3.410 -60.341 -3.468 1.00 105.22 68 GLY B CA 1
ATOM 2675 C C . GLY B 2 68 ? -4.204 -59.173 -4.020 1.00 105.51 68 GLY B C 1
ATOM 2676 O O . GLY B 2 68 ? -4.750 -58.382 -3.251 1.00 106.36 68 GLY B O 1
ATOM 2677 N N . SER B 2 69 ? -4.268 -59.064 -5.346 1.00 110.68 69 SER B N 1
ATOM 2678 C CA . SER B 2 69 ? -4.985 -57.981 -6.025 1.00 109.54 69 SER B CA 1
ATOM 2679 C C . SER B 2 69 ? -6.389 -57.649 -5.505 1.00 108.79 69 SER B C 1
ATOM 2680 O O . SER B 2 69 ? -6.854 -56.518 -5.667 1.00 108.58 69 SER B O 1
ATOM 2683 N N . LEU B 2 70 ? -7.058 -58.619 -4.882 1.00 105.65 70 LEU B N 1
ATOM 2684 C CA . LEU B 2 70 ? -8.409 -58.410 -4.357 1.00 104.72 70 LEU B CA 1
ATOM 2685 C C . LEU B 2 70 ? -8.615 -57.177 -3.486 1.00 104.73 70 LEU B C 1
ATOM 2686 O O . LEU B 2 70 ? -8.042 -57.059 -2.405 1.00 104.84 70 LEU B O 1
ATOM 2691 N N . VAL B 2 71 ? -9.472 -56.280 -3.957 1.00 162.34 71 VAL B N 1
ATOM 2692 C CA . VAL B 2 71 ? -9.802 -55.056 -3.239 1.00 162.30 71 VAL B CA 1
ATOM 2693 C C . VAL B 2 71 ? -11.326 -54.969 -3.220 1.00 161.54 71 VAL B C 1
ATOM 2694 O O . VAL B 2 71 ? -11.944 -54.713 -4.252 1.00 161.33 71 VAL B O 1
ATOM 2698 N N . GLU B 2 72 ? -11.933 -55.184 -2.055 1.00 137.29 72 GLU B N 1
ATOM 2699 C CA . GLU B 2 72 ? -13.391 -55.151 -1.943 1.00 137.93 72 GLU B CA 1
ATOM 2700 C C . GLU B 2 72 ? -14.030 -53.786 -2.148 1.00 138.07 72 GLU B C 1
ATOM 2701 O O . GLU B 2 72 ? -13.514 -52.766 -1.693 1.00 138.02 72 GLU B O 1
ATOM 2707 N N . LEU B 2 73 ? -15.167 -53.786 -2.836 1.00 109.46 73 LEU B N 1
ATOM 2708 C CA . LEU B 2 73 ? -15.906 -52.562 -3.108 1.00 109.15 73 LEU B CA 1
ATOM 2709 C C . LEU B 2 73 ? -17.278 -52.655 -2.451 1.00 109.20 73 LEU B C 1
ATOM 2710 O O . LEU B 2 73 ? -17.752 -53.752 -2.132 1.00 108.48 73 LEU B O 1
ATOM 2715 N N . GLY B 2 74 ? -17.900 -51.496 -2.244 1.00 79.95 74 GLY B N 1
ATOM 2716 C CA . GLY B 2 74 ? -19.222 -51.445 -1.640 1.00 81.04 74 GLY B CA 1
ATOM 2717 C C . GLY B 2 74 ? -19.406 -52.195 -0.332 1.00 81.06 74 GLY B C 1
ATOM 2718 O O . GLY B 2 74 ? -20.515 -52.625 -0.007 1.00 79.91 74 GLY B O 1
ATOM 2719 N N . SER B 2 75 ? -18.322 -52.360 0.420 1.00 117.04 75 SER B N 1
ATOM 2720 C CA . SER B 2 75 ? -18.383 -53.047 1.706 1.00 117.58 75 SER B CA 1
ATOM 2721 C C . SER B 2 75 ? -19.059 -52.132 2.723 1.00 117.32 75 SER B C 1
ATOM 2722 O O . SER B 2 75 ? -19.628 -52.593 3.717 1.00 116.87 75 SER B O 1
ATOM 2725 N N . GLU B 2 76 ? -18.987 -50.831 2.454 1.00 127.73 76 GLU B N 1
ATOM 2726 C CA . GLU B 2 76 ? -19.586 -49.820 3.313 1.00 127.87 76 GLU B CA 1
ATOM 2727 C C . GLU B 2 76 ? -21.059 -49.699 2.952 1.00 128.39 76 GLU B C 1
ATOM 2728 O O . GLU B 2 76 ? -21.602 -48.599 2.842 1.00 128.77 76 GLU B O 1
ATOM 2734 N N . LEU B 2 77 ? -21.696 -50.851 2.762 1.00 100.25 77 LEU B N 1
ATOM 2735 C CA . LEU B 2 77 ? -23.108 -50.912 2.411 1.00 98.87 77 LEU B CA 1
ATOM 2736 C C . LEU B 2 77 ? -23.797 -52.009 3.208 1.00 98.86 77 LEU B C 1
ATOM 2737 O O . LEU B 2 77 ? -23.438 -53.180 3.117 1.00 97.84 77 LEU B O 1
ATOM 2742 N N . GLU B 2 78 ? -24.781 -51.612 4.005 1.00 84.00 78 GLU B N 1
ATOM 2743 C CA . GLU B 2 78 ? -25.541 -52.544 4.823 1.00 84.83 78 GLU B CA 1
ATOM 2744 C C . GLU B 2 78 ? -27.019 -52.191 4.668 1.00 83.73 78 GLU B C 1
ATOM 2745 O O . GLU B 2 78 ? -27.373 -51.024 4.480 1.00 82.73 78 GLU B O 1
ATOM 2751 N N . PRO B 2 79 ? -27.898 -53.200 4.742 1.00 160.07 79 PRO B N 1
ATOM 2752 C CA . PRO B 2 79 ? -29.356 -53.085 4.613 1.00 160.82 79 PRO B CA 1
ATOM 2753 C C . PRO B 2 79 ? -30.082 -52.349 5.735 1.00 162.32 79 PRO B C 1
ATOM 2754 O O . PRO B 2 79 ? -29.508 -51.500 6.419 1.00 162.66 79 PRO B O 1
ATOM 2758 N N . LYS B 2 80 ? -31.359 -52.695 5.892 1.00 118.90 80 LYS B N 1
ATOM 2759 C CA . LYS B 2 80 ? -32.251 -52.136 6.906 1.00 118.95 80 LYS B CA 1
ATOM 2760 C C . LYS B 2 80 ? -33.694 -52.346 6.469 1.00 119.55 80 LYS B C 1
ATOM 2761 O O . LYS B 2 80 ? -34.021 -52.228 5.289 1.00 119.31 80 LYS B O 1
ATOM 2767 N N . ASP B 2 81 ? -34.552 -52.683 7.422 1.00 97.43 81 ASP B N 1
ATOM 2768 C CA . ASP B 2 81 ? -35.963 -52.892 7.132 1.00 97.69 81 ASP B CA 1
ATOM 2769 C C . ASP B 2 81 ? -36.647 -51.529 7.180 1.00 98.83 81 ASP B C 1
ATOM 2770 O O . ASP B 2 81 ? -36.658 -50.880 8.225 1.00 98.71 81 ASP B O 1
ATOM 2775 N N . VAL B 2 82 ? -37.211 -51.088 6.059 1.00 78.10 82 VAL B N 1
ATOM 2776 C CA . VAL B 2 82 ? -37.889 -49.795 6.027 1.00 78.57 82 VAL B CA 1
ATOM 2777 C C . VAL B 2 82 ? -39.396 -49.997 5.921 1.00 79.45 82 VAL B C 1
ATOM 2778 O O . VAL B 2 82 ? -40.150 -49.041 5.736 1.00 79.66 82 VAL B O 1
ATOM 2782 N N . LEU B 2 83 ? -39.836 -51.243 6.059 1.00 87.98 83 LEU B N 1
ATOM 2783 C CA . LEU B 2 83 ? -41.252 -51.547 5.958 1.00 88.74 83 LEU B CA 1
ATOM 2784 C C . LEU B 2 83 ? -41.807 -52.299 7.156 1.00 89.65 83 LEU B C 1
ATOM 2785 O O . LEU B 2 83 ? -43.018 -52.446 7.281 1.00 89.42 83 LEU B O 1
ATOM 2790 N N . LYS B 2 84 ? -40.938 -52.771 8.039 1.00 100.50 84 LYS B N 1
ATOM 2791 C CA . LYS B 2 84 ? -41.390 -53.534 9.193 1.00 102.02 84 LYS B CA 1
ATOM 2792 C C . LYS B 2 84 ? -42.185 -54.739 8.665 1.00 101.10 84 LYS B C 1
ATOM 2793 O O . LYS B 2 84 ? -43.418 -54.787 8.771 1.00 100.59 84 LYS B O 1
ATOM 2799 N N . PHE B 2 85 ? -41.466 -55.703 8.089 1.00 85.96 85 PHE B N 1
ATOM 2800 C CA . PHE B 2 85 ? -42.064 -56.913 7.516 1.00 85.73 85 PHE B CA 1
ATOM 2801 C C . PHE B 2 85 ? -42.170 -57.996 8.598 1.00 86.69 85 PHE B C 1
ATOM 2802 O O . PHE B 2 85 ? -41.703 -57.782 9.708 1.00 85.71 85 PHE B O 1
ATOM 2810 N N . ARG B 2 86 ? -42.782 -59.142 8.292 1.00 174.98 86 ARG B N 1
ATOM 2811 C CA . ARG B 2 86 ? -42.885 -60.216 9.287 1.00 175.91 86 ARG B CA 1
ATOM 2812 C C . ARG B 2 86 ? -41.481 -60.808 9.504 1.00 176.10 86 ARG B C 1
ATOM 2813 O O . ARG B 2 86 ? -40.836 -61.249 8.548 1.00 176.86 86 ARG B O 1
ATOM 2821 N N . ASP B 2 87 ? -41.013 -60.808 10.755 1.00 110.04 87 ASP B N 1
ATOM 2822 C CA . ASP B 2 87 ? -39.685 -61.323 11.103 1.00 110.33 87 ASP B CA 1
ATOM 2823 C C . ASP B 2 87 ? -38.629 -60.339 10.586 1.00 109.56 87 ASP B C 1
ATOM 2824 O O . ASP B 2 87 ? -37.976 -59.652 11.366 1.00 108.39 87 ASP B O 1
ATOM 2829 N N . SER B 2 88 ? -38.487 -60.275 9.265 1.00 182.86 88 SER B N 1
ATOM 2830 C CA . SER B 2 88 ? -37.556 -59.369 8.590 1.00 182.86 88 SER B CA 1
ATOM 2831 C C . SER B 2 88 ? -36.236 -59.067 9.295 1.00 182.86 88 SER B C 1
ATOM 2832 O O . SER B 2 88 ? -35.243 -59.760 9.090 1.00 182.86 88 SER B O 1
ATOM 2835 N N . LYS B 2 89 ? -36.227 -58.013 10.106 1.00 113.19 89 LYS B N 1
ATOM 2836 C CA . LYS B 2 89 ? -35.031 -57.592 10.832 1.00 113.96 89 LYS B CA 1
ATOM 2837 C C . LYS B 2 89 ? -34.273 -58.757 11.458 1.00 114.90 89 LYS B C 1
ATOM 2838 O O . LYS B 2 89 ? -33.063 -58.675 11.659 1.00 114.13 89 LYS B O 1
ATOM 2844 N N . LYS B 2 90 ? -34.987 -59.839 11.758 1.00 157.95 90 LYS B N 1
ATOM 2845 C CA . LYS B 2 90 ? -34.382 -61.019 12.370 1.00 159.68 90 LYS B CA 1
ATOM 2846 C C . LYS B 2 90 ? -33.911 -62.063 11.349 1.00 160.40 90 LYS B C 1
ATOM 2847 O O . LYS B 2 90 ? -32.920 -62.757 11.581 1.00 161.01 90 LYS B O 1
ATOM 2853 N N . TYR B 2 91 ? -34.619 -62.176 10.226 1.00 145.38 91 TYR B N 1
ATOM 2854 C CA . TYR B 2 91 ? -34.239 -63.120 9.173 1.00 145.48 91 TYR B CA 1
ATOM 2855 C C . TYR B 2 91 ? -32.999 -62.553 8.470 1.00 144.51 91 TYR B C 1
ATOM 2856 O O . TYR B 2 91 ? -32.241 -63.285 7.830 1.00 145.13 91 TYR B O 1
ATOM 2858 N N . LYS B 2 92 ? -32.809 -61.240 8.616 1.00 82.46 92 LYS B N 1
ATOM 2859 C CA . LYS B 2 92 ? -31.688 -60.497 8.036 1.00 81.18 92 LYS B CA 1
ATOM 2860 C C . LYS B 2 92 ? -30.510 -60.515 9.015 1.00 81.58 92 LYS B C 1
ATOM 2861 O O . LYS B 2 92 ? -29.387 -60.154 8.667 1.00 80.23 92 LYS B O 1
ATOM 2867 N N . GLN B 2 99 ? -26.657 -63.398 8.839 1.00 138.33 99 GLN B N 1
ATOM 2868 C CA . GLN B 2 99 ? -25.453 -62.579 8.871 1.00 139.52 99 GLN B CA 1
ATOM 2869 C C . GLN B 2 99 ? -24.456 -63.295 9.774 1.00 140.47 99 GLN B C 1
ATOM 2870 O O . GLN B 2 99 ? -23.282 -62.925 9.857 1.00 139.95 99 GLN B O 1
ATOM 2876 N N . LYS B 2 100 ? -24.951 -64.327 10.452 1.00 136.66 100 LYS B N 1
ATOM 2877 C CA . LYS B 2 100 ? -24.136 -65.138 11.341 1.00 138.90 100 LYS B CA 1
ATOM 2878 C C . LYS B 2 100 ? -23.725 -66.395 10.595 1.00 139.12 100 LYS B C 1
ATOM 2879 O O . LYS B 2 100 ? -22.712 -67.013 10.918 1.00 138.96 100 LYS B O 1
ATOM 2885 N N . GLU B 2 101 ? -24.518 -66.771 9.594 1.00 147.90 101 GLU B N 1
ATOM 2886 C CA . GLU B 2 101 ? -24.231 -67.963 8.804 1.00 147.92 101 GLU B CA 1
ATOM 2887 C C . GLU B 2 101 ? -23.582 -67.627 7.464 1.00 146.81 101 GLU B C 1
ATOM 2888 O O . GLU B 2 101 ? -23.497 -68.481 6.581 1.00 146.50 101 GLU B O 1
ATOM 2894 N N . THR B 2 102 ? -23.129 -66.385 7.313 1.00 139.26 102 THR B N 1
ATOM 2895 C CA . THR B 2 102 ? -22.488 -65.949 6.074 1.00 136.45 102 THR B CA 1
ATOM 2896 C C . THR B 2 102 ? -21.460 -64.864 6.334 1.00 135.97 102 THR B C 1
ATOM 2897 O O . THR B 2 102 ? -20.595 -64.611 5.497 1.00 135.92 102 THR B O 1
ATOM 2901 N N . GLY B 2 103 ? -21.563 -64.214 7.489 1.00 132.33 103 GLY B N 1
ATOM 2902 C CA . GLY B 2 103 ? -20.631 -63.151 7.811 1.00 131.61 103 GLY B CA 1
ATOM 2903 C C . GLY B 2 103 ? -20.512 -62.193 6.641 1.00 131.26 103 GLY B C 1
ATOM 2904 O O . GLY B 2 103 ? -19.411 -61.796 6.254 1.00 130.81 103 GLY B O 1
ATOM 2905 N N . GLU B 2 104 ? -21.659 -61.831 6.075 1.00 130.39 104 GLU B N 1
ATOM 2906 C CA . GLU B 2 104 ? -21.713 -60.922 4.935 1.00 130.00 104 GLU B CA 1
ATOM 2907 C C . GLU B 2 104 ? -22.878 -59.935 5.044 1.00 129.33 104 GLU B C 1
ATOM 2908 O O . GLU B 2 104 ? -23.865 -60.191 5.741 1.00 128.95 104 GLU B O 1
ATOM 2914 N N . LYS B 2 105 ? -22.755 -58.808 4.349 1.00 157.30 105 LYS B N 1
ATOM 2915 C CA . LYS B 2 105 ? -23.799 -57.792 4.355 1.00 157.63 105 LYS B CA 1
ATOM 2916 C C . LYS B 2 105 ? -25.020 -58.251 3.559 1.00 157.08 105 LYS B C 1
ATOM 2917 O O . LYS B 2 105 ? -26.090 -58.461 4.130 1.00 157.03 105 LYS B O 1
ATOM 2923 N N . ASP B 2 106 ? -24.855 -58.407 2.244 1.00 135.39 106 ASP B N 1
ATOM 2924 C CA . ASP B 2 106 ? -25.950 -58.836 1.369 1.00 133.03 106 ASP B CA 1
ATOM 2925 C C . ASP B 2 106 ? -25.496 -59.865 0.321 1.00 132.53 106 ASP B C 1
ATOM 2926 O O . ASP B 2 106 ? -24.318 -59.934 -0.026 1.00 131.03 106 ASP B O 1
ATOM 2931 N N . ALA B 2 107 ? -26.448 -60.656 -0.172 1.00 79.27 107 ALA B N 1
ATOM 2932 C CA . ALA B 2 107 ? -26.205 -61.712 -1.163 1.00 77.81 107 ALA B CA 1
ATOM 2933 C C . ALA B 2 107 ? -25.141 -61.452 -2.230 1.00 77.58 107 ALA B C 1
ATOM 2934 O O . ALA B 2 107 ? -24.536 -62.387 -2.740 1.00 76.58 107 ALA B O 1
ATOM 2936 N N . LEU B 2 108 ? -24.912 -60.202 -2.594 1.00 60.71 108 LEU B N 1
ATOM 2937 C CA . LEU B 2 108 ? -23.896 -59.937 -3.596 1.00 59.63 108 LEU B CA 1
ATOM 2938 C C . LEU B 2 108 ? -22.626 -59.452 -2.925 1.00 59.97 108 LEU B C 1
ATOM 2939 O O . LEU B 2 108 ? -22.679 -58.843 -1.857 1.00 60.86 108 LEU B O 1
ATOM 2944 N N . VAL B 2 109 ? -21.489 -59.717 -3.566 1.00 88.95 109 VAL B N 1
ATOM 2945 C CA . VAL B 2 109 ? -20.181 -59.313 -3.057 1.00 88.02 109 VAL B CA 1
ATOM 2946 C C . VAL B 2 109 ? -19.326 -58.795 -4.204 1.00 88.91 109 VAL B C 1
ATOM 2947 O O . VAL B 2 109 ? -18.836 -59.581 -5.009 1.00 88.50 109 VAL B O 1
ATOM 2951 N N . VAL B 2 110 ? -19.149 -57.482 -4.292 1.00 79.76 110 VAL B N 1
ATOM 2952 C CA . VAL B 2 110 ? -18.321 -56.926 -5.358 1.00 80.29 110 VAL B CA 1
ATOM 2953 C C . VAL B 2 110 ? -16.877 -56.962 -4.884 1.00 80.97 110 VAL B C 1
ATOM 2954 O O . VAL B 2 110 ? -16.622 -56.907 -3.683 1.00 80.60 110 VAL B O 1
ATOM 2958 N N . MET B 2 111 ? -15.940 -57.051 -5.826 1.00 77.73 111 MET B N 1
ATOM 2959 C CA . MET B 2 111 ? -14.520 -57.122 -5.498 1.00 78.17 111 MET B CA 1
ATOM 2960 C C . MET B 2 111 ? -13.695 -56.682 -6.694 1.00 79.64 111 MET B C 1
ATOM 2961 O O . MET B 2 111 ? -13.799 -57.283 -7.753 1.00 79.60 111 MET B O 1
ATOM 2966 N N . LYS B 2 112 ? -12.886 -55.637 -6.542 1.00 96.65 112 LYS B N 1
ATOM 2967 C CA . LYS B 2 112 ? -12.041 -55.189 -7.650 1.00 97.46 112 LYS B CA 1
ATOM 2968 C C . LYS B 2 112 ? -10.864 -56.154 -7.686 1.00 96.93 112 LYS B C 1
ATOM 2969 O O . LYS B 2 112 ? -10.782 -57.046 -6.843 1.00 96.99 112 LYS B O 1
ATOM 2975 N N . GLY B 2 113 ? -9.960 -55.997 -8.648 1.00 85.35 113 GLY B N 1
ATOM 2976 C CA . GLY B 2 113 ? -8.822 -56.904 -8.716 1.00 84.79 113 GLY B CA 1
ATOM 2977 C C . GLY B 2 113 ? -8.181 -57.057 -10.085 1.00 85.04 113 GLY B C 1
ATOM 2978 O O . GLY B 2 113 ? -8.129 -56.095 -10.860 1.00 84.90 113 GLY B O 1
ATOM 2979 N N . THR B 2 114 ? -7.675 -58.257 -10.376 1.00 113.83 114 THR B N 1
ATOM 2980 C CA . THR B 2 114 ? -7.041 -58.540 -11.667 1.00 114.22 114 THR B CA 1
ATOM 2981 C C . THR B 2 114 ? -7.128 -60.005 -12.074 1.00 113.82 114 THR B C 1
ATOM 2982 O O . THR B 2 114 ? -7.290 -60.891 -11.230 1.00 114.75 114 THR B O 1
ATOM 2986 N N . LEU B 2 115 ? -7.016 -60.240 -13.380 1.00 119.52 115 LEU B N 1
ATOM 2987 C CA . LEU B 2 115 ? -7.044 -61.581 -13.955 1.00 119.61 115 LEU B CA 1
ATOM 2988 C C . LEU B 2 115 ? -5.859 -61.692 -14.895 1.00 119.09 115 LEU B C 1
ATOM 2989 O O . LEU B 2 115 ? -5.841 -61.068 -15.958 1.00 120.03 115 LEU B O 1
ATOM 2994 N N . TYR B 2 116 ? -4.877 -62.496 -14.504 1.00 73.41 116 TYR B N 1
ATOM 2995 C CA . TYR B 2 116 ? -3.678 -62.667 -15.307 1.00 73.79 116 TYR B CA 1
ATOM 2996 C C . TYR B 2 116 ? -3.051 -61.310 -15.605 1.00 73.71 116 TYR B C 1
ATOM 2997 O O . TYR B 2 116 ? -2.628 -61.037 -16.726 1.00 74.42 116 TYR B O 1
ATOM 3006 N N . GLY B 2 117 ? -2.995 -60.464 -14.580 1.00 94.62 117 GLY B N 1
ATOM 3007 C CA . GLY B 2 117 ? -2.408 -59.148 -14.736 1.00 95.07 117 GLY B CA 1
ATOM 3008 C C . GLY B 2 117 ? -3.322 -58.162 -15.431 1.00 95.98 117 GLY B C 1
ATOM 3009 O O . GLY B 2 117 ? -2.917 -57.043 -15.754 1.00 97.35 117 GLY B O 1
ATOM 3010 N N . MET B 2 118 ? -4.561 -58.580 -15.667 1.00 109.69 118 MET B N 1
ATOM 3011 C CA . MET B 2 118 ? -5.540 -57.721 -16.320 1.00 108.78 118 MET B CA 1
ATOM 3012 C C . MET B 2 118 ? -6.457 -57.111 -15.266 1.00 107.98 118 MET B C 1
ATOM 3013 O O . MET B 2 118 ? -7.009 -57.821 -14.423 1.00 106.99 118 MET B O 1
ATOM 3018 N N . PRO B 2 119 ? -6.621 -55.780 -15.291 1.00 83.39 119 PRO B N 1
ATOM 3019 C CA . PRO B 2 119 ? -7.490 -55.120 -14.313 1.00 84.18 119 PRO B CA 1
ATOM 3020 C C . PRO B 2 119 ? -8.931 -55.515 -14.614 1.00 83.51 119 PRO B C 1
ATOM 3021 O O . PRO B 2 119 ? -9.406 -55.343 -15.735 1.00 83.67 119 PRO B O 1
ATOM 3025 N N . VAL B 2 120 ? -9.633 -56.045 -13.626 1.00 93.17 120 VAL B N 1
ATOM 3026 C CA . VAL B 2 120 ? -10.994 -56.462 -13.881 1.00 92.87 120 VAL B CA 1
ATOM 3027 C C . VAL B 2 120 ? -11.852 -56.565 -12.624 1.00 92.99 120 VAL B C 1
ATOM 3028 O O . VAL B 2 120 ? -11.432 -57.130 -11.615 1.00 93.86 120 VAL B O 1
ATOM 3032 N N . VAL B 2 121 ? -13.060 -56.017 -12.693 1.00 71.21 121 VAL B N 1
ATOM 3033 C CA . VAL B 2 121 ? -13.993 -56.067 -11.577 1.00 70.03 121 VAL B CA 1
ATOM 3034 C C . VAL B 2 121 ? -14.746 -57.396 -11.579 1.00 69.71 121 VAL B C 1
ATOM 3035 O O . VAL B 2 121 ? -14.894 -58.026 -12.615 1.00 69.42 121 VAL B O 1
ATOM 3039 N N . ALA B 2 122 ? -15.227 -57.826 -10.425 1.00 46.00 122 ALA B N 1
ATOM 3040 C CA . ALA B 2 122 ? -15.977 -59.070 -10.356 1.00 46.10 122 ALA B CA 1
ATOM 3041 C C . ALA B 2 122 ? -17.096 -58.896 -9.344 1.00 46.60 122 ALA B C 1
ATOM 3042 O O . ALA B 2 122 ? -17.146 -57.880 -8.657 1.00 46.32 122 ALA B O 1
ATOM 3044 N N . ALA B 2 123 ? -17.995 -59.874 -9.248 1.00 50.41 123 ALA B N 1
ATOM 3045 C CA . ALA B 2 123 ? -19.111 -59.792 -8.304 1.00 49.68 123 ALA B CA 1
ATOM 3046 C C . ALA B 2 123 ? -19.840 -61.127 -8.253 1.00 50.94 123 ALA B C 1
ATOM 3047 O O . ALA B 2 123 ? -20.077 -61.737 -9.292 1.00 51.01 123 ALA B O 1
ATOM 3049 N N . ALA B 2 124 ? -20.203 -61.582 -7.057 1.00 60.41 124 ALA B N 1
ATOM 3050 C CA . ALA B 2 124 ? -20.870 -62.874 -6.942 1.00 60.91 124 ALA B CA 1
ATOM 3051 C C . ALA B 2 124 ? -21.920 -63.025 -5.840 1.00 61.26 124 ALA B C 1
ATOM 3052 O O . ALA B 2 124 ? -21.769 -62.504 -4.737 1.00 62.02 124 ALA B O 1
ATOM 3054 N N . PHE B 2 125 ? -22.976 -63.772 -6.152 1.00 80.43 125 PHE B N 1
ATOM 3055 C CA . PHE B 2 125 ? -24.074 -64.029 -5.224 1.00 81.04 125 PHE B CA 1
ATOM 3056 C C . PHE B 2 125 ? -23.768 -65.138 -4.216 1.00 82.05 125 PHE B C 1
ATOM 3057 O O . PHE B 2 125 ? -23.089 -66.118 -4.536 1.00 82.72 125 PHE B O 1
ATOM 3065 N N . GLU B 2 126 ? -24.295 -64.972 -3.003 1.00 64.60 126 GLU B N 1
ATOM 3066 C CA . GLU B 2 126 ? -24.135 -65.929 -1.906 1.00 65.68 126 GLU B CA 1
ATOM 3067 C C . GLU B 2 126 ? -25.494 -66.594 -1.723 1.00 66.41 126 GLU B C 1
ATOM 3068 O O . GLU B 2 126 ? -26.287 -66.172 -0.896 1.00 66.50 126 GLU B O 1
ATOM 3074 N N . PHE B 2 127 ? -25.762 -67.638 -2.493 1.00 73.04 127 PHE B N 1
ATOM 3075 C CA . PHE B 2 127 ? -27.053 -68.289 -2.413 1.00 75.18 127 PHE B CA 1
ATOM 3076 C C . PHE B 2 127 ? -27.417 -68.770 -1.022 1.00 75.60 127 PHE B C 1
ATOM 3077 O O . PHE B 2 127 ? -28.548 -69.207 -0.786 1.00 75.86 127 PHE B O 1
ATOM 3085 N N . ALA B 2 128 ? -26.472 -68.694 -0.095 1.00 143.54 128 ALA B N 1
ATOM 3086 C CA . ALA B 2 128 ? -26.735 -69.125 1.272 1.00 144.38 128 ALA B CA 1
ATOM 3087 C C . ALA B 2 128 ? -27.557 -68.055 1.990 1.00 144.62 128 ALA B C 1
ATOM 3088 O O . ALA B 2 128 ? -28.359 -68.349 2.882 1.00 145.29 128 ALA B O 1
ATOM 3090 N N . PHE B 2 129 ? -27.356 -66.812 1.564 1.00 93.61 129 PHE B N 1
ATOM 3091 C CA . PHE B 2 129 ? -28.021 -65.648 2.137 1.00 93.05 129 PHE B CA 1
ATOM 3092 C C . PHE B 2 129 ? -29.485 -65.468 1.703 1.00 93.57 129 PHE B C 1
ATOM 3093 O O . PHE B 2 129 ? -29.801 -64.622 0.864 1.00 92.03 129 PHE B O 1
ATOM 3101 N N . MET B 2 130 ? -30.371 -66.269 2.289 1.00 144.55 130 MET B N 1
ATOM 3102 C CA . MET B 2 130 ? -31.802 -66.190 2.003 1.00 144.98 130 MET B CA 1
ATOM 3103 C C . MET B 2 130 ? -32.207 -66.703 0.620 1.00 144.44 130 MET B C 1
ATOM 3104 O O . MET B 2 130 ? -33.387 -66.959 0.356 1.00 143.63 130 MET B O 1
ATOM 3109 N N . GLY B 2 131 ? -31.230 -66.849 -0.263 1.00 76.86 131 GLY B N 1
ATOM 3110 C CA . GLY B 2 131 ? -31.523 -67.328 -1.599 1.00 77.77 131 GLY B CA 1
ATOM 3111 C C . GLY B 2 131 ? -30.865 -66.429 -2.617 1.00 76.03 131 GLY B C 1
ATOM 3112 O O . GLY B 2 131 ? -31.210 -66.439 -3.793 1.00 76.23 131 GLY B O 1
ATOM 3113 N N . GLY B 2 132 ? -29.896 -65.650 -2.158 1.00 66.42 132 GLY B N 1
ATOM 3114 C CA . GLY B 2 132 ? -29.217 -64.742 -3.053 1.00 65.20 132 GLY B CA 1
ATOM 3115 C C . GLY B 2 132 ? -30.250 -63.770 -3.569 1.00 64.28 132 GLY B C 1
ATOM 3116 O O . GLY B 2 132 ? -30.084 -63.191 -4.642 1.00 64.40 132 GLY B O 1
ATOM 3117 N N . SER B 2 133 ? -31.322 -63.602 -2.796 1.00 61.30 133 SER B N 1
ATOM 3118 C CA . SER B 2 133 ? -32.420 -62.702 -3.145 1.00 59.96 133 SER B CA 1
ATOM 3119 C C . SER B 2 133 ? -31.933 -61.290 -3.462 1.00 59.95 133 SER B C 1
ATOM 3120 O O . SER B 2 133 ? -31.161 -60.718 -2.699 1.00 56.63 133 SER B O 1
ATOM 3123 N N . MET B 2 134 ? -32.377 -60.724 -4.581 1.00 96.83 134 MET B N 1
ATOM 3124 C CA . MET B 2 134 ? -31.943 -59.380 -4.945 1.00 97.13 134 MET B CA 1
ATOM 3125 C C . MET B 2 134 ? -32.779 -58.332 -4.235 1.00 96.89 134 MET B C 1
ATOM 3126 O O . MET B 2 134 ? -34.006 -58.411 -4.243 1.00 95.60 134 MET B O 1
ATOM 3131 N N . GLY B 2 135 ? -32.112 -57.355 -3.621 1.00 94.39 135 GLY B N 1
ATOM 3132 C CA . GLY B 2 135 ? -32.823 -56.308 -2.912 1.00 93.00 135 GLY B CA 1
ATOM 3133 C C . GLY B 2 135 ? -31.940 -55.207 -2.360 1.00 93.09 135 GLY B C 1
ATOM 3134 O O . GLY B 2 135 ? -31.029 -55.466 -1.577 1.00 92.36 135 GLY B O 1
ATOM 3135 N N . SER B 2 136 ? -32.226 -53.975 -2.775 1.00 90.83 136 SER B N 1
ATOM 3136 C CA . SER B 2 136 ? -31.507 -52.769 -2.348 1.00 91.03 136 SER B CA 1
ATOM 3137 C C . SER B 2 136 ? -29.986 -52.839 -2.298 1.00 91.11 136 SER B C 1
ATOM 3138 O O . SER B 2 136 ? -29.302 -52.238 -3.125 1.00 91.41 136 SER B O 1
ATOM 3141 N N . VAL B 2 137 ? -29.452 -53.546 -1.312 1.00 88.28 137 VAL B N 1
ATOM 3142 C CA . VAL B 2 137 ? -28.008 -53.666 -1.182 1.00 88.09 137 VAL B CA 1
ATOM 3143 C C . VAL B 2 137 ? -27.438 -54.351 -2.427 1.00 87.95 137 VAL B C 1
ATOM 3144 O O . VAL B 2 137 ? -26.509 -53.842 -3.062 1.00 88.59 137 VAL B O 1
ATOM 3148 N N . VAL B 2 138 ? -28.021 -55.503 -2.763 1.00 82.32 138 VAL B N 1
ATOM 3149 C CA . VAL B 2 138 ? -27.622 -56.311 -3.916 1.00 82.07 138 VAL B CA 1
ATOM 3150 C C . VAL B 2 138 ? -27.524 -55.457 -5.172 1.00 81.90 138 VAL B C 1
ATOM 3151 O O . VAL B 2 138 ? -26.557 -55.548 -5.933 1.00 81.76 138 VAL B O 1
ATOM 3155 N N . GLY B 2 139 ? -28.542 -54.630 -5.377 1.00 70.49 139 GLY B N 1
ATOM 3156 C CA . GLY B 2 139 ? -28.571 -53.756 -6.534 1.00 70.38 139 GLY B CA 1
ATOM 3157 C C . GLY B 2 139 ? -27.542 -52.648 -6.436 1.00 70.62 139 GLY B C 1
ATOM 3158 O O . GLY B 2 139 ? -26.839 -52.355 -7.403 1.00 70.51 139 GLY B O 1
ATOM 3159 N N . ALA B 2 140 ? -27.449 -52.030 -5.263 1.00 95.43 140 ALA B N 1
ATOM 3160 C CA . ALA B 2 140 ? -26.497 -50.951 -5.042 1.00 95.81 140 ALA B CA 1
ATOM 3161 C C . ALA B 2 140 ? -25.086 -51.440 -5.308 1.00 95.56 140 ALA B C 1
ATOM 3162 O O . ALA B 2 140 ? -24.377 -50.890 -6.154 1.00 96.19 140 ALA B O 1
ATOM 3164 N N . ARG B 2 141 ? -24.691 -52.477 -4.573 1.00 85.27 141 ARG B N 1
ATOM 3165 C CA . ARG B 2 141 ? -23.366 -53.065 -4.715 1.00 84.92 141 ARG B CA 1
ATOM 3166 C C . ARG B 2 141 ? -23.060 -53.379 -6.172 1.00 84.97 141 ARG B C 1
ATOM 3167 O O . ARG B 2 141 ? -21.970 -53.060 -6.669 1.00 84.15 141 ARG B O 1
ATOM 3175 N N . PHE B 2 142 ? -24.018 -54.003 -6.857 1.00 85.40 142 PHE B N 1
ATOM 3176 C CA . PHE B 2 142 ? -23.819 -54.331 -8.260 1.00 85.16 142 PHE B CA 1
ATOM 3177 C C . PHE B 2 142 ? -23.462 -53.046 -8.999 1.00 84.76 142 PHE B C 1
ATOM 3178 O O . PHE B 2 142 ? -22.413 -52.956 -9.640 1.00 86.12 142 PHE B O 1
ATOM 3186 N N . VAL B 2 143 ? -24.337 -52.052 -8.895 1.00 70.38 143 VAL B N 1
ATOM 3187 C CA . VAL B 2 143 ? -24.114 -50.783 -9.561 1.00 71.53 143 VAL B CA 1
ATOM 3188 C C . VAL B 2 143 ? -22.686 -50.322 -9.320 1.00 71.47 143 VAL B C 1
ATOM 3189 O O . VAL B 2 143 ? -22.013 -49.826 -10.228 1.00 72.38 143 VAL B O 1
ATOM 3193 N N . ARG B 2 144 ? -22.222 -50.494 -8.089 1.00 83.02 144 ARG B N 1
ATOM 3194 C CA . ARG B 2 144 ? -20.867 -50.101 -7.739 1.00 83.54 144 ARG B CA 1
ATOM 3195 C C . ARG B 2 144 ? -19.921 -50.700 -8.775 1.00 83.71 144 ARG B C 1
ATOM 3196 O O . ARG B 2 144 ? -19.263 -49.979 -9.534 1.00 84.57 144 ARG B O 1
ATOM 3204 N N . ALA B 2 145 ? -19.878 -52.028 -8.804 1.00 74.41 145 ALA B N 1
ATOM 3205 C CA . ALA B 2 145 ? -19.027 -52.754 -9.733 1.00 74.40 145 ALA B CA 1
ATOM 3206 C C . ALA B 2 145 ? -19.019 -52.091 -11.106 1.00 74.58 145 ALA B C 1
ATOM 3207 O O . ALA B 2 145 ? -17.979 -51.970 -11.746 1.00 75.88 145 ALA B O 1
ATOM 3209 N N . VAL B 2 146 ? -20.188 -51.654 -11.551 1.00 48.79 146 VAL B N 1
ATOM 3210 C CA . VAL B 2 146 ? -20.309 -51.009 -12.852 1.00 47.88 146 VAL B CA 1
ATOM 3211 C C . VAL B 2 146 ? -19.666 -49.630 -12.840 1.00 48.48 146 VAL B C 1
ATOM 3212 O O . VAL B 2 146 ? -18.982 -49.252 -13.790 1.00 48.82 146 VAL B O 1
ATOM 3216 N N . GLU B 2 147 ? -19.904 -48.885 -11.761 1.00 115.38 147 GLU B N 1
ATOM 3217 C CA . GLU B 2 147 ? -19.346 -47.546 -11.598 1.00 116.53 147 GLU B CA 1
ATOM 3218 C C . GLU B 2 147 ? -17.832 -47.672 -11.583 1.00 117.24 147 GLU B C 1
ATOM 3219 O O . GLU B 2 147 ? -17.127 -46.953 -12.294 1.00 118.05 147 GLU B O 1
ATOM 3225 N N . GLN B 2 148 ? -17.345 -48.597 -10.758 1.00 81.96 148 GLN B N 1
ATOM 3226 C CA . GLN B 2 148 ? -15.915 -48.849 -10.627 1.00 83.08 148 GLN B CA 1
ATOM 3227 C C . GLN B 2 148 ? -15.321 -49.194 -11.991 1.00 82.80 148 GLN B C 1
ATOM 3228 O O . GLN B 2 148 ? -14.430 -48.500 -12.493 1.00 82.07 148 GLN B O 1
ATOM 3234 N N . ALA B 2 149 ? -15.833 -50.268 -12.586 1.00 62.55 149 ALA B N 1
ATOM 3235 C CA . ALA B 2 149 ? -15.379 -50.735 -13.889 1.00 61.98 149 ALA B CA 1
ATOM 3236 C C . ALA B 2 149 ? -15.566 -49.685 -14.973 1.00 61.52 149 ALA B C 1
ATOM 3237 O O . ALA B 2 149 ? -14.997 -49.791 -16.050 1.00 61.11 149 ALA B O 1
ATOM 3239 N N . LEU B 2 150 ? -16.362 -48.667 -14.692 1.00 76.07 150 LEU B N 1
ATOM 3240 C CA . LEU B 2 150 ? -16.598 -47.638 -15.684 1.00 76.20 150 LEU B CA 1
ATOM 3241 C C . LEU B 2 150 ? -15.489 -46.608 -15.784 1.00 76.60 150 LEU B C 1
ATOM 3242 O O . LEU B 2 150 ? -15.005 -46.337 -16.885 1.00 75.30 150 LEU B O 1
ATOM 3247 N N . GLU B 2 151 ? -15.084 -46.032 -14.652 1.00 140.43 151 GLU B N 1
ATOM 3248 C CA . GLU B 2 151 ? -14.019 -45.031 -14.667 1.00 142.52 151 GLU B CA 1
ATOM 3249 C C . GLU B 2 151 ? -12.667 -45.699 -14.865 1.00 142.17 151 GLU B C 1
ATOM 3250 O O . GLU B 2 151 ? -11.817 -45.173 -15.582 1.00 142.36 151 GLU B O 1
ATOM 3256 N N . ASP B 2 152 ? -12.466 -46.850 -14.225 1.00 108.26 152 ASP B N 1
ATOM 3257 C CA . ASP B 2 152 ? -11.218 -47.596 -14.387 1.00 108.02 152 ASP B CA 1
ATOM 3258 C C . ASP B 2 152 ? -11.110 -47.941 -15.869 1.00 107.88 152 ASP B C 1
ATOM 3259 O O . ASP B 2 152 ? -10.019 -47.987 -16.438 1.00 108.06 152 ASP B O 1
ATOM 3264 N N . ASN B 2 153 ? -12.270 -48.185 -16.476 1.00 121.95 153 ASN B N 1
ATOM 3265 C CA . ASN B 2 153 ? -12.370 -48.531 -17.886 1.00 120.09 153 ASN B CA 1
ATOM 3266 C C . ASN B 2 153 ? -11.861 -49.953 -18.089 1.00 119.02 153 ASN B C 1
ATOM 3267 O O . ASN B 2 153 ? -10.962 -50.197 -18.888 1.00 119.26 153 ASN B O 1
ATOM 3272 N N . CYS B 2 154 ? -12.452 -50.889 -17.349 1.00 57.69 154 CYS B N 1
ATOM 3273 C CA . CYS B 2 154 ? -12.073 -52.293 -17.417 1.00 58.32 154 CYS B CA 1
ATOM 3274 C C . CYS B 2 154 ? -13.294 -53.219 -17.418 1.00 58.12 154 CYS B C 1
ATOM 3275 O O . CYS B 2 154 ? -14.390 -52.822 -17.018 1.00 58.42 154 CYS B O 1
ATOM 3278 N N . PRO B 2 155 ? -13.114 -54.474 -17.870 1.00 77.91 155 PRO B N 1
ATOM 3279 C CA . PRO B 2 155 ? -14.166 -55.492 -17.931 1.00 77.42 155 PRO B CA 1
ATOM 3280 C C . PRO B 2 155 ? -14.870 -55.772 -16.598 1.00 78.89 155 PRO B C 1
ATOM 3281 O O . PRO B 2 155 ? -14.308 -55.559 -15.523 1.00 77.92 155 PRO B O 1
ATOM 3285 N N . LEU B 2 156 ? -16.108 -56.252 -16.690 1.00 67.62 156 LEU B N 1
ATOM 3286 C CA . LEU B 2 156 ? -16.912 -56.600 -15.523 1.00 67.04 156 LEU B CA 1
ATOM 3287 C C . LEU B 2 156 ? -17.431 -58.032 -15.656 1.00 67.02 156 LEU B C 1
ATOM 3288 O O . LEU B 2 156 ? -17.928 -58.432 -16.705 1.00 67.02 156 LEU B O 1
ATOM 3293 N N . ILE B 2 157 ? -17.313 -58.800 -14.586 1.00 42.05 157 ILE B N 1
ATOM 3294 C CA . ILE B 2 157 ? -17.761 -60.181 -14.588 1.00 41.47 157 ILE B CA 1
ATOM 3295 C C . ILE B 2 157 ? -18.661 -60.380 -13.390 1.00 42.11 157 ILE B C 1
ATOM 3296 O O . ILE B 2 157 ? -18.371 -59.868 -12.307 1.00 42.49 157 ILE B O 1
ATOM 3301 N N . CYS B 2 158 ? -19.745 -61.129 -13.565 1.00 56.61 158 CYS B N 1
ATOM 3302 C CA . CYS B 2 158 ? -20.640 -61.372 -12.450 1.00 56.10 158 CYS B CA 1
ATOM 3303 C C . CYS B 2 158 ? -21.131 -62.802 -12.387 1.00 56.01 158 CYS B C 1
ATOM 3304 O O . CYS B 2 158 ? -21.668 -63.331 -13.357 1.00 56.04 158 CYS B O 1
ATOM 3307 N N . PHE B 2 159 ? -20.925 -63.425 -11.232 1.00 68.27 159 PHE B N 1
ATOM 3308 C CA . PHE B 2 159 ? -21.368 -64.791 -10.996 1.00 68.36 159 PHE B CA 1
ATOM 3309 C C . PHE B 2 159 ? -22.724 -64.639 -10.354 1.00 68.55 159 PHE B C 1
ATOM 3310 O O . PHE B 2 159 ? -22.857 -63.940 -9.355 1.00 68.80 159 PHE B O 1
ATOM 3318 N N . SER B 2 160 ? -23.732 -65.286 -10.929 1.00 62.42 160 SER B N 1
ATOM 3319 C CA . SER B 2 160 ? -25.088 -65.158 -10.423 1.00 63.42 160 SER B CA 1
ATOM 3320 C C . SER B 2 160 ? -25.695 -66.430 -9.863 1.00 62.50 160 SER B C 1
ATOM 3321 O O . SER B 2 160 ? -25.547 -67.505 -10.424 1.00 62.75 160 SER B O 1
ATOM 3324 N N . ALA B 2 161 ? -26.380 -66.278 -8.738 1.00 73.55 161 ALA B N 1
ATOM 3325 C CA . ALA B 2 161 ? -27.063 -67.371 -8.053 1.00 74.52 161 ALA B CA 1
ATOM 3326 C C . ALA B 2 161 ? -28.123 -66.709 -7.176 1.00 75.38 161 ALA B C 1
ATOM 3327 O O . ALA B 2 161 ? -27.799 -65.969 -6.249 1.00 77.29 161 ALA B O 1
ATOM 3329 N N . SER B 2 162 ? -29.390 -66.961 -7.489 1.00 69.10 162 SER B N 1
ATOM 3330 C CA . SER B 2 162 ? -30.495 -66.366 -6.747 1.00 70.02 162 SER B CA 1
ATOM 3331 C C . SER B 2 162 ? -31.806 -67.087 -6.999 1.00 70.23 162 SER B C 1
ATOM 3332 O O . SER B 2 162 ? -31.915 -67.898 -7.914 1.00 69.35 162 SER B O 1
ATOM 3335 N N . GLY B 2 163 ? -32.803 -66.773 -6.183 1.00 70.09 163 GLY B N 1
ATOM 3336 C CA . GLY B 2 163 ? -34.099 -67.403 -6.328 1.00 71.32 163 GLY B CA 1
ATOM 3337 C C . GLY B 2 163 ? -35.178 -66.373 -6.577 1.00 73.04 163 GLY B C 1
ATOM 3338 O O . GLY B 2 163 ? -36.366 -66.698 -6.555 1.00 72.61 163 GLY B O 1
ATOM 3339 N N . GLY B 2 164 ? -34.761 -65.131 -6.815 1.00 97.32 164 GLY B N 1
ATOM 3340 C CA . GLY B 2 164 ? -35.707 -64.059 -7.072 1.00 97.99 164 GLY B CA 1
ATOM 3341 C C . GLY B 2 164 ? -35.324 -62.785 -6.347 1.00 98.81 164 GLY B C 1
ATOM 3342 O O . GLY B 2 164 ? -34.183 -62.639 -5.910 1.00 97.15 164 GLY B O 1
ATOM 3343 N N . ALA B 2 165 ? -36.269 -61.857 -6.220 1.00 87.05 165 ALA B N 1
ATOM 3344 C CA . ALA B 2 165 ? -36.003 -60.600 -5.527 1.00 87.59 165 ALA B CA 1
ATOM 3345 C C . ALA B 2 165 ? -36.472 -60.687 -4.080 1.00 88.07 165 ALA B C 1
ATOM 3346 O O . ALA B 2 165 ? -37.422 -61.409 -3.758 1.00 87.05 165 ALA B O 1
ATOM 3348 N N . ARG B 2 166 ? -35.794 -59.946 -3.210 1.00 75.45 166 ARG B N 1
ATOM 3349 C CA . ARG B 2 166 ? -36.125 -59.938 -1.794 1.00 75.80 166 ARG B CA 1
ATOM 3350 C C . ARG B 2 166 ? -37.506 -59.343 -1.563 1.00 76.09 166 ARG B C 1
ATOM 3351 O O . ARG B 2 166 ? -37.678 -58.120 -1.527 1.00 75.09 166 ARG B O 1
ATOM 3359 N N . MET B 2 167 ? -38.490 -60.223 -1.407 1.00 87.03 167 MET B N 1
ATOM 3360 C CA . MET B 2 167 ? -39.862 -59.807 -1.169 1.00 89.33 167 MET B CA 1
ATOM 3361 C C . MET B 2 167 ? -39.920 -58.857 0.021 1.00 87.66 167 MET B C 1
ATOM 3362 O O . MET B 2 167 ? -40.687 -57.903 0.018 1.00 86.61 167 MET B O 1
ATOM 3367 N N . GLN B 2 168 ? -39.095 -59.126 1.031 1.00 81.44 168 GLN B N 1
ATOM 3368 C CA . GLN B 2 168 ? -39.021 -58.305 2.235 1.00 81.72 168 GLN B CA 1
ATOM 3369 C C . GLN B 2 168 ? -38.802 -56.824 1.956 1.00 80.90 168 GLN B C 1
ATOM 3370 O O . GLN B 2 168 ? -38.995 -55.995 2.843 1.00 81.05 168 GLN B O 1
ATOM 3376 N N . GLU B 2 169 ? -38.378 -56.478 0.745 1.00 58.94 169 GLU B N 1
ATOM 3377 C CA . GLU B 2 169 ? -38.164 -55.069 0.422 1.00 57.71 169 GLU B CA 1
ATOM 3378 C C . GLU B 2 169 ? -39.112 -54.632 -0.706 1.00 57.24 169 GLU B C 1
ATOM 3379 O O . GLU B 2 169 ? -39.031 -53.504 -1.212 1.00 57.03 169 GLU B O 1
ATOM 3385 N N . ALA B 2 170 ? -40.010 -55.544 -1.078 1.00 72.79 170 ALA B N 1
ATOM 3386 C CA . ALA B 2 170 ? -41.009 -55.325 -2.119 1.00 73.64 170 ALA B CA 1
ATOM 3387 C C . ALA B 2 170 ? -40.522 -54.539 -3.340 1.00 72.99 170 ALA B C 1
ATOM 3388 O O . ALA B 2 170 ? -39.388 -54.714 -3.783 1.00 73.69 170 ALA B O 1
ATOM 3390 N N . LEU B 2 171 ? -41.373 -53.665 -3.874 1.00 71.08 171 LEU B N 1
ATOM 3391 C CA . LEU B 2 171 ? -41.034 -52.910 -5.076 1.00 71.10 171 LEU B CA 1
ATOM 3392 C C . LEU B 2 171 ? -39.627 -52.342 -5.111 1.00 70.92 171 LEU B C 1
ATOM 3393 O O . LEU B 2 171 ? -39.142 -51.959 -6.178 1.00 71.61 171 LEU B O 1
ATOM 3398 N N . MET B 2 172 ? -38.963 -52.284 -3.964 1.00 65.18 172 MET B N 1
ATOM 3399 C CA . MET B 2 172 ? -37.598 -51.776 -3.952 1.00 64.44 172 MET B CA 1
ATOM 3400 C C . MET B 2 172 ? -36.748 -52.800 -4.673 1.00 64.84 172 MET B C 1
ATOM 3401 O O . MET B 2 172 ? -35.861 -52.467 -5.466 1.00 64.01 172 MET B O 1
ATOM 3406 N N . SER B 2 173 ? -37.035 -54.059 -4.377 1.00 58.06 173 SER B N 1
ATOM 3407 C CA . SER B 2 173 ? -36.334 -55.159 -4.994 1.00 58.44 173 SER B CA 1
ATOM 3408 C C . SER B 2 173 ? -36.563 -55.066 -6.496 1.00 57.11 173 SER B C 1
ATOM 3409 O O . SER B 2 173 ? -35.609 -54.983 -7.274 1.00 57.78 173 SER B O 1
ATOM 3412 N N . LEU B 2 174 ? -37.834 -55.060 -6.893 1.00 55.76 174 LEU B N 1
ATOM 3413 C CA . LEU B 2 174 ? -38.195 -54.976 -8.303 1.00 55.02 174 LEU B CA 1
ATOM 3414 C C . LEU B 2 174 ? -37.386 -53.916 -9.032 1.00 54.85 174 LEU B C 1
ATOM 3415 O O . LEU B 2 174 ? -36.662 -54.223 -9.972 1.00 55.07 174 LEU B O 1
ATOM 3420 N N . MET B 2 175 ? -37.510 -52.671 -8.591 1.00 50.80 175 MET B N 1
ATOM 3421 C CA . MET B 2 175 ? -36.793 -51.559 -9.216 1.00 51.30 175 MET B CA 1
ATOM 3422 C C . MET B 2 175 ? -35.315 -51.841 -9.498 1.00 51.61 175 MET B C 1
ATOM 3423 O O . MET B 2 175 ? -34.732 -51.316 -10.460 1.00 53.52 175 MET B O 1
ATOM 3428 N N . GLN B 2 176 ? -34.711 -52.663 -8.650 1.00 70.37 176 GLN B N 1
ATOM 3429 C CA . GLN B 2 176 ? -33.310 -53.002 -8.809 1.00 69.62 176 GLN B CA 1
ATOM 3430 C C . GLN B 2 176 ? -33.038 -53.490 -10.222 1.00 69.20 176 GLN B C 1
ATOM 3431 O O . GLN B 2 176 ? -32.036 -53.107 -10.834 1.00 68.48 176 GLN B O 1
ATOM 3437 N N . MET B 2 177 ? -33.944 -54.322 -10.735 1.00 62.10 177 MET B N 1
ATOM 3438 C CA . MET B 2 177 ? -33.832 -54.850 -12.090 1.00 63.16 177 MET B CA 1
ATOM 3439 C C . MET B 2 177 ? -33.637 -53.695 -13.067 1.00 63.27 177 MET B C 1
ATOM 3440 O O . MET B 2 177 ? -32.630 -53.623 -13.769 1.00 64.59 177 MET B O 1
ATOM 3445 N N . ALA B 2 178 ? -34.600 -52.783 -13.096 1.00 62.66 178 ALA B N 1
ATOM 3446 C CA . ALA B 2 178 ? -34.546 -51.638 -13.994 1.00 61.92 178 ALA B CA 1
ATOM 3447 C C . ALA B 2 178 ? -33.279 -50.806 -13.835 1.00 62.25 178 ALA B C 1
ATOM 3448 O O . ALA B 2 178 ? -32.793 -50.218 -14.810 1.00 62.67 178 ALA B O 1
ATOM 3450 N N . LYS B 2 179 ? -32.755 -50.754 -12.610 1.00 53.89 179 LYS B N 1
ATOM 3451 C CA . LYS B 2 179 ? -31.545 -49.979 -12.317 1.00 54.00 179 LYS B CA 1
ATOM 3452 C C . LYS B 2 179 ? -30.278 -50.671 -12.804 1.00 53.33 179 LYS B C 1
ATOM 3453 O O . LYS B 2 179 ? -29.554 -50.143 -13.652 1.00 52.25 179 LYS B O 1
ATOM 3459 N N . THR B 2 180 ? -30.017 -51.852 -12.255 1.00 56.60 180 THR B N 1
ATOM 3460 C CA . THR B 2 180 ? -28.844 -52.621 -12.623 1.00 55.09 180 THR B CA 1
ATOM 3461 C C . THR B 2 180 ? -28.742 -52.758 -14.141 1.00 55.08 180 THR B C 1
ATOM 3462 O O . THR B 2 180 ? -27.649 -52.724 -14.720 1.00 53.94 180 THR B O 1
ATOM 3466 N N . SER B 2 181 ? -29.895 -52.919 -14.778 1.00 68.25 181 SER B N 1
ATOM 3467 C CA . SER B 2 181 ? -29.963 -53.068 -16.221 1.00 66.85 181 SER B CA 1
ATOM 3468 C C . SER B 2 181 ? -29.716 -51.736 -16.898 1.00 68.19 181 SER B C 1
ATOM 3469 O O . SER B 2 181 ? -29.185 -51.683 -18.004 1.00 67.35 181 SER B O 1
ATOM 3472 N N . ALA B 2 182 ? -30.113 -50.660 -16.228 1.00 66.29 182 ALA B N 1
ATOM 3473 C CA . ALA B 2 182 ? -29.944 -49.322 -16.772 1.00 67.40 182 ALA B CA 1
ATOM 3474 C C . ALA B 2 182 ? -28.476 -48.948 -16.756 1.00 66.90 182 ALA B C 1
ATOM 3475 O O . ALA B 2 182 ? -27.992 -48.290 -17.671 1.00 67.95 182 ALA B O 1
ATOM 3477 N N . ALA B 2 183 ? -27.772 -49.378 -15.712 1.00 80.21 183 ALA B N 1
ATOM 3478 C CA . ALA B 2 183 ? -26.346 -49.098 -15.571 1.00 80.31 183 ALA B CA 1
ATOM 3479 C C . ALA B 2 183 ? -25.570 -49.892 -16.611 1.00 80.65 183 ALA B C 1
ATOM 3480 O O . ALA B 2 183 ? -24.729 -49.343 -17.330 1.00 80.70 183 ALA B O 1
ATOM 3482 N N . LEU B 2 184 ? -25.860 -51.191 -16.675 1.00 41.29 184 LEU B N 1
ATOM 3483 C CA . LEU B 2 184 ? -25.219 -52.090 -17.623 1.00 41.46 184 LEU B CA 1
ATOM 3484 C C . LEU B 2 184 ? -25.222 -51.446 -19.004 1.00 41.58 184 LEU B C 1
ATOM 3485 O O . LEU B 2 184 ? -24.363 -51.718 -19.833 1.00 40.49 184 LEU B O 1
ATOM 3490 N N . ALA B 2 185 ? -26.194 -50.572 -19.230 1.00 49.26 185 ALA B N 1
ATOM 3491 C CA . ALA B 2 185 ? -26.328 -49.871 -20.495 1.00 49.67 185 ALA B CA 1
ATOM 3492 C C . ALA B 2 185 ? -25.166 -48.912 -20.694 1.00 49.46 185 ALA B C 1
ATOM 3493 O O . ALA B 2 185 ? -24.635 -48.796 -21.796 1.00 49.85 185 ALA B O 1
ATOM 3495 N N . LYS B 2 186 ? -24.777 -48.207 -19.636 1.00 82.39 186 LYS B N 1
ATOM 3496 C CA . LYS B 2 186 ? -23.662 -47.277 -19.747 1.00 83.47 186 LYS B CA 1
ATOM 3497 C C . LYS B 2 186 ? -22.464 -48.120 -20.132 1.00 83.14 186 LYS B C 1
ATOM 3498 O O . LYS B 2 186 ? -21.786 -47.868 -21.133 1.00 84.24 186 LYS B O 1
ATOM 3504 N N . MET B 2 187 ? -22.242 -49.144 -19.322 1.00 58.95 187 MET B N 1
ATOM 3505 C CA . MET B 2 187 ? -21.160 -50.094 -19.499 1.00 59.04 187 MET B CA 1
ATOM 3506 C C . MET B 2 187 ? -20.959 -50.456 -20.964 1.00 59.25 187 MET B C 1
ATOM 3507 O O . MET B 2 187 ? -19.837 -50.481 -21.475 1.00 58.02 187 MET B O 1
ATOM 3512 N N . GLN B 2 188 ? -22.073 -50.736 -21.631 1.00 52.02 188 GLN B N 1
ATOM 3513 C CA . GLN B 2 188 ? -22.074 -51.156 -23.020 1.00 51.04 188 GLN B CA 1
ATOM 3514 C C . GLN B 2 188 ? -21.795 -50.079 -24.050 1.00 50.82 188 GLN B C 1
ATOM 3515 O O . GLN B 2 188 ? -21.043 -50.318 -24.979 1.00 50.62 188 GLN B O 1
ATOM 3521 N N . GLU B 2 189 ? -22.386 -48.898 -23.912 1.00 88.07 189 GLU B N 1
ATOM 3522 C CA . GLU B 2 189 ? -22.132 -47.856 -24.905 1.00 90.19 189 GLU B CA 1
ATOM 3523 C C . GLU B 2 189 ? -20.691 -47.376 -24.799 1.00 91.56 189 GLU B C 1
ATOM 3524 O O . GLU B 2 189 ? -20.168 -46.704 -25.697 1.00 90.20 189 GLU B O 1
ATOM 3530 N N . ARG B 2 190 ? -20.058 -47.751 -23.692 1.00 85.21 190 ARG B N 1
ATOM 3531 C CA . ARG B 2 190 ? -18.675 -47.403 -23.410 1.00 85.55 190 ARG B CA 1
ATOM 3532 C C . ARG B 2 190 ? -17.752 -48.378 -24.137 1.00 86.11 190 ARG B C 1
ATOM 3533 O O . ARG B 2 190 ? -16.590 -48.076 -24.398 1.00 87.33 190 ARG B O 1
ATOM 3541 N N . GLY B 2 191 ? -18.283 -49.554 -24.453 1.00 69.05 191 GLY B N 1
ATOM 3542 C CA . GLY B 2 191 ? -17.510 -50.561 -25.157 1.00 67.85 191 GLY B CA 1
ATOM 3543 C C . GLY B 2 191 ? -16.842 -51.566 -24.242 1.00 68.09 191 GLY B C 1
ATOM 3544 O O . GLY B 2 191 ? -16.048 -52.380 -24.689 1.00 68.96 191 GLY B O 1
ATOM 3545 N N . LEU B 2 192 ? -17.174 -51.528 -22.962 1.00 48.97 192 LEU B N 1
ATOM 3546 C CA . LEU B 2 192 ? -16.558 -52.438 -22.011 1.00 49.25 192 LEU B CA 1
ATOM 3547 C C . LEU B 2 192 ? -17.275 -53.783 -21.897 1.00 49.52 192 LEU B C 1
ATOM 3548 O O . LEU B 2 192 ? -18.481 -53.842 -21.664 1.00 50.43 192 LEU B O 1
ATOM 3553 N N . PRO B 2 193 ? -16.529 -54.888 -22.044 1.00 46.89 193 PRO B N 1
ATOM 3554 C CA . PRO B 2 193 ? -17.106 -56.226 -21.960 1.00 46.83 193 PRO B CA 1
ATOM 3555 C C . PRO B 2 193 ? -17.622 -56.622 -20.586 1.00 46.44 193 PRO B C 1
ATOM 3556 O O . PRO B 2 193 ? -16.906 -56.517 -19.599 1.00 47.05 193 PRO B O 1
ATOM 3560 N N . TYR B 2 194 ? -18.874 -57.071 -20.538 1.00 50.39 194 TYR B N 1
ATOM 3561 C CA . TYR B 2 194 ? -19.497 -57.545 -19.303 1.00 50.42 194 TYR B CA 1
ATOM 3562 C C . TYR B 2 194 ? -19.916 -58.977 -19.541 1.00 51.18 194 TYR B C 1
ATOM 3563 O O . TYR B 2 194 ? -20.690 -59.262 -20.444 1.00 50.16 194 TYR B O 1
ATOM 3572 N N . ILE B 2 195 ? -19.405 -59.880 -18.726 1.00 47.85 195 ILE B N 1
ATOM 3573 C CA . ILE B 2 195 ? -19.753 -61.279 -18.872 1.00 48.54 195 ILE B CA 1
ATOM 3574 C C . ILE B 2 195 ? -20.582 -61.715 -17.681 1.00 48.40 195 ILE B C 1
ATOM 3575 O O . ILE B 2 195 ? -20.165 -61.561 -16.535 1.00 49.53 195 ILE B O 1
ATOM 3580 N N . SER B 2 196 ? -21.775 -62.224 -17.949 1.00 29.31 196 SER B N 1
ATOM 3581 C CA . SER B 2 196 ? -22.607 -62.719 -16.873 1.00 28.87 196 SER B CA 1
ATOM 3582 C C . SER B 2 196 ? -22.401 -64.221 -16.810 1.00 28.74 196 SER B C 1
ATOM 3583 O O . SER B 2 196 ? -22.481 -64.911 -17.820 1.00 28.06 196 SER B O 1
ATOM 3586 N N . VAL B 2 197 ? -22.111 -64.725 -15.622 1.00 69.46 197 VAL B N 1
ATOM 3587 C CA . VAL B 2 197 ? -21.922 -66.148 -15.454 1.00 70.52 197 VAL B CA 1
ATOM 3588 C C . VAL B 2 197 ? -23.121 -66.643 -14.666 1.00 70.40 197 VAL B C 1
ATOM 3589 O O . VAL B 2 197 ? -23.245 -66.348 -13.486 1.00 71.45 197 VAL B O 1
ATOM 3593 N N . LEU B 2 198 ? -24.019 -67.372 -15.317 1.00 46.25 198 LEU B N 1
ATOM 3594 C CA . LEU B 2 198 ? -25.200 -67.869 -14.625 1.00 46.69 198 LEU B CA 1
ATOM 3595 C C . LEU B 2 198 ? -24.876 -69.202 -13.989 1.00 47.76 198 LEU B C 1
ATOM 3596 O O . LEU B 2 198 ? -24.494 -70.128 -14.685 1.00 47.89 198 LEU B O 1
ATOM 3601 N N . THR B 2 199 ? -25.024 -69.297 -12.670 1.00 52.29 199 THR B N 1
ATOM 3602 C CA . THR B 2 199 ? -24.718 -70.529 -11.944 1.00 52.79 199 THR B CA 1
ATOM 3603 C C . THR B 2 199 ? -25.979 -71.106 -11.312 1.00 53.65 199 THR B C 1
ATOM 3604 O O . THR B 2 199 ? -26.907 -70.369 -10.998 1.00 53.71 199 THR B O 1
ATOM 3608 N N . ASP B 2 200 ? -26.012 -72.419 -11.114 1.00 73.10 200 ASP B N 1
ATOM 3609 C CA . ASP B 2 200 ? -27.180 -73.063 -10.524 1.00 73.42 200 ASP B CA 1
ATOM 3610 C C . ASP B 2 200 ? -27.381 -72.643 -9.066 1.00 73.33 200 ASP B C 1
ATOM 3611 O O . ASP B 2 200 ? -26.561 -72.946 -8.214 1.00 73.91 200 ASP B O 1
ATOM 3616 N N . PRO B 2 201 ? -28.486 -71.943 -8.757 1.00 88.44 201 PRO B N 1
ATOM 3617 C CA . PRO B 2 201 ? -29.535 -71.532 -9.687 1.00 88.01 201 PRO B CA 1
ATOM 3618 C C . PRO B 2 201 ? -29.616 -70.014 -9.839 1.00 86.89 201 PRO B C 1
ATOM 3619 O O . PRO B 2 201 ? -29.153 -69.267 -8.975 1.00 87.60 201 PRO B O 1
ATOM 3623 N N . THR B 2 202 ? -30.200 -69.579 -10.952 1.00 71.48 202 THR B N 1
ATOM 3624 C CA . THR B 2 202 ? -30.410 -68.165 -11.237 1.00 71.57 202 THR B CA 1
ATOM 3625 C C . THR B 2 202 ? -31.828 -68.036 -11.779 1.00 72.71 202 THR B C 1
ATOM 3626 O O . THR B 2 202 ? -32.080 -68.319 -12.952 1.00 72.21 202 THR B O 1
ATOM 3630 N N . MET B 2 203 ? -32.751 -67.614 -10.919 1.00 77.02 203 MET B N 1
ATOM 3631 C CA . MET B 2 203 ? -34.142 -67.479 -11.316 1.00 79.13 203 MET B CA 1
ATOM 3632 C C . MET B 2 203 ? -34.804 -66.132 -11.063 1.00 78.13 203 MET B C 1
ATOM 3633 O O . MET B 2 203 ? -34.273 -65.268 -10.359 1.00 78.36 203 MET B O 1
ATOM 3638 N N . GLY B 2 204 ? -35.982 -65.975 -11.659 1.00 51.34 204 GLY B N 1
ATOM 3639 C CA . GLY B 2 204 ? -36.744 -64.752 -11.519 1.00 50.57 204 GLY B CA 1
ATOM 3640 C C . GLY B 2 204 ? -35.976 -63.465 -11.737 1.00 49.65 204 GLY B C 1
ATOM 3641 O O . GLY B 2 204 ? -35.095 -63.372 -12.585 1.00 48.61 204 GLY B O 1
ATOM 3642 N N . GLY B 2 205 ? -36.334 -62.472 -10.936 1.00 44.09 205 GLY B N 1
ATOM 3643 C CA . GLY B 2 205 ? -35.742 -61.148 -10.997 1.00 43.63 205 GLY B CA 1
ATOM 3644 C C . GLY B 2 205 ? -34.344 -60.918 -11.526 1.00 43.18 205 GLY B C 1
ATOM 3645 O O . GLY B 2 205 ? -34.148 -60.050 -12.374 1.00 43.26 205 GLY B O 1
ATOM 3646 N N . VAL B 2 206 ? -33.366 -61.657 -11.016 1.00 53.87 206 VAL B N 1
ATOM 3647 C CA . VAL B 2 206 ? -31.992 -61.476 -11.472 1.00 52.56 206 VAL B CA 1
ATOM 3648 C C . VAL B 2 206 ? -31.854 -62.115 -12.845 1.00 52.82 206 VAL B C 1
ATOM 3649 O O . VAL B 2 206 ? -31.298 -61.523 -13.778 1.00 52.87 206 VAL B O 1
ATOM 3653 N N . SER B 2 207 ? -32.373 -63.331 -12.955 1.00 54.99 207 SER B N 1
ATOM 3654 C CA . SER B 2 207 ? -32.348 -64.069 -14.202 1.00 54.27 207 SER B CA 1
ATOM 3655 C C . SER B 2 207 ? -32.851 -63.158 -15.325 1.00 54.83 207 SER B C 1
ATOM 3656 O O . SER B 2 207 ? -32.238 -63.061 -16.406 1.00 54.70 207 SER B O 1
ATOM 3659 N N . ALA B 2 208 ? -33.964 -62.480 -15.038 1.00 47.82 208 ALA B N 1
ATOM 3660 C CA . ALA B 2 208 ? -34.611 -61.578 -15.981 1.00 47.39 208 ALA B CA 1
ATOM 3661 C C . ALA B 2 208 ? -34.130 -60.136 -15.901 1.00 48.31 208 ALA B C 1
ATOM 3662 O O . ALA B 2 208 ? -34.911 -59.209 -16.107 1.00 47.22 208 ALA B O 1
ATOM 3664 N N . SER B 2 209 ? -32.847 -59.940 -15.605 1.00 41.06 209 SER B N 1
ATOM 3665 C CA . SER B 2 209 ? -32.298 -58.588 -15.538 1.00 41.08 209 SER B CA 1
ATOM 3666 C C . SER B 2 209 ? -30.858 -58.541 -16.032 1.00 41.94 209 SER B C 1
ATOM 3667 O O . SER B 2 209 ? -30.607 -58.813 -17.203 1.00 41.06 209 SER B O 1
ATOM 3670 N N . PHE B 2 210 ? -29.916 -58.191 -15.157 1.00 67.77 210 PHE B N 1
ATOM 3671 C CA . PHE B 2 210 ? -28.505 -58.106 -15.543 1.00 67.24 210 PHE B CA 1
ATOM 3672 C C . PHE B 2 210 ? -27.884 -59.487 -15.715 1.00 67.86 210 PHE B C 1
ATOM 3673 O O . PHE B 2 210 ? -26.876 -59.635 -16.398 1.00 67.81 210 PHE B O 1
ATOM 3681 N N . ALA B 2 211 ? -28.493 -60.495 -15.103 1.00 38.22 211 ALA B N 1
ATOM 3682 C CA . ALA B 2 211 ? -27.983 -61.853 -15.182 1.00 38.65 211 ALA B CA 1
ATOM 3683 C C . ALA B 2 211 ? -28.173 -62.480 -16.563 1.00 38.44 211 ALA B C 1
ATOM 3684 O O . ALA B 2 211 ? -27.785 -63.629 -16.809 1.00 37.45 211 ALA B O 1
ATOM 3686 N N . MET B 2 212 ? -28.757 -61.721 -17.477 1.00 49.47 212 MET B N 1
ATOM 3687 C CA . MET B 2 212 ? -29.025 -62.238 -18.802 1.00 50.73 212 MET B CA 1
ATOM 3688 C C . MET B 2 212 ? -28.659 -61.180 -19.839 1.00 49.21 212 MET B C 1
ATOM 3689 O O . MET B 2 212 ? -28.804 -61.396 -21.040 1.00 49.09 212 MET B O 1
ATOM 3694 N N . LEU B 2 213 ? -28.168 -60.037 -19.367 1.00 44.55 213 LEU B N 1
ATOM 3695 C CA . LEU B 2 213 ? -27.782 -58.951 -20.262 1.00 43.41 213 LEU B CA 1
ATOM 3696 C C . LEU B 2 213 ? -26.275 -58.907 -20.539 1.00 45.39 213 LEU B C 1
ATOM 3697 O O . LEU B 2 213 ? -25.746 -57.877 -20.975 1.00 44.95 213 LEU B O 1
ATOM 3702 N N . GLY B 2 214 ? -25.586 -60.019 -20.289 1.00 37.38 214 GLY B N 1
ATOM 3703 C CA . GLY B 2 214 ? -24.156 -60.068 -20.516 1.00 36.67 214 GLY B CA 1
ATOM 3704 C C . GLY B 2 214 ? -23.800 -60.154 -21.983 1.00 36.40 214 GLY B C 1
ATOM 3705 O O . GLY B 2 214 ? -24.567 -60.695 -22.768 1.00 35.77 214 GLY B O 1
ATOM 3706 N N . ASP B 2 215 ? -22.643 -59.595 -22.344 1.00 42.58 215 ASP B N 1
ATOM 3707 C CA . ASP B 2 215 ? -22.124 -59.619 -23.714 1.00 42.25 215 ASP B CA 1
ATOM 3708 C C . ASP B 2 215 ? -21.944 -61.061 -24.116 1.00 41.26 215 ASP B C 1
ATOM 3709 O O . ASP B 2 215 ? -22.080 -61.426 -25.283 1.00 42.94 215 ASP B O 1
ATOM 3714 N N . LEU B 2 216 ? -21.606 -61.854 -23.105 1.00 48.95 216 LEU B N 1
ATOM 3715 C CA . LEU B 2 216 ? -21.385 -63.288 -23.198 1.00 49.99 216 LEU B CA 1
ATOM 3716 C C . LEU B 2 216 ? -22.133 -63.830 -21.999 1.00 49.50 216 LEU B C 1
ATOM 3717 O O . LEU B 2 216 ? -21.921 -63.375 -20.885 1.00 49.20 216 LEU B O 1
ATOM 3722 N N . ASN B 2 217 ? -23.034 -64.768 -22.226 1.00 57.30 217 ASN B N 1
ATOM 3723 C CA . ASN B 2 217 ? -23.756 -65.365 -21.126 1.00 56.89 217 ASN B CA 1
ATOM 3724 C C . ASN B 2 217 ? -23.136 -66.739 -21.006 1.00 57.01 217 ASN B C 1
ATOM 3725 O O . ASN B 2 217 ? -23.153 -67.519 -21.955 1.00 57.94 217 ASN B O 1
ATOM 3730 N N . ILE B 2 218 ? -22.558 -67.026 -19.849 1.00 35.82 218 ILE B N 1
ATOM 3731 C CA . ILE B 2 218 ? -21.919 -68.313 -19.630 1.00 36.99 218 ILE B CA 1
ATOM 3732 C C . ILE B 2 218 ? -22.552 -69.040 -18.454 1.00 37.25 218 ILE B C 1
ATOM 3733 O O . ILE B 2 218 ? -22.736 -68.485 -17.377 1.00 37.65 218 ILE B O 1
ATOM 3738 N N . ALA B 2 219 ? -22.910 -70.289 -18.681 1.00 41.37 219 ALA B N 1
ATOM 3739 C CA . ALA B 2 219 ? -23.539 -71.070 -17.640 1.00 42.30 219 ALA B CA 1
ATOM 3740 C C . ALA B 2 219 ? -22.633 -72.210 -17.216 1.00 42.57 219 ALA B C 1
ATOM 3741 O O . ALA B 2 219 ? -21.970 -72.813 -18.055 1.00 41.74 219 ALA B O 1
ATOM 3743 N N . GLU B 2 220 ? -22.590 -72.481 -15.910 1.00 64.31 220 GLU B N 1
ATOM 3744 C CA . GLU B 2 220 ? -21.792 -73.582 -15.389 1.00 64.71 220 GLU B CA 1
ATOM 3745 C C . GLU B 2 220 ? -22.577 -74.842 -15.746 1.00 64.18 220 GLU B C 1
ATOM 3746 O O . GLU B 2 220 ? -23.795 -74.782 -15.943 1.00 64.46 220 GLU B O 1
ATOM 3752 N N . PRO B 2 221 ? -21.886 -75.991 -15.866 1.00 53.79 221 PRO B N 1
ATOM 3753 C CA . PRO B 2 221 ? -22.531 -77.261 -16.212 1.00 54.63 221 PRO B CA 1
ATOM 3754 C C . PRO B 2 221 ? -23.813 -77.555 -15.448 1.00 53.85 221 PRO B C 1
ATOM 3755 O O . PRO B 2 221 ? -23.938 -77.207 -14.275 1.00 52.36 221 PRO B O 1
ATOM 3759 N N . LYS B 2 222 ? -24.762 -78.183 -16.142 1.00 55.35 222 LYS B N 1
ATOM 3760 C CA . LYS B 2 222 ? -26.060 -78.571 -15.587 1.00 56.65 222 LYS B CA 1
ATOM 3761 C C . LYS B 2 222 ? -26.683 -77.564 -14.624 1.00 57.04 222 LYS B C 1
ATOM 3762 O O . LYS B 2 222 ? -27.193 -77.951 -13.577 1.00 56.54 222 LYS B O 1
ATOM 3768 N N . ALA B 2 223 ? -26.655 -76.282 -14.967 1.00 68.13 223 ALA B N 1
ATOM 3769 C CA . ALA B 2 223 ? -27.232 -75.260 -14.096 1.00 67.71 223 ALA B CA 1
ATOM 3770 C C . ALA B 2 223 ? -28.741 -75.174 -14.288 1.00 67.75 223 ALA B C 1
ATOM 3771 O O . ALA B 2 223 ? -29.262 -75.648 -15.287 1.00 67.74 223 ALA B O 1
ATOM 3773 N N . LEU B 2 224 ? -29.440 -74.579 -13.327 1.00 80.52 224 LEU B N 1
ATOM 3774 C CA . LEU B 2 224 ? -30.889 -74.402 -13.426 1.00 81.44 224 LEU B CA 1
ATOM 3775 C C . LEU B 2 224 ? -31.142 -72.903 -13.583 1.00 80.68 224 LEU B C 1
ATOM 3776 O O . LEU B 2 224 ? -31.016 -72.132 -12.629 1.00 80.56 224 LEU B O 1
ATOM 3781 N N . ILE B 2 225 ? -31.500 -72.492 -14.793 1.00 53.58 225 ILE B N 1
ATOM 3782 C CA . ILE B 2 225 ? -31.729 -71.089 -15.073 1.00 53.24 225 ILE B CA 1
ATOM 3783 C C . ILE B 2 225 ? -33.097 -70.880 -15.703 1.00 52.48 225 ILE B C 1
ATOM 3784 O O . ILE B 2 225 ? -33.552 -71.697 -16.505 1.00 53.52 225 ILE B O 1
ATOM 3789 N N . GLY B 2 226 ? -33.754 -69.787 -15.328 1.00 56.88 226 GLY B N 1
ATOM 3790 C CA . GLY B 2 226 ? -35.075 -69.495 -15.864 1.00 58.38 226 GLY B CA 1
ATOM 3791 C C . GLY B 2 226 ? -35.711 -68.285 -15.208 1.00 58.54 226 GLY B C 1
ATOM 3792 O O . GLY B 2 226 ? -35.147 -67.712 -14.283 1.00 57.10 226 GLY B O 1
ATOM 3793 N N . PHE B 2 227 ? -36.887 -67.892 -15.682 1.00 59.77 227 PHE B N 1
ATOM 3794 C CA . PHE B 2 227 ? -37.581 -66.734 -15.127 1.00 62.17 227 PHE B CA 1
ATOM 3795 C C . PHE B 2 227 ? -38.518 -67.159 -14.023 1.00 62.12 227 PHE B C 1
ATOM 3796 O O . PHE B 2 227 ? -38.521 -66.595 -12.935 1.00 61.26 227 PHE B O 1
ATOM 3804 N N . ALA B 2 228 ? -39.335 -68.150 -14.330 1.00 58.01 228 ALA B N 1
ATOM 3805 C CA . ALA B 2 228 ? -40.274 -68.672 -13.363 1.00 61.08 228 ALA B CA 1
ATOM 3806 C C . ALA B 2 228 ? -39.730 -70.007 -12.890 1.00 61.70 228 ALA B C 1
ATOM 3807 O O . ALA B 2 228 ? -39.148 -70.751 -13.677 1.00 60.91 228 ALA B O 1
ATOM 3809 N N . GLY B 2 229 ? -39.902 -70.304 -11.607 1.00 98.39 229 GLY B N 1
ATOM 3810 C CA . GLY B 2 229 ? -39.420 -71.571 -11.088 1.00 99.80 229 GLY B CA 1
ATOM 3811 C C . GLY B 2 229 ? -40.207 -72.718 -11.696 1.00 100.89 229 GLY B C 1
ATOM 3812 O O . GLY B 2 229 ? -41.369 -72.540 -12.073 1.00 99.37 229 GLY B O 1
ATOM 3813 N N . PRO B 2 230 ? -39.608 -73.911 -11.814 1.00 87.16 230 PRO B N 1
ATOM 3814 C CA . PRO B 2 230 ? -40.359 -75.025 -12.398 1.00 88.42 230 PRO B CA 1
ATOM 3815 C C . PRO B 2 230 ? -41.627 -75.252 -11.598 1.00 88.21 230 PRO B C 1
ATOM 3816 O O . PRO B 2 230 ? -42.665 -75.619 -12.150 1.00 86.29 230 PRO B O 1
ATOM 3820 N N . ARG B 2 231 ? -41.527 -75.010 -10.292 1.00 105.37 231 ARG B N 1
ATOM 3821 C CA . ARG B 2 231 ? -42.648 -75.180 -9.382 1.00 107.01 231 ARG B CA 1
ATOM 3822 C C . ARG B 2 231 ? -43.873 -74.512 -9.982 1.00 106.31 231 ARG B C 1
ATOM 3823 O O . ARG B 2 231 ? -44.736 -75.184 -10.543 1.00 104.93 231 ARG B O 1
ATOM 3831 N N . VAL B 2 232 ? -43.939 -73.188 -9.883 1.00 76.39 232 VAL B N 1
ATOM 3832 C CA . VAL B 2 232 ? -45.073 -72.444 -10.427 1.00 76.22 232 VAL B CA 1
ATOM 3833 C C . VAL B 2 232 ? -45.346 -72.789 -11.884 1.00 75.66 232 VAL B C 1
ATOM 3834 O O . VAL B 2 232 ? -46.489 -73.039 -12.267 1.00 75.43 232 VAL B O 1
ATOM 3838 N N . ILE B 2 233 ? -44.299 -72.808 -12.696 1.00 78.17 233 ILE B N 1
ATOM 3839 C CA . ILE B 2 233 ? -44.477 -73.124 -14.103 1.00 78.44 233 ILE B CA 1
ATOM 3840 C C . ILE B 2 233 ? -45.312 -74.390 -14.251 1.00 80.14 233 ILE B C 1
ATOM 3841 O O . ILE B 2 233 ? -46.298 -74.410 -14.983 1.00 78.54 233 ILE B O 1
ATOM 3846 N N . GLU B 2 234 ? -44.922 -75.436 -13.528 1.00 152.15 234 GLU B N 1
ATOM 3847 C CA . GLU B 2 234 ? -45.606 -76.725 -13.587 1.00 156.11 234 GLU B CA 1
ATOM 3848 C C . GLU B 2 234 ? -47.095 -76.669 -13.273 1.00 156.73 234 GLU B C 1
ATOM 3849 O O . GLU B 2 234 ? -47.923 -77.042 -14.106 1.00 157.72 234 GLU B O 1
ATOM 3855 N N . GLN B 2 235 ? -47.434 -76.207 -12.073 1.00 126.46 235 GLN B N 1
ATOM 3856 C CA . GLN B 2 235 ? -48.828 -76.119 -11.660 1.00 127.95 235 GLN B CA 1
ATOM 3857 C C . GLN B 2 235 ? -49.620 -75.141 -12.512 1.00 128.52 235 GLN B C 1
ATOM 3858 O O . GLN B 2 235 ? -50.651 -74.629 -12.084 1.00 128.11 235 GLN B O 1
ATOM 3864 N N . THR B 2 236 ? -49.133 -74.887 -13.721 1.00 114.93 236 THR B N 1
ATOM 3865 C CA . THR B 2 236 ? -49.805 -73.983 -14.645 1.00 114.01 236 THR B CA 1
ATOM 3866 C C . THR B 2 236 ? -50.335 -74.781 -15.828 1.00 115.23 236 THR B C 1
ATOM 3867 O O . THR B 2 236 ? -51.546 -74.901 -16.009 1.00 114.85 236 THR B O 1
ATOM 3871 N N . VAL B 2 237 ? -49.426 -75.324 -16.634 1.00 202.98 237 VAL B N 1
ATOM 3872 C CA . VAL B 2 237 ? -49.823 -76.125 -17.786 1.00 202.98 237 VAL B CA 1
ATOM 3873 C C . VAL B 2 237 ? -50.335 -77.462 -17.250 1.00 202.98 237 VAL B C 1
ATOM 3874 O O . VAL B 2 237 ? -50.749 -78.341 -18.008 1.00 202.98 237 VAL B O 1
ATOM 3878 N N . ARG B 2 238 ? -50.297 -77.588 -15.924 1.00 180.77 238 ARG B N 1
ATOM 3879 C CA . ARG B 2 238 ? -50.759 -78.775 -15.207 1.00 183.18 238 ARG B CA 1
ATOM 3880 C C . ARG B 2 238 ? -50.389 -80.076 -15.922 1.00 183.97 238 ARG B C 1
ATOM 3881 O O . ARG B 2 238 ? -51.253 -80.904 -16.222 1.00 184.96 238 ARG B O 1
ATOM 3889 N N . GLU B 2 239 ? -49.096 -80.245 -16.187 1.00 202.98 239 GLU B N 1
ATOM 3890 C CA . GLU B 2 239 ? -48.586 -81.435 -16.862 1.00 202.98 239 GLU B CA 1
ATOM 3891 C C . GLU B 2 239 ? -47.142 -81.734 -16.481 1.00 202.98 239 GLU B C 1
ATOM 3892 O O . GLU B 2 239 ? -46.643 -81.264 -15.458 1.00 202.98 239 GLU B O 1
ATOM 3898 N N . LYS B 2 240 ? -46.476 -82.518 -17.324 1.00 105.45 240 LYS B N 1
ATOM 3899 C CA . LYS B 2 240 ? -45.086 -82.891 -17.102 1.00 104.04 240 LYS B CA 1
ATOM 3900 C C . LYS B 2 240 ? -44.156 -81.917 -17.811 1.00 102.57 240 LYS B C 1
ATOM 3901 O O . LYS B 2 240 ? -44.324 -81.622 -18.999 1.00 102.89 240 LYS B O 1
ATOM 3907 N N . LEU B 2 241 ? -43.170 -81.417 -17.077 1.00 127.22 241 LEU B N 1
ATOM 3908 C CA . LEU B 2 241 ? -42.214 -80.486 -17.649 1.00 125.10 241 LEU B CA 1
ATOM 3909 C C . LEU B 2 241 ? -41.151 -81.231 -18.436 1.00 123.73 241 LEU B C 1
ATOM 3910 O O . LEU B 2 241 ? -40.542 -82.172 -17.932 1.00 123.76 241 LEU B O 1
ATOM 3915 N N . PRO B 2 242 ? -40.911 -80.810 -19.685 1.00 107.64 242 PRO B N 1
ATOM 3916 C CA . PRO B 2 242 ? -39.918 -81.421 -20.571 1.00 106.15 242 PRO B CA 1
ATOM 3917 C C . PRO B 2 242 ? -38.609 -81.804 -19.859 1.00 105.20 242 PRO B C 1
ATOM 3918 O O . PRO B 2 242 ? -38.265 -81.246 -18.814 1.00 103.80 242 PRO B O 1
ATOM 3922 N N . PRO B 2 243 ? -37.862 -82.764 -20.427 1.00 111.15 243 PRO B N 1
ATOM 3923 C CA . PRO B 2 243 ? -36.597 -83.224 -19.849 1.00 110.67 243 PRO B CA 1
ATOM 3924 C C . PRO B 2 243 ? -35.458 -82.212 -19.950 1.00 109.26 243 PRO B C 1
ATOM 3925 O O . PRO B 2 243 ? -35.111 -81.757 -21.042 1.00 108.41 243 PRO B O 1
ATOM 3929 N N . GLY B 2 244 ? -34.876 -81.873 -18.801 1.00 77.66 244 GLY B N 1
ATOM 3930 C CA . GLY B 2 244 ? -33.766 -80.931 -18.761 1.00 77.26 244 GLY B CA 1
ATOM 3931 C C . GLY B 2 244 ? -34.223 -79.510 -18.526 1.00 75.54 244 GLY B C 1
ATOM 3932 O O . GLY B 2 244 ? -33.483 -78.673 -18.012 1.00 75.53 244 GLY B O 1
ATOM 3933 N N . PHE B 2 245 ? -35.466 -79.259 -18.914 1.00 74.20 245 PHE B N 1
ATOM 3934 C CA . PHE B 2 245 ? -36.105 -77.961 -18.790 1.00 72.30 245 PHE B CA 1
ATOM 3935 C C . PHE B 2 245 ? -35.435 -77.006 -17.807 1.00 70.62 245 PHE B C 1
ATOM 3936 O O . PHE B 2 245 ? -35.494 -77.200 -16.591 1.00 69.32 245 PHE B O 1
ATOM 3944 N N . GLN B 2 246 ? -34.795 -75.981 -18.365 1.00 49.84 246 GLN B N 1
ATOM 3945 C CA . GLN B 2 246 ? -34.102 -74.920 -17.621 1.00 48.79 246 GLN B CA 1
ATOM 3946 C C . GLN B 2 246 ? -32.670 -75.186 -17.181 1.00 48.26 246 GLN B C 1
ATOM 3947 O O . GLN B 2 246 ? -32.142 -74.469 -16.331 1.00 48.65 246 GLN B O 1
ATOM 3953 N N . ARG B 2 247 ? -32.043 -76.198 -17.777 1.00 58.03 247 ARG B N 1
ATOM 3954 C CA . ARG B 2 247 ? -30.665 -76.546 -17.453 1.00 56.97 247 ARG B CA 1
ATOM 3955 C C . ARG B 2 247 ? -29.707 -76.015 -18.508 1.00 57.20 247 ARG B C 1
ATOM 3956 O O . ARG B 2 247 ? -30.046 -75.974 -19.684 1.00 57.54 247 ARG B O 1
ATOM 3964 N N . SER B 2 248 ? -28.517 -75.607 -18.075 1.00 40.70 248 SER B N 1
ATOM 3965 C CA . SER B 2 248 ? -27.507 -75.088 -18.985 1.00 41.05 248 SER B CA 1
ATOM 3966 C C . SER B 2 248 ? -27.624 -75.745 -20.368 1.00 41.97 248 SER B C 1
ATOM 3967 O O . SER B 2 248 ? -27.693 -75.068 -21.395 1.00 40.34 248 SER B O 1
ATOM 3970 N N . GLU B 2 249 ? -27.653 -77.072 -20.375 1.00 48.63 249 GLU B N 1
ATOM 3971 C CA . GLU B 2 249 ? -27.736 -77.849 -21.600 1.00 49.41 249 GLU B CA 1
ATOM 3972 C C . GLU B 2 249 ? -29.023 -77.642 -22.398 1.00 49.18 249 GLU B C 1
ATOM 3973 O O . GLU B 2 249 ? -29.023 -77.790 -23.617 1.00 48.84 249 GLU B O 1
ATOM 3979 N N . PHE B 2 250 ? -30.120 -77.337 -21.711 1.00 47.34 250 PHE B N 1
ATOM 3980 C CA . PHE B 2 250 ? -31.414 -77.104 -22.366 1.00 46.67 250 PHE B CA 1
ATOM 3981 C C . PHE B 2 250 ? -31.349 -75.710 -22.993 1.00 45.42 250 PHE B C 1
ATOM 3982 O O . PHE B 2 250 ? -31.556 -75.527 -24.188 1.00 44.67 250 PHE B O 1
ATOM 3990 N N . LEU B 2 251 ? -31.041 -74.738 -22.144 1.00 52.86 251 LEU B N 1
ATOM 3991 C CA . LEU B 2 251 ? -30.914 -73.342 -22.520 1.00 52.65 251 LEU B CA 1
ATOM 3992 C C . LEU B 2 251 ? -29.996 -73.114 -23.704 1.00 51.98 251 LEU B C 1
ATOM 3993 O O . LEU B 2 251 ? -30.371 -72.438 -24.653 1.00 52.83 251 LEU B O 1
ATOM 3998 N N . ILE B 2 252 ? -28.787 -73.660 -23.632 1.00 51.44 252 ILE B N 1
ATOM 3999 C CA . ILE B 2 252 ? -27.809 -73.510 -24.697 1.00 51.98 252 ILE B CA 1
ATOM 4000 C C . ILE B 2 252 ? -28.395 -73.907 -26.053 1.00 52.70 252 ILE B C 1
ATOM 4001 O O . ILE B 2 252 ? -27.969 -73.387 -27.092 1.00 51.43 252 ILE B O 1
ATOM 4006 N N . GLU B 2 253 ? -29.375 -74.812 -26.044 1.00 33.95 253 GLU B N 1
ATOM 4007 C CA . GLU B 2 253 ? -30.012 -75.266 -27.279 1.00 35.03 253 GLU B CA 1
ATOM 4008 C C . GLU B 2 253 ? -31.202 -74.400 -27.704 1.00 34.22 253 GLU B C 1
ATOM 4009 O O . GLU B 2 253 ? -31.755 -74.582 -28.791 1.00 33.46 253 GLU B O 1
ATOM 4015 N N . LYS B 2 254 ? -31.596 -73.471 -26.836 1.00 40.02 254 LYS B N 1
ATOM 4016 C CA . LYS B 2 254 ? -32.679 -72.537 -27.112 1.00 40.24 254 LYS B CA 1
ATOM 4017 C C . LYS B 2 254 ? -32.005 -71.193 -27.335 1.00 39.97 254 LYS B C 1
ATOM 4018 O O . LYS B 2 254 ? -32.659 -70.158 -27.395 1.00 39.69 254 LYS B O 1
ATOM 4024 N N . GLY B 2 255 ? -30.677 -71.233 -27.421 1.00 59.65 255 GLY B N 1
ATOM 4025 C CA . GLY B 2 255 ? -29.870 -70.049 -27.665 1.00 58.84 255 GLY B CA 1
ATOM 4026 C C . GLY B 2 255 ? -29.848 -68.955 -26.622 1.00 58.33 255 GLY B C 1
ATOM 4027 O O . GLY B 2 255 ? -29.572 -67.807 -26.947 1.00 58.36 255 GLY B O 1
ATOM 4028 N N . ALA B 2 256 ? -30.119 -69.295 -25.372 1.00 46.42 256 ALA B N 1
ATOM 4029 C CA . ALA B 2 256 ? -30.121 -68.294 -24.312 1.00 46.94 256 ALA B CA 1
ATOM 4030 C C . ALA B 2 256 ? -28.747 -68.148 -23.681 1.00 46.68 256 ALA B C 1
ATOM 4031 O O . ALA B 2 256 ? -28.485 -67.193 -22.952 1.00 46.52 256 ALA B O 1
ATOM 4033 N N . ILE B 2 257 ? -27.875 -69.103 -23.984 1.00 67.96 257 ILE B N 1
ATOM 4034 C CA . ILE B 2 257 ? -26.526 -69.141 -23.447 1.00 68.43 257 ILE B CA 1
ATOM 4035 C C . ILE B 2 257 ? -25.491 -69.212 -24.557 1.00 68.31 257 ILE B C 1
ATOM 4036 O O . ILE B 2 257 ? -25.672 -69.940 -25.527 1.00 68.98 257 ILE B O 1
ATOM 4041 N N . ASP B 2 258 ? -24.407 -68.457 -24.408 1.00 47.59 258 ASP B N 1
ATOM 4042 C CA . ASP B 2 258 ? -23.332 -68.447 -25.399 1.00 47.81 258 ASP B CA 1
ATOM 4043 C C . ASP B 2 258 ? -22.537 -69.748 -25.341 1.00 48.29 258 ASP B C 1
ATOM 4044 O O . ASP B 2 258 ? -22.215 -70.345 -26.368 1.00 49.19 258 ASP B O 1
ATOM 4049 N N . MET B 2 259 ? -22.219 -70.179 -24.127 1.00 48.90 259 MET B N 1
ATOM 4050 C CA . MET B 2 259 ? -21.463 -71.403 -23.931 1.00 51.81 259 MET B CA 1
ATOM 4051 C C . MET B 2 259 ? -21.519 -71.830 -22.475 1.00 51.16 259 MET B C 1
ATOM 4052 O O . MET B 2 259 ? -21.873 -71.035 -21.607 1.00 51.03 259 MET B O 1
ATOM 4057 N N . ILE B 2 260 ? -21.167 -73.090 -22.225 1.00 62.50 260 ILE B N 1
ATOM 4058 C CA . ILE B 2 260 ? -21.165 -73.669 -20.880 1.00 63.38 260 ILE B CA 1
ATOM 4059 C C . ILE B 2 260 ? -19.753 -74.049 -20.445 1.00 64.05 260 ILE B C 1
ATOM 4060 O O . ILE B 2 260 ? -19.224 -75.062 -20.874 1.00 64.81 260 ILE B O 1
ATOM 4065 N N . VAL B 2 261 ? -19.159 -73.248 -19.574 1.00 52.70 261 VAL B N 1
ATOM 4066 C CA . VAL B 2 261 ? -17.801 -73.491 -19.113 1.00 53.30 261 VAL B CA 1
ATOM 4067 C C . VAL B 2 261 ? -17.739 -74.115 -17.723 1.00 53.82 261 VAL B C 1
ATOM 4068 O O . VAL B 2 261 ? -18.440 -73.674 -16.815 1.00 53.19 261 VAL B O 1
ATOM 4072 N N . ARG B 2 262 ? -16.890 -75.128 -17.556 1.00 71.52 262 ARG B N 1
ATOM 4073 C CA . ARG B 2 262 ? -16.727 -75.787 -16.259 1.00 72.55 262 ARG B CA 1
ATOM 4074 C C . ARG B 2 262 ? -15.968 -74.865 -15.299 1.00 73.59 262 ARG B C 1
ATOM 4075 O O . ARG B 2 262 ? -15.203 -73.996 -15.726 1.00 74.29 262 ARG B O 1
ATOM 4083 N N . ARG B 2 263 ? -16.178 -75.053 -14.000 1.00 82.72 263 ARG B N 1
ATOM 4084 C CA . ARG B 2 263 ? -15.550 -74.189 -13.009 1.00 85.12 263 ARG B CA 1
ATOM 4085 C C . ARG B 2 263 ? -14.029 -74.095 -13.059 1.00 85.98 263 ARG B C 1
ATOM 4086 O O . ARG B 2 263 ? -13.486 -73.009 -13.242 1.00 87.86 263 ARG B O 1
ATOM 4094 N N . PR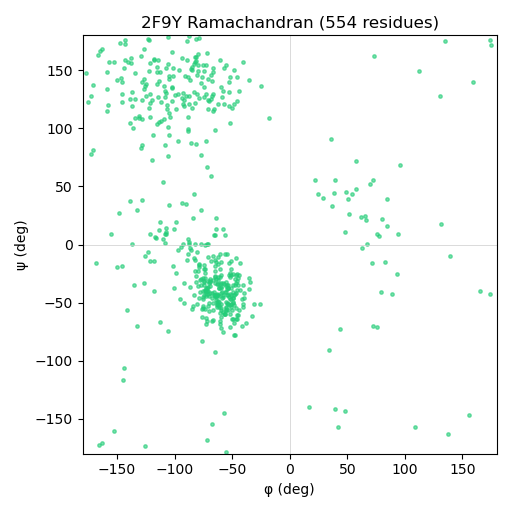O B 2 264 ? -13.316 -75.221 -12.895 1.00 91.11 264 PRO B N 1
ATOM 4095 C CA . PRO B 2 264 ? -11.861 -75.079 -12.950 1.00 92.48 264 PRO B CA 1
ATOM 4096 C C . PRO B 2 264 ? -11.373 -74.283 -14.163 1.00 91.48 264 PRO B C 1
ATOM 4097 O O . PRO B 2 264 ? -10.586 -73.342 -14.021 1.00 91.61 264 PRO B O 1
ATOM 4101 N N . GLU B 2 265 ? -11.858 -74.644 -15.348 1.00 106.40 265 GLU B N 1
ATOM 4102 C CA . GLU B 2 265 ? -11.455 -73.967 -16.579 1.00 104.14 265 GLU B CA 1
ATOM 4103 C C . GLU B 2 265 ? -11.891 -72.500 -16.623 1.00 102.90 265 GLU B C 1
ATOM 4104 O O . GLU B 2 265 ? -11.254 -71.671 -17.281 1.00 102.04 265 GLU B O 1
ATOM 4110 N N . MET B 2 266 ? -12.973 -72.195 -15.910 1.00 78.11 266 MET B N 1
ATOM 4111 C CA . MET B 2 266 ? -13.548 -70.848 -15.848 1.00 77.41 266 MET B CA 1
ATOM 4112 C C . MET B 2 266 ? -12.541 -69.702 -15.758 1.00 77.21 266 MET B C 1
ATOM 4113 O O . MET B 2 266 ? -12.586 -68.763 -16.556 1.00 76.38 266 MET B O 1
ATOM 4118 N N . ARG B 2 267 ? -11.641 -69.780 -14.781 1.00 78.62 267 ARG B N 1
ATOM 4119 C CA . ARG B 2 267 ? -10.645 -68.734 -14.584 1.00 78.85 267 ARG B CA 1
ATOM 4120 C C . ARG B 2 267 ? -9.949 -68.347 -15.882 1.00 77.79 267 ARG B C 1
ATOM 4121 O O . ARG B 2 267 ? -10.127 -67.242 -16.387 1.00 78.35 267 ARG B O 1
ATOM 4129 N N . LEU B 2 268 ? -9.163 -69.263 -16.426 1.00 86.37 268 LEU B N 1
ATOM 4130 C CA . LEU B 2 268 ? -8.436 -68.986 -17.654 1.00 87.80 268 LEU B CA 1
ATOM 4131 C C . LEU B 2 268 ? -9.348 -68.617 -18.826 1.00 86.73 268 LEU B C 1
ATOM 4132 O O . LEU B 2 268 ? -9.081 -67.656 -19.557 1.00 85.96 268 LEU B O 1
ATOM 4137 N N . LYS B 2 269 ? -10.420 -69.385 -19.004 1.00 71.82 269 LYS B N 1
ATOM 4138 C CA . LYS B 2 269 ? -11.357 -69.138 -20.092 1.00 70.67 269 LYS B CA 1
ATOM 4139 C C . LYS B 2 269 ? -11.837 -67.694 -20.059 1.00 68.87 269 LYS B C 1
ATOM 4140 O O . LYS B 2 269 ? -11.785 -66.981 -21.066 1.00 69.68 269 LYS B O 1
ATOM 4146 N N . LEU B 2 270 ? -12.296 -67.266 -18.890 1.00 59.02 270 LEU B N 1
ATOM 4147 C CA . LEU B 2 270 ? -12.770 -65.908 -18.738 1.00 58.81 270 LEU B CA 1
ATOM 4148 C C . LEU B 2 270 ? -11.692 -64.930 -19.176 1.00 59.33 270 LEU B C 1
ATOM 4149 O O . LEU B 2 270 ? -11.976 -63.958 -19.886 1.00 60.30 270 LEU B O 1
ATOM 4154 N N . ALA B 2 271 ? -10.452 -65.199 -18.762 1.00 66.00 271 ALA B N 1
ATOM 4155 C CA . ALA B 2 271 ? -9.313 -64.350 -19.117 1.00 66.80 271 ALA B CA 1
ATOM 4156 C C . ALA B 2 271 ? -9.099 -64.414 -20.616 1.00 66.14 271 ALA B C 1
ATOM 4157 O O . ALA B 2 271 ? -8.885 -63.390 -21.264 1.00 66.48 271 ALA B O 1
ATOM 4159 N N . SER B 2 272 ? -9.170 -65.629 -21.154 1.00 60.23 272 SER B N 1
ATOM 4160 C CA . SER B 2 272 ? -8.997 -65.868 -22.583 1.00 60.78 272 SER B CA 1
ATOM 4161 C C . SER B 2 272 ? -9.963 -65.027 -23.425 1.00 60.56 272 SER B C 1
ATOM 4162 O O . SER B 2 272 ? -9.551 -64.264 -24.307 1.00 60.33 272 SER B O 1
ATOM 4165 N N . ILE B 2 273 ? -11.252 -65.181 -23.146 1.00 64.01 273 ILE B N 1
ATOM 4166 C CA . ILE B 2 273 ? -12.287 -64.454 -23.870 1.00 63.36 273 ILE B CA 1
ATOM 4167 C C . ILE B 2 273 ? -12.075 -62.960 -23.690 1.00 63.42 273 ILE B C 1
ATOM 4168 O O . ILE B 2 273 ? -11.838 -62.220 -24.645 1.00 64.77 273 ILE B O 1
ATOM 4173 N N . LEU B 2 274 ? -12.162 -62.545 -22.433 1.00 60.79 274 LEU B N 1
ATOM 4174 C CA . LEU B 2 274 ? -12.013 -61.159 -22.037 1.00 62.16 274 LEU B CA 1
ATOM 4175 C C . LEU B 2 274 ? -10.795 -60.520 -22.682 1.00 62.26 274 LEU B C 1
ATOM 4176 O O . LEU B 2 274 ? -10.847 -59.378 -23.164 1.00 63.66 274 LEU B O 1
ATOM 4181 N N . ALA B 2 275 ? -9.701 -61.273 -22.691 1.00 58.42 275 ALA B N 1
ATOM 4182 C CA . ALA B 2 275 ? -8.453 -60.807 -23.274 1.00 59.52 275 ALA B CA 1
ATOM 4183 C C . ALA B 2 275 ? -8.639 -60.404 -24.729 1.00 58.62 275 ALA B C 1
ATOM 4184 O O . ALA B 2 275 ? -8.085 -59.402 -25.170 1.00 57.88 275 ALA B O 1
ATOM 4186 N N . LYS B 2 276 ? -9.425 -61.190 -25.464 1.00 71.48 276 LYS B N 1
ATOM 4187 C CA . LYS B 2 276 ? -9.676 -60.942 -26.883 1.00 70.83 276 LYS B CA 1
ATOM 4188 C C . LYS B 2 276 ? -10.606 -59.755 -27.087 1.00 70.70 276 LYS B C 1
ATOM 4189 O O . LYS B 2 276 ? -10.414 -58.947 -28.003 1.00 71.79 276 LYS B O 1
ATOM 4195 N N . LEU B 2 277 ? -11.617 -59.656 -26.229 1.00 66.39 277 LEU B N 1
ATOM 4196 C CA . LEU B 2 277 ? -12.575 -58.567 -26.322 1.00 67.68 277 LEU B CA 1
ATOM 4197 C C . LEU B 2 277 ? -11.884 -57.256 -25.996 1.00 69.13 277 LEU B C 1
ATOM 4198 O O . LEU B 2 277 ? -12.249 -56.202 -26.519 1.00 69.81 277 LEU B O 1
ATOM 4203 N N . MET B 2 278 ? -10.871 -57.332 -25.142 1.00 83.37 278 MET B N 1
ATOM 4204 C CA . MET B 2 278 ? -10.128 -56.151 -24.735 1.00 86.45 278 MET B CA 1
ATOM 4205 C C . MET B 2 278 ? -8.876 -55.843 -25.560 1.00 87.86 278 MET B C 1
ATOM 4206 O O . MET B 2 278 ? -8.183 -54.863 -25.297 1.00 88.26 278 MET B O 1
ATOM 4211 N N . ASN B 2 279 ? -8.599 -56.674 -26.561 1.00 63.36 279 ASN B N 1
ATOM 4212 C CA . ASN B 2 279 ? -7.439 -56.511 -27.437 1.00 66.44 279 ASN B CA 1
ATOM 4213 C C . ASN B 2 279 ? -6.098 -56.725 -26.735 1.00 69.26 279 ASN B C 1
ATOM 4214 O O . ASN B 2 279 ? -5.048 -56.607 -27.356 1.00 69.59 279 ASN B O 1
ATOM 4219 N N . LEU B 2 280 ? -6.136 -57.041 -25.446 1.00 91.16 280 LEU B N 1
ATOM 4220 C CA . LEU B 2 280 ? -4.919 -57.283 -24.676 1.00 95.20 280 LEU B CA 1
ATOM 4221 C C . LEU B 2 280 ? -4.271 -58.608 -25.061 1.00 96.98 280 LEU B C 1
ATOM 4222 O O . LEU B 2 280 ? -4.891 -59.446 -25.717 1.00 98.18 280 LEU B O 1
ATOM 4227 N N . PRO B 2 281 ? -3.002 -58.812 -24.664 1.00 84.43 281 PRO B N 1
ATOM 4228 C CA . PRO B 2 281 ? -2.329 -60.067 -24.995 1.00 85.24 281 PRO B CA 1
ATOM 4229 C C . PRO B 2 281 ? -2.907 -61.228 -24.184 1.00 84.71 281 PRO B C 1
ATOM 4230 O O . PRO B 2 281 ? -3.268 -61.070 -23.013 1.00 84.77 281 PRO B O 1
ATOM 4234 N N . ALA B 2 282 ? -3.002 -62.386 -24.827 1.00 90.08 282 ALA B N 1
ATOM 4235 C CA . ALA B 2 282 ? -3.528 -63.587 -24.199 1.00 89.52 282 ALA B CA 1
ATOM 4236 C C . ALA B 2 282 ? -2.795 -63.860 -22.902 1.00 89.77 282 ALA B C 1
ATOM 4237 O O . ALA B 2 282 ? -1.579 -63.720 -22.827 1.00 89.63 282 ALA B O 1
ATOM 4239 N N . PRO B 2 283 ? -3.525 -64.287 -21.868 1.00 94.92 283 PRO B N 1
ATOM 4240 C CA . PRO B 2 283 ? -2.936 -64.580 -20.561 1.00 95.31 283 PRO B CA 1
ATOM 4241 C C . PRO B 2 283 ? -1.903 -65.689 -20.686 1.00 94.91 283 PRO B C 1
ATOM 4242 O O . PRO B 2 283 ? -1.929 -66.459 -21.645 1.00 95.84 283 PRO B O 1
ATOM 4246 N N . ASN B 2 284 ? -0.994 -65.768 -19.721 1.00 117.01 284 ASN B N 1
ATOM 4247 C CA . ASN B 2 284 ? 0.028 -66.803 -19.747 1.00 117.10 284 ASN B CA 1
ATOM 4248 C C . ASN B 2 284 ? -0.416 -67.962 -18.860 1.00 116.58 284 ASN B C 1
ATOM 4249 O O . ASN B 2 284 ? -0.115 -67.994 -17.663 1.00 117.52 284 ASN B O 1
ATOM 4254 N N . PRO B 2 285 ? -1.141 -68.901 -19.467 1.00 144.02 285 PRO B N 1
ATOM 4255 C CA . PRO B 2 285 ? -1.668 -70.082 -18.785 1.00 144.40 285 PRO B CA 1
ATOM 4256 C C . PRO B 2 285 ? -0.841 -70.499 -17.574 1.00 144.32 285 PRO B C 1
ATOM 4257 O O . PRO B 2 285 ? -1.455 -70.917 -16.567 1.00 145.03 285 PRO B O 1
#

Sequence (558 aa):
NFLDFEQPIAELEAKIDSDEEVHRLREKSVELTRKIFADLGAWQIAQLARHPQRPYTLDYVRLAFDEFDELAGDRAYADDKAIVGGIARLDGRPVMIIGHQKGRETKEKIRRNFGMPAPEGYRKALRLMQMAERFKMPIITFIDTPGAYPGVGAEERGQSEAIARNLREMSRLGVPVVCTVIGEGGSGGALAIGVGDKVNMLQYSTYSVISPEGCASILWKSADKAPLAAEAMGIIRPRLKELKLIDSIIPEPLGGAHRNPEAMAASLKAQLLADLADLDVLSTEDLKNRRYQRLMSYGYAVWTKCDSCGQVLYRAELERNLEVCPKCDHHMRMTARNRLHSLLDEGSLVELGSELEPKDVLKFRDSKKYKQKETGEKDALVVMKGTLYGMPVVAAAFEFAFMGGSMGSVVGARFVRAVEQALEDNCPLICFSASGGARMQEALMSLMQMAKTSAALAKMQERGLPYISVLTDPTMGGVSASFAMLGDLNIAEPKALIGFAGPRVIEQTVREKLPPGFQRSEFLIEKGAIDMIVRRPEMRLKLASILAKLMNLPAPNP

CATH classification: 3.90.226.10

Foldseek 3Di:
DDDDLCVVLVVVVPLVVDVHVCSVVCVVSLPVLQVSVVDAALVRLLCQLVPLLADFQVNLCVQFWAPWDWDAWLVPDGGQLQKTWTWTDGPNAIAIEIEGGQDNDPVSNVVHVSSATALRHLSNVLVRLVVQLVVLHEYEYEFAHQYHDDDDVSVVVCVPVSLVVQLVVVLLRQHFYEYEHRGEAHASSRVSRQLGLAYEYEQRHWHDNHQLQVVCCVVPVHRVCSSVVSNVGQGGRVSQVVQLRHHYYQYDDRNHCSVPVNVSSVSVSVVCVVRNPVQVVDDSVRSSVSSVVSVVPPDPD/DFDADDPPRPIHDPVVCPLVVCADPVVRHHDQHAFVVLVVLAFDPPFKDWDLQVDADDQPPPDVCVVPLQAVVRNGRAQKTKIWHAALNFTEIEMEGRCVSVFSAAADSNLVSLLRSLVVCVVVVAAYEYEDTGDYHDCSRPVRRQVSQVRSQVSVVVCVVSLHFYEAEQEAEHEASVLPGVNQVGPAREYEFFHAYYHDDVVVVCVPVVDDDDPSPRTPVVCVVVVSHRYYDHSSCVNQVVQQVRCVSVVHDRRDD

Organism: Escherichia coli (strain K12) (NCBI:txid83333)

InterPro domains:
  IPR001095 Acetyl-CoA carboxylase, alpha subunit [MF_00823] (5-319)
  IPR001095 Acetyl-CoA carboxylase, alpha subunit [NF041504] (61-314)
  IPR001095 Acetyl-CoA carboxylase, alpha subunit [PF03255] (5-317)
  IPR001095 Acetyl-CoA carboxylase, alpha subunit [PR01069] (91-102)
  IPR001095 Acetyl-CoA carboxylase, alpha subunit [PR01069] (116-134)
  IPR001095 Acetyl-CoA carboxylase, alpha subunit [PR01069] (137-153)
  IPR001095 Acetyl-CoA carboxylase, alpha subunit [PR01069] (156-169)
  IPR001095 Acetyl-CoA carboxylase, alpha subunit [PR01069] (172-185)
  IPR001095 Acetyl-CoA carboxylase, alpha subunit [PR01069] (200-209)
  IPR001095 Acetyl-CoA carboxylase, alpha subunit [PTHR42853] (5-317)
  IPR001095 Acetyl-CoA carboxylase, alpha subunit [TIGR00513] (2-319)
  IPR011763 Acetyl-coenzyme A carboxyltransferase, C-terminal [PS50989] (35-296)
  IPR029045 ClpP/crotonase-like domain superfamily [SSF52096] (5-318)

Solvent-accessible surface area: 23672 Å² total; per-residue (Å²): 136,114,21,101,46,7,71,54,13,32,117,42,70,80,26,105,102,104,146,89,124,91,55,156,77,147,115,60,22,64,109,50,2,134,151,34,17,85,110,28,28,8,64,66,19,2,55,0,2,80,2,63,78,1,5,7,0,52,27,0,5,157,49,5,11,82,108,52,91,90,39,65,13,15,195,92,139,47,40,13,75,1,1,1,0,0,58,2,98,3,94,44,84,61,0,0,0,0,0,0,11,21,2,75,112,102,123,50,42,111,119,28,54,97,0,39,0,9,0,15,0,0,75,2,0,10,39,0,2,55,38,0,58,144,126,184,11,6,0,0,0,0,0,1,0,44,5,6,66,20,2,38,16,4,18,56,77,14,0,8,54,1,0,0,94,2,0,30,27,3,10,74,6,19,12,17,0,0,0,0,0,0,0,19,2,7,30,0,0,0,2,0,0,5,7,4,0,31,9,0,0,0,61,16,0,9,6,9,17,38,47,5,67,21,0,0,55,100,47,61,200,26,60,135,111,2,40,88,0,0,97,18,3,4,3,10,0,73,68,4,88,135,30,117,6,3,33,28,56,3,76,16,25,76,3,0,0,27,104,64,47,135,39,0,5,60,40,0,50,52,38,0,65,55,9,3,54,88,3,72,131,63,54,79,128,73,7,73,64,61,1,46,118,46,6,36,53,12,2,44,66,134,162,66,140,7,102,90,68,30,66,84,13,87,144,58,88,16,107,237,37,37,48,0,0,80,135,32,54,45,20,20,104,10,48,1,76,74,8,0,93,35,4,3,27,165,71,33,36,72,55,16,0,45,130,35,135,18,118,30,78,22,181,12,113,78,5,146,191,63,20,108,204,165,34,64,16,90,0,0,0,0,0,7,67,6,34,1,61,67,11,72,1,0,0,0,0,4,21,70,65,7,76,11,0,13,0,0,1,0,0,0,9,1,0,10,90,0,0,92,25,0,26,140,73,78,4,3,0,0,0,5,0,1,0,56,12,17,2,32,21,7,4,3,11,0,1,13,0,4,2,2,0,0,1,0,5,3,76,1,69,114,105,55,9,8,4,0,0,0,0,3,58,26,0,14,12,10,0,0,0,0,0,0,12,12,14,70,29,11,0,0,4,25,135,0,24,0,6,24,11,21,56,189,67,0,77,116,46,58,194,119,196,42,51,127,42,13,1,86,0,76,30,15,50,138,95,64,30,9,79,66,51,14,77,12,43,95,6,64,66,76,0,1,26,14,0,2,151,86,44,140,73,119,84,27,145,106

Secondary structure (DSSP, 8-state):
---STTHHHHHTTTTTT---GGGGTHHHHHTTTTHHHHT--HHHHHHHHT-TT---HHHHHHHH-EEEEE----SSS---TTEEEEEEEETTEEEEEEEE---SSTTHHHHTGGGPPPHHHHHHHHHHHHHHHHTT--EEEEEEES-SPPSHHHHHTTHHHHHHHHHHHHHT-SS-EEEEEEEEEEHHHHHTT---SEEEE-TT-EEESS-HHHHHHHHSS-STTHHHHHHHHT-SHHHHHTTTS-S--PPPSTT-GGG-HHHHHHHHHHHHHHHTTTTTTS-HHHHHHHHHHHHHHSS--/-EE--TTT---EETTHHHHTTTB-TTT--B----HHHHHHHHS-SS--EE-S-S-----SS--SSGGGT---SS--SSSEEEEE-EETTEE-BEEEE-TTSTTT-B-THHHHHHHHHHHHHHHHT--EEEEEEESSB-GGGTHHHHHHHHHHHHHHHHHHHTT--EEEEEEEEEEHHHHTTGGG--SEEEE-TT-BEESS-HHHHHHHHTS---TTTTBHHHHGGGT--SEE--HHHHHHHHHHHHHHHTTPPPP--